Protein AF-0000000072589843 (afdb_homodimer)

Nearest PDB structures (foldseek):
  3zjy-assembly1_C  TM=5.948E-01  e=6.864E-02  Homo sapiens

InterPro domains:
  IPR021927 Protein of unknown function DUF3540 [PF12059] (23-219)

Structure (mmCIF, N/CA/C/O backbone):
data_AF-0000000072589843-model_v1
#
loop_
_entity.id
_entity.type
_entity.pdbx_description
1 polymer 'DUF3540 domain-containing protein'
#
loop_
_atom_site.group_PDB
_atom_site.id
_atom_site.type_symbol
_atom_site.label_atom_id
_atom_site.label_alt_id
_atom_site.label_comp_id
_atom_site.label_asym_id
_atom_site.label_entity_id
_atom_site.label_seq_id
_atom_site.pdbx_PDB_ins_code
_atom_site.Cartn_x
_atom_site.Cartn_y
_atom_site.Cartn_z
_atom_site.occupancy
_atom_site.B_iso_or_equiv
_atom_site.auth_seq_id
_atom_site.auth_comp_id
_atom_site.auth_asym_id
_atom_site.auth_atom_id
_atom_site.pdbx_PDB_model_num
ATOM 1 N N . MET A 1 1 ? -9.758 35.688 69.188 1 29.66 1 MET A N 1
ATOM 2 C CA . MET A 1 1 ? -8.57 35.688 68.312 1 29.66 1 MET A CA 1
ATOM 3 C C . MET A 1 1 ? -8.945 35.656 66.875 1 29.66 1 MET A C 1
ATOM 5 O O . MET A 1 1 ? -9.469 34.656 66.375 1 29.66 1 MET A O 1
ATOM 9 N N . SER A 1 2 ? -9.414 36.906 66.312 1 33.19 2 SER A N 1
ATOM 10 C CA . SER A 1 2 ? -10.062 37.281 65.062 1 33.19 2 SER A CA 1
ATOM 11 C C . SER A 1 2 ? -9.156 37.031 63.875 1 33.19 2 SER A C 1
ATOM 13 O O . SER A 1 2 ? -8.055 37.562 63.812 1 33.19 2 SER A O 1
ATOM 15 N N . GLU A 1 3 ? -9.086 35.781 63.406 1 35.03 3 GLU A N 1
ATOM 16 C CA . GLU A 1 3 ? -8.266 35.312 62.281 1 35.03 3 GLU A CA 1
ATOM 17 C C . GLU A 1 3 ? -8.5 36.156 61.031 1 35.03 3 GLU A C 1
ATOM 19 O O . GLU A 1 3 ? -9.617 36.219 60.531 1 35.03 3 GLU A O 1
ATOM 24 N N . ILE A 1 4 ? -7.902 37.406 60.969 1 34.59 4 ILE A N 1
ATOM 25 C CA . ILE A 1 4 ? -7.957 38.312 59.844 1 34.59 4 ILE A CA 1
ATOM 26 C C . ILE A 1 4 ? -7.512 37.562 58.562 1 34.59 4 ILE A C 1
ATOM 28 O O . ILE A 1 4 ? -6.379 37.094 58.5 1 34.59 4 ILE A O 1
ATOM 32 N N . GLU A 1 5 ? -8.43 36.812 57.938 1 37.19 5 GLU A N 1
ATOM 33 C CA . GLU A 1 5 ? -8.172 36.188 56.625 1 37.19 5 GLU A CA 1
ATOM 34 C C . GLU A 1 5 ? -7.613 37.219 55.656 1 37.19 5 GLU A C 1
ATOM 36 O O . GLU A 1 5 ? -8.273 38.219 55.344 1 37.19 5 GLU A O 1
ATOM 41 N N . ALA A 1 6 ? -6.301 37.531 55.812 1 38.47 6 ALA A N 1
ATOM 42 C CA . ALA A 1 6 ? -5.625 38.406 54.875 1 38.47 6 ALA A CA 1
ATOM 43 C C . ALA A 1 6 ? -5.949 38 53.438 1 38.47 6 ALA A C 1
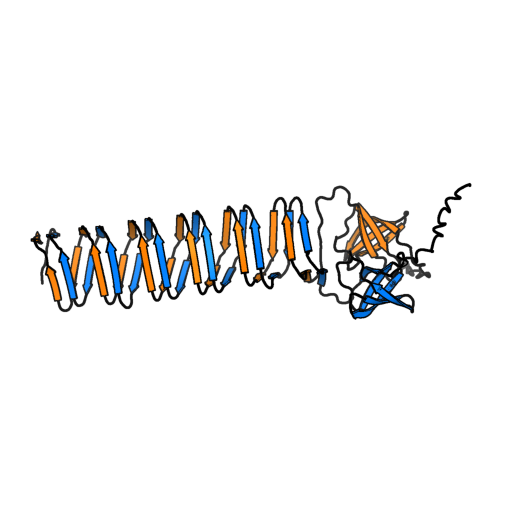ATOM 45 O O . ALA A 1 6 ? -5.738 36.844 53.031 1 38.47 6 ALA A O 1
ATOM 46 N N . LYS A 1 7 ? -7.035 38.594 52.938 1 40.81 7 LYS A N 1
ATOM 47 C CA . LYS A 1 7 ? -7.367 38.531 51.5 1 40.81 7 LYS A CA 1
ATOM 48 C C . LYS A 1 7 ? -6.16 38.875 50.656 1 40.81 7 LYS A C 1
ATOM 50 O O . LYS A 1 7 ? -5.605 39.969 50.75 1 40.81 7 LYS A O 1
ATOM 55 N N . PRO A 1 8 ? -5.301 37.906 50.406 1 32.41 8 PRO A N 1
ATOM 56 C CA . PRO A 1 8 ? -4.148 38.344 49.594 1 32.41 8 PRO A CA 1
ATOM 57 C C . PRO A 1 8 ? -4.527 39.344 48.5 1 32.41 8 PRO A C 1
ATOM 59 O O . PRO A 1 8 ? -5.582 39.219 47.875 1 32.41 8 PRO A O 1
ATOM 62 N N . ASP A 1 9 ? -4.348 40.656 48.719 1 29.98 9 ASP A N 1
ATOM 63 C CA . ASP A 1 9 ? -4.457 41.719 47.75 1 29.98 9 ASP A CA 1
ATOM 64 C C . ASP A 1 9 ? -3.746 41.344 46.438 1 29.98 9 ASP A C 1
ATOM 66 O O . ASP A 1 9 ? -2.516 41.25 46.406 1 29.98 9 ASP A O 1
ATOM 70 N N . ILE A 1 10 ? -4.141 40.281 45.812 1 35.84 10 ILE A N 1
ATOM 71 C CA . ILE A 1 10 ? -3.578 40.031 44.5 1 35.84 10 ILE A CA 1
ATOM 72 C C . ILE A 1 10 ? -3.566 41.344 43.688 1 35.84 10 ILE A C 1
ATOM 74 O O . ILE A 1 10 ? -4.613 41.781 43.219 1 35.84 10 ILE A O 1
ATOM 78 N N . ARG A 1 11 ? -2.986 42.469 44.156 1 36.31 11 ARG A N 1
ATOM 79 C CA . ARG A 1 11 ? -2.689 43.719 43.438 1 36.31 11 ARG A CA 1
ATOM 80 C C . ARG A 1 11 ? -2.365 43.406 41.969 1 36.31 11 ARG A C 1
ATOM 82 O O . ARG A 1 11 ? -1.781 42.375 41.656 1 36.31 11 ARG A O 1
ATOM 89 N N . GLY A 1 12 ? -3.154 44.062 41.094 1 34.62 12 GLY A N 1
ATOM 90 C CA . GLY A 1 12 ? -3.338 44.062 39.656 1 34.62 12 GLY A CA 1
ATOM 91 C C . GLY A 1 12 ? -2.033 44.156 38.875 1 34.62 12 GLY A C 1
ATOM 92 O O . GLY A 1 12 ? -1.434 45.219 38.812 1 34.62 12 GLY A O 1
ATOM 93 N N . ARG A 1 13 ? -1.022 43.438 39.156 1 39.94 13 ARG A N 1
ATOM 94 C CA . ARG A 1 13 ? 0.134 43.531 38.281 1 39.94 13 ARG A CA 1
ATOM 95 C C . ARG A 1 13 ? -0.294 43.844 36.844 1 39.94 13 ARG A C 1
ATOM 97 O O . ARG A 1 13 ? -1.241 43.25 36.344 1 39.94 13 ARG A O 1
ATOM 104 N N . SER A 1 14 ? -0.274 45.062 36.438 1 39.09 14 SER A N 1
ATOM 105 C CA . SER A 1 14 ? -0.539 45.562 35.094 1 39.09 14 SER A CA 1
ATOM 106 C C . SER A 1 14 ? -0.074 44.594 34.031 1 39.09 14 SER A C 1
ATOM 108 O O . SER A 1 14 ? 1.09 44.188 34.031 1 39.09 14 SER A O 1
ATOM 110 N N . SER A 1 15 ? -0.855 43.562 33.688 1 47.84 15 SER A N 1
ATOM 111 C CA . SER A 1 15 ? -0.68 42.594 32.625 1 47.84 15 SER A CA 1
ATOM 112 C C . SER A 1 15 ? -0.002 43.219 31.406 1 47.84 15 SER A C 1
ATOM 114 O O . SER A 1 15 ? -0.406 44.281 30.953 1 47.84 15 SER A O 1
ATOM 116 N N . VAL A 1 16 ? 1.312 43.281 31.438 1 51.72 16 VAL A N 1
ATOM 117 C CA . VAL A 1 16 ? 1.997 43.719 30.234 1 51.72 16 VAL A CA 1
ATOM 118 C C . VAL A 1 16 ? 1.194 43.312 29 1 51.72 16 VAL A C 1
ATOM 120 O O . VAL A 1 16 ? 0.829 42.125 28.859 1 51.72 16 VAL A O 1
ATOM 123 N N . PRO A 1 17 ? 0.581 44.344 28.406 1 61 17 PRO A N 1
ATOM 124 C CA . PRO A 1 17 ? -0.174 44.062 27.188 1 61 17 PRO A CA 1
ATOM 125 C C . PRO A 1 17 ? 0.631 43.25 26.172 1 61 17 PRO A C 1
ATOM 127 O O . PRO A 1 17 ? 1.864 43.25 26.219 1 61 17 PRO A O 1
ATOM 130 N N . ASP A 1 18 ? 0.03 42.438 25.484 1 72.06 18 ASP A N 1
ATOM 131 C CA . ASP A 1 18 ? 0.646 41.719 24.359 1 72.06 18 ASP A CA 1
ATOM 132 C C . ASP A 1 18 ? 1.41 42.688 23.453 1 72.06 18 ASP A C 1
ATOM 134 O O . ASP A 1 18 ? 0.956 43.812 23.203 1 72.06 18 ASP A O 1
ATOM 138 N N . LYS A 1 19 ? 2.66 42.438 23.281 1 82.94 19 LYS A N 1
ATOM 139 C CA . LYS A 1 19 ? 3.498 43.25 22.422 1 82.94 19 LYS A CA 1
ATOM 140 C C . LYS A 1 19 ? 3.971 42.469 21.203 1 82.94 19 LYS A C 1
ATOM 142 O O . LYS A 1 19 ? 4.145 41.25 21.281 1 82.94 19 LYS A O 1
ATOM 147 N N . ALA A 1 20 ? 4.043 43.219 20.141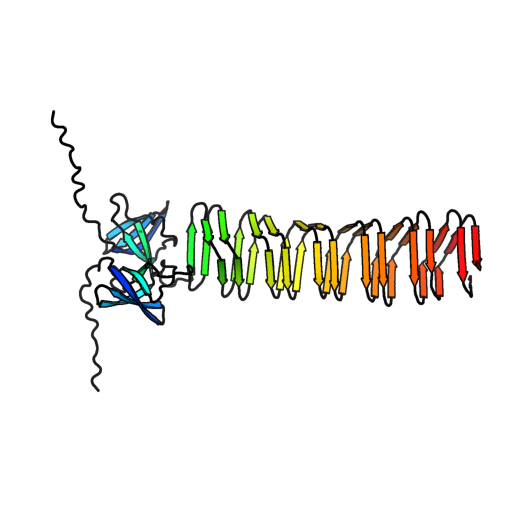 1 90.25 20 ALA A N 1
ATOM 148 C CA . ALA A 1 20 ? 4.625 42.625 18.953 1 90.25 20 ALA A CA 1
ATOM 149 C C . ALA A 1 20 ? 6.133 42.844 18.906 1 90.25 20 ALA A C 1
ATOM 151 O O . ALA A 1 20 ? 6.637 43.844 19.422 1 90.25 20 ALA A O 1
ATOM 152 N N . GLY A 1 21 ? 6.84 41.844 18.406 1 92.56 21 GLY A N 1
ATOM 153 C CA . GLY A 1 21 ? 8.281 41.938 18.266 1 92.56 21 GLY A CA 1
ATOM 154 C C . GLY A 1 21 ? 8.836 41 17.203 1 92.56 21 GLY A C 1
ATOM 155 O O . GLY A 1 21 ? 8.07 40.344 16.469 1 92.56 21 GLY A O 1
ATOM 156 N N . SER A 1 22 ? 10.148 41.125 17.094 1 95 22 SER A N 1
ATOM 157 C CA . SER A 1 22 ? 10.852 40.25 16.141 1 95 22 SER A CA 1
ATOM 158 C C . SER A 1 22 ? 11.773 39.281 16.859 1 95 22 SER A C 1
ATOM 160 O O . SER A 1 22 ? 12.484 39.656 17.781 1 95 22 SER A O 1
ATOM 162 N N . VAL A 1 23 ? 11.711 38.031 16.344 1 96.94 23 VAL A N 1
ATOM 163 C CA . VAL A 1 23 ? 12.625 37.031 16.922 1 96.94 23 VAL A CA 1
ATOM 164 C C . VAL A 1 23 ? 14.039 37.281 16.391 1 96.94 23 VAL A C 1
ATOM 166 O O . VAL A 1 23 ? 14.273 37.25 15.18 1 96.94 23 VAL A O 1
ATOM 169 N N . VAL A 1 24 ? 15 37.438 17.266 1 97.38 24 VAL A N 1
ATOM 170 C CA . VAL A 1 24 ? 16.344 37.781 16.844 1 97.38 24 VAL A CA 1
ATOM 171 C C . VAL A 1 24 ? 17.328 36.688 17.312 1 97.38 24 VAL A C 1
ATOM 173 O O . VAL A 1 24 ? 18.5 36.688 16.922 1 97.38 24 VAL A O 1
ATOM 176 N N . GLY A 1 25 ? 16.859 35.812 18.109 1 96.44 25 GLY A N 1
ATOM 177 C CA . GLY A 1 25 ? 17.734 34.719 18.578 1 96.44 25 GLY A CA 1
ATOM 178 C C . GLY A 1 25 ? 16.953 33.5 19.062 1 96.44 25 GLY A C 1
ATOM 179 O O . GLY A 1 25 ? 15.82 33.625 19.531 1 96.44 25 GLY A O 1
ATOM 180 N N . ALA A 1 26 ? 17.625 32.375 18.859 1 94.44 26 ALA A N 1
ATOM 181 C CA . ALA A 1 26 ? 17.109 31.125 19.375 1 94.44 26 ALA A CA 1
ATOM 182 C C . ALA A 1 26 ? 18.141 30.438 20.266 1 94.44 26 ALA A C 1
ATOM 184 O O . ALA A 1 26 ? 19.266 30.156 19.844 1 94.44 26 ALA A O 1
ATOM 185 N N . LEU A 1 27 ? 17.734 30.281 21.469 1 91.25 27 LEU A N 1
ATOM 186 C CA . LEU A 1 27 ? 18.609 29.656 22.453 1 91.25 27 LEU A CA 1
ATOM 187 C C . LEU A 1 27 ? 18.219 28.203 22.703 1 91.25 27 LEU A C 1
ATOM 189 O O . LEU A 1 27 ? 17.141 27.766 22.297 1 91.25 27 LEU A O 1
ATOM 193 N N . PRO A 1 28 ? 19.125 27.547 23.438 1 85.81 28 PRO A N 1
ATOM 194 C CA . PRO A 1 28 ? 18.766 26.172 23.766 1 85.81 28 PRO A CA 1
ATOM 195 C C . PRO A 1 28 ? 17.547 26.078 24.688 1 85.81 28 PRO A C 1
ATOM 197 O O . PRO A 1 28 ? 17.172 27.078 25.312 1 85.81 28 PRO A O 1
ATOM 200 N N . ASP A 1 29 ? 16.812 25.016 24.75 1 82.88 29 ASP A N 1
ATOM 201 C CA . ASP A 1 29 ? 15.75 24.672 25.688 1 82.88 29 ASP A CA 1
ATOM 202 C C . ASP A 1 29 ? 14.469 25.438 25.359 1 82.88 29 ASP A C 1
ATOM 204 O O . ASP A 1 29 ? 13.719 25.812 26.281 1 82.88 29 ASP A O 1
ATOM 208 N N . GLY A 1 30 ? 14.305 25.875 24.156 1 83.31 30 GLY A N 1
ATOM 209 C CA . GLY A 1 30 ? 13.039 26.453 23.719 1 83.31 30 GLY A CA 1
ATOM 210 C C . GLY A 1 30 ? 12.898 27.922 24.109 1 83.31 30 GLY A C 1
ATOM 211 O O . GLY A 1 30 ? 11.789 28.406 24.281 1 83.31 30 GLY A O 1
ATOM 212 N N . VAL A 1 31 ? 14.102 28.547 24.344 1 92.5 31 VAL A N 1
ATOM 213 C CA . VAL A 1 31 ? 14.086 29.969 24.688 1 92.5 31 VAL A CA 1
ATOM 214 C C . VAL A 1 31 ? 14.445 30.797 23.469 1 92.5 31 VAL A C 1
ATOM 216 O O . VAL A 1 31 ? 15.359 30.453 22.719 1 92.5 31 VAL A O 1
ATOM 219 N N . TYR A 1 32 ? 13.68 31.875 23.312 1 96.06 32 TYR A N 1
ATOM 220 C CA . TYR A 1 32 ? 13.891 32.781 22.188 1 96.06 32 TYR A CA 1
ATOM 221 C C . TYR A 1 32 ? 14.109 34.219 22.656 1 96.06 32 TYR A C 1
ATOM 223 O O . TYR A 1 32 ? 13.562 34.625 23.672 1 96.06 32 TYR A O 1
ATOM 231 N N . VAL A 1 33 ? 14.938 34.906 21.906 1 97 33 VAL A N 1
ATOM 232 C CA . VAL A 1 33 ? 15.141 36.312 22.172 1 97 33 VAL A CA 1
ATOM 233 C C . VAL A 1 33 ? 14.312 37.156 21.203 1 97 33 VAL A C 1
ATOM 235 O O . VAL A 1 33 ? 14.469 37.031 19.984 1 97 33 VAL A O 1
ATOM 238 N N . VAL A 1 34 ? 13.391 37.906 21.766 1 95.75 34 VAL A N 1
ATOM 239 C CA . VAL A 1 34 ? 12.492 38.719 20.953 1 95.75 34 VAL A CA 1
ATOM 240 C C . VAL A 1 34 ? 12.758 40.188 21.219 1 95.75 34 VAL A C 1
ATOM 242 O O . VAL A 1 34 ? 12.812 40.625 22.375 1 95.75 34 VAL A O 1
ATOM 245 N N . GLU A 1 35 ? 12.945 40.938 20.141 1 95.12 35 GLU A N 1
ATOM 246 C CA . GLU A 1 35 ? 13.102 42.375 20.25 1 95.12 35 GLU A CA 1
ATOM 247 C C . GLU A 1 35 ? 11.766 43.094 20.141 1 95.12 35 GLU A C 1
ATOM 249 O O . GLU A 1 35 ? 11.109 43.031 19.094 1 95.12 35 GLU A O 1
ATOM 254 N N . CYS A 1 36 ? 11.375 43.688 21.172 1 88.19 36 CYS A N 1
ATOM 255 C CA . CYS A 1 36 ? 10.125 44.438 21.234 1 88.19 36 CYS A CA 1
ATOM 256 C C . CYS A 1 36 ? 10.398 45.906 21.547 1 88.19 36 CYS A C 1
ATOM 258 O O . CYS A 1 36 ? 10.844 46.219 22.656 1 88.19 36 CYS A O 1
ATOM 260 N N . GLY A 1 37 ? 9.984 46.812 20.75 1 82.19 37 GLY A N 1
ATOM 261 C CA . GLY A 1 37 ? 10.195 48.25 21 1 82.19 37 GLY A CA 1
ATOM 262 C C . GLY A 1 37 ? 11.625 48.562 21.375 1 82.19 37 GLY A C 1
ATOM 263 O O . GLY A 1 37 ? 11.867 49.375 22.297 1 82.19 37 GLY A O 1
ATOM 264 N N . GLY A 1 38 ? 12.578 47.875 20.859 1 84.69 38 GLY A N 1
ATOM 265 C CA . GLY A 1 38 ? 13.984 48.125 21.109 1 84.69 38 GLY A CA 1
ATOM 266 C C . GLY A 1 38 ? 14.555 47.312 22.234 1 84.69 38 GLY A C 1
ATOM 267 O O . GLY A 1 38 ? 15.773 47.281 22.453 1 84.69 38 GLY A O 1
ATOM 268 N N . ALA A 1 39 ? 13.664 46.688 23.047 1 89.38 39 ALA A N 1
ATOM 269 C CA . ALA A 1 39 ? 14.125 45.875 24.156 1 89.38 39 ALA A CA 1
ATOM 270 C C . ALA A 1 39 ? 14.156 44.406 23.75 1 89.38 39 ALA A C 1
ATOM 272 O O . ALA A 1 39 ? 13.328 43.938 22.953 1 89.38 39 ALA A O 1
ATOM 273 N N . LYS A 1 40 ? 15.172 43.812 24.297 1 93.56 40 LYS A N 1
ATOM 274 C CA . LYS A 1 40 ? 15.273 42.375 24.047 1 93.56 40 LYS A CA 1
ATOM 275 C C . LYS A 1 40 ? 14.703 41.562 25.219 1 93.56 40 LYS A C 1
ATOM 277 O O . LYS A 1 40 ? 15.07 41.812 26.375 1 93.56 40 LYS A O 1
ATOM 282 N N . LEU A 1 41 ? 13.805 40.688 24.875 1 92.5 41 LEU A N 1
ATOM 283 C CA . LEU A 1 41 ? 13.148 39.875 25.891 1 92.5 41 LEU A CA 1
ATOM 284 C C . LEU A 1 41 ? 13.438 38.406 25.656 1 92.5 41 LEU A C 1
ATOM 286 O O . LEU A 1 41 ? 13.461 37.938 24.516 1 92.5 41 LEU A O 1
ATOM 290 N N . ARG A 1 42 ? 13.688 37.781 26.766 1 93.31 42 ARG A N 1
ATOM 291 C CA . ARG A 1 42 ? 13.75 36.312 26.703 1 93.31 42 ARG A CA 1
ATOM 292 C C . ARG A 1 42 ? 12.359 35.688 26.828 1 93.31 42 ARG A C 1
ATOM 294 O O . ARG A 1 42 ? 11.656 35.938 27.812 1 93.31 42 ARG A O 1
ATOM 301 N N . CYS A 1 43 ? 11.961 34.875 25.875 1 94.88 43 CYS A N 1
ATOM 302 C CA . CYS A 1 43 ? 10.609 34.344 25.812 1 94.88 43 CYS A CA 1
ATOM 303 C C . CYS A 1 43 ? 10.648 32.844 25.609 1 94.88 43 CYS A C 1
ATOM 305 O O . CYS A 1 43 ? 11.562 32.312 24.984 1 94.88 43 CYS A O 1
ATOM 307 N N . ARG A 1 44 ? 9.656 32.25 26.203 1 93.75 44 ARG A N 1
ATOM 308 C CA . ARG A 1 44 ? 9.43 30.844 25.906 1 93.75 44 ARG A CA 1
ATOM 309 C C . ARG A 1 44 ? 8.281 30.672 24.922 1 93.75 44 ARG A C 1
ATOM 311 O O . ARG A 1 44 ? 7.402 31.531 24.828 1 93.75 44 ARG A O 1
ATOM 318 N N . ARG A 1 45 ? 8.398 29.656 24.188 1 92.88 45 ARG A N 1
ATOM 319 C CA . ARG A 1 45 ? 7.293 29.328 23.297 1 92.88 45 ARG A CA 1
ATOM 320 C C . ARG A 1 45 ? 6.086 28.812 24.078 1 92.88 45 ARG A C 1
ATOM 322 O O . ARG A 1 45 ? 6.215 27.906 24.906 1 92.88 45 ARG A O 1
ATOM 329 N N . ALA A 1 46 ? 4.953 29.438 23.844 1 92.12 46 ALA A N 1
ATOM 330 C CA . ALA A 1 46 ? 3.734 28.938 24.469 1 92.12 46 ALA A CA 1
ATOM 331 C C . ALA A 1 46 ? 3.471 27.484 24.078 1 92.12 46 ALA A C 1
ATOM 333 O O . ALA A 1 46 ? 3.73 27.094 22.938 1 92.12 46 ALA A O 1
ATOM 334 N N . PHE A 1 47 ? 2.775 26.719 25 1 90.94 47 PHE A N 1
ATOM 335 C CA . PHE A 1 47 ? 2.529 25.297 24.766 1 90.94 47 PHE A CA 1
ATOM 336 C C . PHE A 1 47 ? 1.646 25.094 23.547 1 90.94 47 PHE A C 1
ATOM 338 O O . PHE A 1 47 ? 1.842 24.156 22.781 1 90.94 47 PHE A O 1
ATOM 345 N N . SER A 1 48 ? 0.722 25.922 23.312 1 92 48 SER A N 1
ATOM 346 C CA . SER A 1 48 ? -0.229 25.797 22.219 1 92 48 SER A CA 1
ATOM 347 C C . SER A 1 48 ? 0.317 26.422 20.938 1 92 48 SER A C 1
ATOM 349 O O . SER A 1 48 ? -0.303 26.328 19.875 1 92 48 SER A O 1
ATOM 351 N N . CYS A 1 49 ? 1.434 27.125 21.047 1 93.31 49 CYS A N 1
ATOM 352 C CA . CYS A 1 49 ? 2.072 27.625 19.828 1 93.31 49 CYS A CA 1
ATOM 353 C C . CYS A 1 49 ? 2.822 26.516 19.109 1 93.31 49 CYS A C 1
ATOM 355 O O . CYS A 1 49 ? 4.023 26.328 19.312 1 93.31 49 CYS A O 1
ATOM 357 N N . LEU A 1 50 ? 2.113 25.875 18.125 1 92.56 50 LEU A N 1
ATOM 358 C CA . LEU A 1 50 ? 2.637 24.656 17.531 1 92.56 50 LEU A CA 1
ATOM 359 C C . LEU A 1 50 ? 3.643 24.969 16.438 1 92.56 50 LEU A C 1
ATOM 361 O O . LEU A 1 50 ? 4.426 24.109 16.031 1 92.56 50 LEU A O 1
ATOM 365 N N . VAL A 1 51 ? 3.639 26.172 15.945 1 94.12 51 VAL A N 1
ATOM 366 C CA . VAL A 1 51 ? 4.633 26.594 14.961 1 94.12 51 VAL A CA 1
ATOM 367 C C . VAL A 1 51 ? 5.887 27.094 15.68 1 94.12 51 VAL A C 1
ATOM 369 O O . VAL A 1 51 ? 5.832 28.047 16.453 1 94.12 51 VAL A O 1
ATOM 372 N N . GLU A 1 52 ? 6.918 26.438 15.391 1 90.81 52 GLU A N 1
ATOM 373 C CA . GLU A 1 52 ? 8.164 26.812 16.047 1 90.81 52 GLU A CA 1
ATOM 374 C C . GLU A 1 52 ? 8.656 28.172 15.555 1 90.81 52 GLU A C 1
ATOM 376 O O . GLU A 1 52 ? 8.82 28.391 14.352 1 90.81 52 GLU A O 1
ATOM 381 N N . PRO A 1 53 ? 8.953 29.078 16.531 1 94.62 53 PRO A N 1
ATOM 382 C CA . PRO A 1 53 ? 9.477 30.375 16.125 1 94.62 53 PRO A CA 1
ATOM 383 C C . PRO A 1 53 ? 10.867 30.281 15.492 1 94.62 53 PRO A C 1
ATOM 385 O O . PRO A 1 53 ? 11.656 29.406 15.859 1 94.62 53 PRO A O 1
ATOM 388 N N . ARG A 1 54 ? 11.141 31.172 14.516 1 94.25 54 ARG A N 1
ATOM 389 C CA . ARG A 1 54 ? 12.43 31.266 13.852 1 94.25 54 ARG A CA 1
ATOM 390 C C . ARG A 1 54 ? 12.945 32.688 13.852 1 94.25 54 ARG A C 1
ATOM 392 O O . ARG A 1 54 ? 12.156 33.656 13.938 1 94.25 54 ARG A O 1
ATOM 399 N N . ILE A 1 55 ? 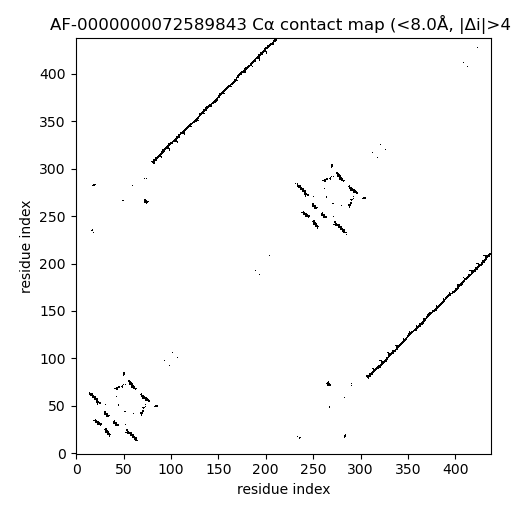14.211 32.688 13.727 1 95.75 55 ILE A N 1
ATOM 400 C CA . ILE A 1 55 ? 14.797 34.031 13.609 1 95.75 55 ILE A CA 1
ATOM 401 C C . ILE A 1 55 ? 14.219 34.719 12.383 1 95.75 55 ILE A C 1
ATOM 403 O O . ILE A 1 55 ? 14.117 34.156 11.305 1 95.75 55 ILE A O 1
ATOM 407 N N . GLY A 1 56 ? 13.766 35.938 12.602 1 95 56 GLY A N 1
ATOM 408 C CA . GLY A 1 56 ? 13.156 36.719 11.523 1 95 56 GLY A CA 1
ATOM 409 C C . GLY A 1 56 ? 11.648 36.812 11.625 1 95 56 GLY A C 1
ATOM 410 O O . GLY A 1 56 ? 11.023 37.656 11 1 95 56 GLY A O 1
ATOM 411 N N . ASP A 1 57 ? 11.086 35.969 12.383 1 95.62 57 ASP A N 1
ATOM 412 C CA . ASP A 1 57 ? 9.641 35.969 12.562 1 95.62 57 ASP A CA 1
ATOM 413 C C . ASP A 1 57 ? 9.18 37.25 13.289 1 95.62 57 ASP A C 1
ATOM 415 O O . ASP A 1 57 ? 9.859 37.719 14.195 1 95.62 57 ASP A O 1
ATOM 419 N N . ARG A 1 58 ? 7.996 37.781 12.867 1 94.69 58 ARG A N 1
ATOM 420 C CA . ARG A 1 58 ? 7.246 38.719 13.688 1 94.69 58 ARG A CA 1
ATOM 421 C C . ARG A 1 58 ? 6.289 37.969 14.625 1 94.69 58 ARG A C 1
ATOM 423 O O . ARG A 1 58 ? 5.516 37.125 14.188 1 94.69 58 ARG A O 1
ATOM 430 N N . VAL A 1 59 ? 6.438 38.312 15.93 1 94.88 59 VAL A N 1
ATOM 431 C CA . VAL A 1 59 ? 5.68 37.531 16.891 1 94.88 59 VAL A CA 1
ATOM 432 C C . VAL A 1 59 ? 4.949 38.438 17.859 1 94.88 59 VAL A C 1
ATOM 434 O O . VAL A 1 59 ? 5.262 39.656 17.953 1 94.88 59 VAL A O 1
ATOM 437 N N . VAL A 1 60 ? 3.883 37.875 18.516 1 91.81 60 VAL A N 1
ATOM 438 C CA . VAL A 1 60 ? 3.252 38.5 19.656 1 91.81 60 VAL A CA 1
ATOM 439 C C . VAL A 1 60 ? 3.639 37.781 20.938 1 91.81 60 VAL A C 1
ATOM 441 O O . VAL A 1 60 ? 3.619 36.531 20.984 1 91.81 60 VAL A O 1
ATOM 444 N N . VAL A 1 61 ? 4.086 38.625 21.844 1 91.19 61 VAL A N 1
ATOM 445 C CA . VAL A 1 61 ? 4.477 38.031 23.125 1 91.19 61 VAL A CA 1
ATOM 446 C C . VAL A 1 61 ? 3.486 38.438 24.203 1 91.19 61 VAL A C 1
ATOM 448 O O . VAL A 1 61 ? 2.896 39.531 24.141 1 91.19 61 VAL A O 1
ATOM 451 N N . CYS A 1 62 ? 3.266 37.469 25.062 1 86.38 62 CYS A N 1
ATOM 452 C CA . CYS A 1 62 ? 2.383 37.719 26.188 1 86.38 62 CYS A CA 1
ATOM 453 C C . CYS A 1 62 ? 3.168 37.75 27.5 1 86.38 62 CYS A C 1
ATOM 455 O O . CYS A 1 62 ? 3.867 36.781 27.828 1 86.38 62 CYS A O 1
ATOM 457 N N . GLY A 1 63 ? 3.098 38.844 28.172 1 79.12 63 GLY A N 1
ATOM 458 C CA . GLY A 1 63 ? 3.758 39 29.453 1 79.12 63 GLY A CA 1
ATOM 459 C C . GLY A 1 63 ? 2.805 38.875 30.625 1 79.12 63 GLY A C 1
ATOM 460 O O . GLY A 1 63 ? 3.043 39.469 31.688 1 79.12 63 GLY A O 1
ATOM 461 N N . ALA A 1 64 ? 1.688 38.219 30.391 1 68.69 64 ALA A N 1
ATOM 462 C CA . ALA A 1 64 ? 0.683 38.156 31.453 1 68.69 64 ALA A CA 1
ATOM 463 C C . ALA A 1 64 ? 1.165 37.25 32.594 1 68.69 64 ALA A C 1
ATOM 465 O O . ALA A 1 64 ? 0.728 37.406 33.75 1 68.69 64 ALA A O 1
ATOM 466 N N . ASP A 1 65 ? 2.076 36.312 32.25 1 70.38 65 ASP A N 1
ATOM 467 C CA . ASP A 1 65 ? 2.67 35.438 33.25 1 70.38 65 ASP A CA 1
ATOM 468 C C . ASP A 1 65 ? 3.885 36.094 33.906 1 70.38 65 ASP A C 1
ATOM 470 O O . ASP A 1 65 ? 4.785 36.562 33.219 1 70.38 65 ASP A O 1
ATOM 474 N N . SER A 1 66 ? 3.766 36.281 35.188 1 73.5 66 SER A N 1
ATOM 475 C CA . SER A 1 66 ? 4.844 36.969 35.906 1 73.5 66 SER A CA 1
ATOM 476 C C . SER A 1 66 ? 6.145 36.156 35.812 1 73.5 66 SER A C 1
ATOM 478 O O . SER A 1 66 ? 7.227 36.719 36.031 1 73.5 66 SER A O 1
ATOM 480 N N . ARG A 1 67 ? 6.082 34.938 35.562 1 78.44 67 ARG A N 1
ATOM 481 C CA . ARG A 1 67 ? 7.246 34.062 35.594 1 78.44 67 ARG A CA 1
ATOM 482 C C . ARG A 1 67 ? 8.016 34.156 34.25 1 78.44 67 ARG A C 1
ATOM 484 O O . ARG A 1 67 ? 9.242 34.125 34.25 1 78.44 67 ARG A O 1
ATOM 491 N N . CYS A 1 68 ? 7.273 34.219 33.219 1 84.44 68 CYS A N 1
ATOM 492 C CA . CYS A 1 68 ? 7.918 34.094 31.906 1 84.44 68 CYS A CA 1
ATOM 493 C C . CYS A 1 68 ? 7.09 34.781 30.828 1 84.44 68 CYS A C 1
ATOM 495 O O . CYS A 1 68 ? 5.875 34.938 30.984 1 84.44 68 CYS A O 1
ATOM 497 N N . VAL A 1 69 ? 7.855 35.344 29.906 1 90.81 69 VAL A N 1
ATOM 498 C CA . VAL A 1 69 ? 7.191 35.875 28.719 1 90.81 69 VAL A CA 1
ATOM 499 C C . VAL A 1 69 ? 7.094 34.781 27.656 1 90.81 69 VAL A C 1
ATOM 501 O O . VAL A 1 69 ? 8.047 34.031 27.453 1 90.81 69 VAL A O 1
ATOM 504 N N . TYR A 1 70 ? 5.898 34.656 27.078 1 93.38 70 TYR A N 1
ATOM 505 C CA . TYR A 1 70 ? 5.68 33.594 26.125 1 93.38 70 TYR A CA 1
ATOM 506 C C . TYR A 1 70 ? 5.418 34.156 24.719 1 93.38 70 TYR A C 1
ATOM 508 O O . TYR A 1 70 ? 4.715 35.156 24.578 1 93.38 70 TYR A O 1
ATOM 516 N N . VAL A 1 71 ? 6.035 33.531 23.75 1 94.12 71 VAL A N 1
ATOM 517 C CA . VAL A 1 71 ? 5.582 33.75 22.391 1 94.12 71 VAL A CA 1
ATOM 518 C C . VAL A 1 71 ? 4.266 33 22.156 1 94.12 71 VAL A C 1
ATOM 520 O O . VAL A 1 71 ? 4.223 31.766 22.188 1 94.12 71 VAL A O 1
ATOM 523 N N . ILE A 1 72 ? 3.236 33.719 21.812 1 91.81 72 ILE A N 1
ATOM 524 C CA . ILE A 1 72 ? 1.93 33.062 21.766 1 91.81 72 ILE A CA 1
ATOM 525 C C . ILE A 1 72 ? 1.546 32.812 20.312 1 91.81 72 ILE A C 1
ATOM 527 O O . ILE A 1 72 ? 0.794 31.859 20.031 1 91.81 72 ILE A O 1
ATOM 531 N N . ALA A 1 73 ? 2.031 33.688 19.406 1 93.81 73 ALA A N 1
ATOM 532 C CA . ALA A 1 73 ? 1.699 33.5 18 1 93.81 73 ALA A CA 1
ATOM 533 C C . ALA A 1 73 ? 2.762 34.125 17.094 1 93.81 73 ALA A C 1
ATOM 535 O O . ALA A 1 73 ? 3.389 35.125 17.453 1 93.81 73 ALA A O 1
ATOM 536 N N . ILE A 1 74 ? 2.924 33.438 15.977 1 95.56 74 ILE A N 1
ATOM 537 C CA . ILE A 1 74 ? 3.707 34.062 14.898 1 95.56 74 ILE A CA 1
ATOM 538 C C . ILE A 1 74 ? 2.795 34.875 13.984 1 95.56 74 ILE A C 1
ATOM 540 O O . ILE A 1 74 ? 1.858 34.312 13.391 1 95.56 74 ILE A O 1
ATOM 544 N N . LEU A 1 75 ? 3.094 36.094 13.883 1 93.75 75 LEU A N 1
ATOM 545 C CA . LEU A 1 75 ? 2.25 37 13.094 1 93.75 75 LEU A CA 1
ATOM 546 C C . LEU A 1 75 ? 2.617 36.906 11.617 1 93.75 75 LEU A C 1
ATOM 548 O O . LEU A 1 75 ? 1.738 36.781 10.758 1 93.75 75 LEU A O 1
ATOM 552 N N . ALA A 1 76 ? 3.846 37 11.383 1 93.56 76 ALA A N 1
ATOM 553 C CA . ALA A 1 76 ? 4.336 37 10.008 1 93.56 76 ALA A CA 1
ATOM 554 C C . ALA A 1 76 ? 5.707 36.312 9.922 1 93.56 76 ALA A C 1
ATOM 556 O O . ALA A 1 76 ? 6.535 36.469 10.828 1 93.56 76 ALA A O 1
ATOM 557 N N . ARG A 1 77 ? 5.969 35.562 8.891 1 94.5 77 ARG A N 1
ATOM 558 C CA . ARG A 1 77 ? 7.258 35 8.523 1 94.5 77 ARG A CA 1
ATOM 559 C C . ARG A 1 77 ? 7.617 35.344 7.078 1 94.5 77 ARG A C 1
ATOM 561 O O . ARG A 1 77 ? 7.141 34.688 6.145 1 94.5 77 ARG A O 1
ATOM 568 N N . PRO A 1 78 ? 8.414 36.281 7.016 1 89.88 78 PRO A N 1
ATOM 569 C CA . PRO A 1 78 ? 8.789 36.656 5.648 1 89.88 78 PRO A CA 1
ATOM 570 C C . PRO A 1 78 ? 9.398 35.5 4.863 1 89.88 78 PRO A C 1
ATOM 572 O O . PRO A 1 78 ? 10.148 34.719 5.422 1 89.88 78 PRO A O 1
ATOM 575 N N . ASN A 1 79 ? 9.055 35.281 3.607 1 88.81 79 ASN A N 1
ATOM 576 C CA . ASN A 1 79 ? 9.586 34.312 2.668 1 88.81 79 ASN A CA 1
ATOM 577 C C . ASN A 1 79 ? 9.328 32.875 3.148 1 88.81 79 ASN A C 1
ATOM 579 O O . ASN A 1 79 ? 10.172 32 2.982 1 88.81 79 ASN A O 1
ATOM 583 N N . ALA A 1 80 ? 8.289 32.75 3.826 1 89 80 ALA A N 1
ATOM 584 C CA . ALA A 1 80 ? 7.945 31.422 4.32 1 89 80 ALA A CA 1
ATOM 585 C C . ALA A 1 80 ? 7.66 30.469 3.164 1 89 80 ALA A C 1
ATOM 587 O O . ALA A 1 80 ? 7.027 30.844 2.176 1 89 80 ALA A O 1
ATOM 588 N N . ASP A 1 81 ? 8.188 29.25 3.25 1 89.81 81 ASP A N 1
ATOM 589 C CA . ASP A 1 81 ? 7.926 28.234 2.238 1 89.81 81 ASP A CA 1
ATOM 590 C C . ASP A 1 81 ? 6.965 27.172 2.768 1 89.81 81 ASP A C 1
ATOM 592 O O . ASP A 1 81 ? 6.699 26.172 2.092 1 89.81 81 ASP A O 1
ATOM 596 N N . GLY A 1 82 ? 6.492 27.406 3.873 1 93.25 82 GLY A N 1
ATOM 597 C CA . GLY A 1 82 ? 5.562 26.469 4.473 1 93.25 82 GLY A CA 1
ATOM 598 C C . GLY A 1 82 ? 5.488 26.594 5.984 1 93.25 82 GLY A C 1
ATOM 599 O O . GLY A 1 82 ? 5.949 27.578 6.559 1 93.25 82 GLY A O 1
ATOM 600 N N . VAL A 1 83 ? 4.754 25.656 6.594 1 94.69 83 VAL A N 1
ATOM 601 C CA . VAL A 1 83 ? 4.555 25.625 8.039 1 94.69 83 VAL A CA 1
ATOM 602 C C . VAL A 1 83 ? 5.09 24.312 8.602 1 94.69 83 VAL A C 1
ATOM 604 O O . VAL A 1 83 ? 4.887 23.25 8.008 1 94.69 83 VAL A O 1
ATOM 607 N N . GLN A 1 84 ? 5.828 24.438 9.68 1 94.31 84 GLN A N 1
ATOM 608 C CA . GLN A 1 84 ? 6.324 23.281 10.398 1 94.31 84 GLN A CA 1
ATOM 609 C C . GLN A 1 84 ? 5.773 23.234 11.82 1 94.31 84 GLN A C 1
ATOM 611 O O . GLN A 1 84 ? 5.984 24.172 12.602 1 94.31 84 GLN A O 1
ATOM 616 N N . LEU A 1 85 ? 4.98 22.188 12.055 1 94.62 85 LEU A N 1
ATOM 617 C CA . LEU A 1 85 ? 4.52 21.922 13.414 1 94.62 85 LEU A CA 1
ATOM 618 C C . LEU A 1 85 ? 5.426 20.906 14.102 1 94.62 85 LEU A C 1
ATOM 620 O O . LEU A 1 85 ? 5.625 19.797 13.594 1 94.62 85 LEU A O 1
ATOM 624 N N . ARG A 1 86 ? 5.945 21.281 15.25 1 91 86 ARG A N 1
ATOM 625 C CA . ARG A 1 86 ? 6.848 20.406 15.984 1 91 86 ARG A CA 1
ATOM 626 C C . ARG A 1 86 ? 6.352 20.172 17.406 1 91 86 ARG A C 1
ATOM 628 O O . ARG A 1 86 ? 6.027 21.125 18.125 1 91 86 ARG A O 1
ATOM 635 N N . VAL A 1 87 ? 6.312 18.906 17.75 1 92.56 87 VAL A N 1
ATOM 636 C CA . VAL A 1 87 ? 5.824 18.516 19.078 1 92.56 87 VAL A CA 1
ATOM 637 C C . VAL A 1 87 ? 6.848 17.625 19.766 1 92.56 87 VAL A C 1
ATOM 639 O O . VAL A 1 87 ? 7.336 16.656 19.188 1 92.56 87 VAL A O 1
ATOM 642 N N . GLU A 1 88 ? 7.223 18.062 20.969 1 90.69 88 GLU A N 1
ATOM 643 C CA . GLU A 1 88 ? 7.984 17.156 21.812 1 90.69 88 GLU A CA 1
ATOM 644 C C . GLU A 1 88 ? 7.074 16.125 22.484 1 90.69 88 GLU A C 1
ATOM 646 O O . GLU A 1 88 ? 6.121 16.484 23.172 1 90.69 88 GLU A O 1
ATOM 651 N N . GLY A 1 89 ? 7.293 14.828 22.234 1 95.5 89 GLY A N 1
ATOM 652 C CA . GLY A 1 89 ? 6.406 13.781 22.703 1 95.5 89 GLY A CA 1
ATOM 653 C C . GLY A 1 89 ? 5.477 13.25 21.625 1 95.5 89 GLY A C 1
ATOM 654 O O . GLY A 1 89 ? 5.887 13.078 20.484 1 95.5 89 GLY A O 1
ATOM 655 N N . ASP A 1 90 ? 4.219 12.922 22.062 1 96.5 90 ASP A N 1
ATOM 656 C CA . ASP A 1 90 ? 3.248 12.336 21.141 1 96.5 90 ASP A CA 1
ATOM 657 C C . ASP A 1 90 ? 2.354 13.414 20.531 1 96.5 90 ASP A C 1
ATOM 659 O O . ASP A 1 90 ? 1.979 14.375 21.203 1 96.5 90 ASP A O 1
ATOM 663 N N . LEU A 1 91 ? 2.062 13.289 19.266 1 96.88 91 LEU A N 1
ATOM 664 C CA . LEU A 1 91 ? 1.074 14.109 18.562 1 96.88 91 LEU A CA 1
ATOM 665 C C . LEU A 1 91 ? -0.134 13.273 18.156 1 96.88 91 LEU A C 1
ATOM 667 O O . LEU A 1 91 ? -0.003 12.32 17.391 1 96.88 91 LEU A O 1
ATOM 671 N N . VAL A 1 92 ? -1.275 13.594 18.766 1 97.19 92 VAL A N 1
ATOM 672 C CA . VAL A 1 92 ? -2.506 12.883 18.422 1 97.19 92 VAL A CA 1
ATOM 673 C C . VAL A 1 92 ? -3.477 13.828 17.719 1 97.19 92 VAL A C 1
ATOM 675 O O . VAL A 1 92 ? -3.824 14.883 18.266 1 97.19 92 VAL A O 1
ATOM 678 N N . LEU A 1 93 ? -3.812 13.531 16.484 1 96.62 93 LEU A N 1
ATOM 679 C CA . LEU A 1 93 ? -4.887 14.18 15.742 1 96.62 93 LEU A CA 1
ATOM 680 C C . LEU A 1 93 ? -6.117 13.289 15.664 1 96.62 93 LEU A C 1
ATOM 682 O O . LEU A 1 93 ? -6.082 12.227 15.023 1 96.62 93 LEU A O 1
ATOM 686 N N . GLU A 1 94 ? -7.238 13.703 16.266 1 96 94 GLU A N 1
ATOM 687 C CA . GLU A 1 94 ? -8.43 12.867 16.344 1 96 94 GLU A CA 1
ATOM 688 C C . GLU A 1 94 ? -9.672 13.641 15.898 1 96 94 GLU A C 1
ATOM 690 O O . GLU A 1 94 ? -9.828 14.82 16.234 1 96 94 GLU A O 1
ATOM 695 N N . ALA A 1 95 ? -10.484 13.023 15.055 1 96.38 95 ALA A N 1
ATOM 696 C CA . ALA A 1 95 ? -11.781 13.57 14.664 1 96.38 95 ALA A CA 1
ATOM 697 C C . ALA A 1 95 ? -12.891 12.547 14.867 1 96.38 95 ALA A C 1
ATOM 699 O O . ALA A 1 95 ? -12.688 11.344 14.656 1 96.38 95 ALA A O 1
ATOM 700 N N . THR A 1 96 ? -14.039 13.023 15.25 1 94.38 96 THR A N 1
ATOM 701 C CA . THR A 1 96 ? -15.172 12.141 15.508 1 94.38 96 THR A CA 1
ATOM 702 C C . THR A 1 96 ? -15.75 11.609 14.195 1 94.38 96 THR A C 1
ATOM 704 O O . THR A 1 96 ? -16.422 10.578 14.18 1 94.38 96 THR A O 1
ATOM 707 N N . ARG A 1 97 ? -15.508 12.352 13.133 1 95.56 97 ARG A N 1
ATOM 708 C CA . ARG A 1 97 ? -16.094 11.914 11.867 1 95.56 97 ARG A CA 1
ATOM 709 C C . ARG A 1 97 ? -15.008 11.617 10.836 1 95.56 97 ARG A C 1
ATOM 711 O O . ARG A 1 97 ? -14.562 10.477 10.711 1 95.56 97 ARG A O 1
ATOM 718 N N . ARG A 1 98 ? -14.578 12.672 10.133 1 96.5 98 ARG A N 1
ATOM 719 C CA . ARG A 1 98 ? -13.641 12.406 9.047 1 96.5 98 ARG A CA 1
ATOM 720 C C . ARG A 1 98 ? -12.344 13.188 9.234 1 96.5 98 ARG A C 1
ATOM 722 O O . ARG A 1 98 ? -12.367 14.336 9.703 1 96.5 98 ARG A O 1
ATOM 729 N N . VAL A 1 99 ? -11.18 12.609 8.922 1 97.69 99 VAL A N 1
ATOM 730 C CA . VAL A 1 99 ? -9.906 13.297 8.742 1 97.69 99 VAL A CA 1
ATOM 731 C C . VAL A 1 99 ? -9.477 13.203 7.277 1 97.69 99 VAL A C 1
ATOM 733 O O . VAL A 1 99 ? -9.461 12.117 6.699 1 97.69 99 VAL A O 1
ATOM 736 N N . CYS A 1 100 ? -9.219 14.312 6.688 1 97.62 100 CYS A N 1
ATOM 737 C CA . CYS A 1 100 ? -8.734 14.344 5.312 1 97.62 100 CYS A CA 1
ATOM 738 C C . CYS A 1 100 ? -7.414 15.094 5.215 1 97.62 100 CYS A C 1
ATOM 740 O O . CYS A 1 100 ? -7.312 16.234 5.664 1 97.62 100 CYS A O 1
ATOM 742 N N . VAL A 1 101 ? -6.395 14.484 4.73 1 97.5 101 VAL A N 1
ATOM 743 C CA . VAL A 1 101 ? -5.113 15.117 4.434 1 97.5 101 VAL A CA 1
ATOM 744 C C . VAL A 1 101 ? -4.891 15.148 2.924 1 97.5 101 VAL A C 1
ATOM 746 O O . VAL A 1 101 ? -4.801 14.102 2.283 1 97.5 101 VAL A O 1
ATOM 749 N N . THR A 1 102 ? -4.855 16.297 2.357 1 96.56 102 THR A N 1
ATOM 750 C CA . THR A 1 102 ? -4.703 16.453 0.914 1 96.56 102 THR A CA 1
ATOM 751 C C . THR A 1 102 ? -3.541 17.375 0.586 1 96.56 102 THR A C 1
ATOM 753 O O . THR A 1 102 ? -3.295 18.344 1.307 1 96.56 102 THR A O 1
ATOM 756 N N . SER A 1 103 ? -2.803 17.078 -0.41 1 96.25 103 SER A N 1
ATOM 757 C CA . SER A 1 103 ? -1.686 17.906 -0.85 1 96.25 103 SER A CA 1
ATOM 758 C C . SER A 1 103 ? -1.716 18.125 -2.359 1 96.25 103 SER A C 1
ATOM 760 O O . SER A 1 103 ? -2.27 17.297 -3.096 1 96.25 103 SER A O 1
ATOM 762 N N . GLY A 1 104 ? -1.136 19.219 -2.727 1 92.25 104 GLY A N 1
ATOM 763 C CA . GLY A 1 104 ? -1.081 19.516 -4.148 1 92.25 104 GLY A CA 1
ATOM 764 C C . GLY A 1 104 ? -0.027 18.719 -4.887 1 92.25 104 GLY A C 1
ATOM 765 O O . GLY A 1 104 ? -0.259 18.25 -6.008 1 92.25 104 GLY A O 1
ATOM 766 N N . ASP A 1 105 ? 1.09 18.5 -4.258 1 91.81 105 ASP A N 1
ATOM 767 C CA . ASP A 1 105 ? 2.219 17.875 -4.949 1 91.81 105 ASP A CA 1
ATOM 768 C C . ASP A 1 105 ? 2.541 16.5 -4.363 1 91.81 105 ASP A C 1
ATOM 770 O O . ASP A 1 105 ? 2.465 15.492 -5.062 1 91.81 105 ASP A O 1
ATOM 774 N N . ALA A 1 106 ? 2.891 16.578 -3.148 1 96 106 ALA A N 1
ATOM 775 C CA . ALA A 1 106 ? 3.344 15.312 -2.574 1 96 106 ALA A CA 1
ATOM 776 C C . ALA A 1 106 ? 2.881 15.172 -1.128 1 96 106 ALA A C 1
ATOM 778 O O . ALA A 1 106 ? 2.84 16.156 -0.383 1 96 106 ALA A O 1
ATOM 779 N N . LEU A 1 107 ? 2.477 13.992 -0.708 1 98.12 107 LEU A N 1
ATOM 780 C CA . LEU A 1 107 ? 2.213 13.586 0.67 1 98.12 107 LEU A CA 1
ATOM 781 C C . LEU A 1 107 ? 3.168 12.484 1.108 1 98.12 107 LEU A C 1
ATOM 783 O O . LEU A 1 107 ? 3.23 11.43 0.479 1 98.12 107 LEU A O 1
ATOM 787 N N . ARG A 1 108 ? 3.943 12.758 2.143 1 98.12 108 ARG A N 1
ATOM 788 C CA . ARG A 1 108 ? 4.918 11.797 2.646 1 98.12 108 ARG A CA 1
ATOM 789 C C . ARG A 1 108 ? 4.602 11.391 4.086 1 98.12 108 ARG A C 1
ATOM 791 O O . ARG A 1 108 ? 4.457 12.258 4.957 1 98.12 108 ARG A O 1
ATOM 798 N N . LEU A 1 109 ? 4.375 10.141 4.359 1 98.25 109 LEU A N 1
ATOM 799 C CA . LEU A 1 109 ? 4.297 9.562 5.699 1 98.25 109 LEU A CA 1
ATOM 800 C C . LEU A 1 109 ? 5.566 8.781 6.027 1 98.25 109 LEU A C 1
ATOM 802 O O . LEU A 1 109 ? 5.883 7.793 5.355 1 98.25 109 LEU A O 1
ATOM 806 N N . ALA A 1 110 ? 6.301 9.242 7.035 1 97.56 110 ALA A N 1
ATOM 807 C CA . ALA A 1 110 ? 7.578 8.602 7.344 1 97.56 110 ALA A CA 1
ATOM 808 C C . ALA A 1 110 ? 7.75 8.422 8.852 1 97.56 110 ALA A C 1
ATOM 810 O O . ALA A 1 110 ? 7.395 9.305 9.633 1 97.56 110 ALA A O 1
ATOM 811 N N . SER A 1 111 ? 8.18 7.27 9.211 1 97.31 111 SER A N 1
ATOM 812 C CA . SER A 1 111 ? 8.547 6.941 10.586 1 97.31 111 SER A CA 1
ATOM 813 C C . SER A 1 111 ? 9.883 6.203 10.641 1 97.31 111 SER A C 1
ATOM 815 O O . SER A 1 111 ? 10.164 5.359 9.781 1 97.31 111 SER A O 1
ATOM 817 N N . ARG A 1 112 ? 10.633 6.547 11.617 1 94.81 112 ARG A N 1
ATOM 818 C CA . ARG A 1 112 ? 11.93 5.898 11.727 1 94.81 112 ARG A CA 1
ATOM 819 C C . ARG A 1 112 ? 11.781 4.414 12.031 1 94.81 112 ARG A C 1
ATOM 821 O O . ARG A 1 112 ? 12.531 3.586 11.5 1 94.81 112 ARG A O 1
ATOM 828 N N . GLU A 1 113 ? 10.797 4.07 12.797 1 95.44 113 GLU A N 1
ATOM 829 C CA . GLU A 1 113 ? 10.695 2.682 13.227 1 95.44 113 GLU A CA 1
ATOM 830 C C . GLU A 1 113 ? 9.445 2.012 12.656 1 95.44 113 GLU A C 1
ATOM 832 O O . GLU A 1 113 ? 9.539 1.246 11.688 1 95.44 113 GLU A O 1
ATOM 837 N N . GLN A 1 114 ? 8.289 2.492 13.219 1 97.5 114 GLN A N 1
ATOM 838 C CA . GLN A 1 114 ? 7.09 1.74 12.867 1 97.5 114 GLN A CA 1
ATOM 839 C C . GLN A 1 114 ? 5.996 2.664 12.344 1 97.5 114 GLN A C 1
ATOM 841 O O . GLN A 1 114 ? 5.797 3.76 12.867 1 97.5 114 GLN A O 1
ATOM 846 N N . LEU A 1 115 ? 5.273 2.311 11.289 1 98.31 115 LEU A N 1
ATOM 847 C CA . LEU A 1 115 ? 4.047 2.904 10.773 1 98.31 115 LEU A CA 1
ATOM 848 C C . LEU A 1 115 ? 2.941 1.859 10.656 1 98.31 115 LEU A C 1
ATOM 850 O O . LEU A 1 115 ? 3.16 0.776 10.109 1 98.31 115 LEU A O 1
ATOM 854 N N . SER A 1 116 ? 1.797 2.119 11.266 1 98.5 116 SER A N 1
ATOM 855 C CA . SER A 1 116 ? 0.679 1.182 11.227 1 98.5 116 SER A CA 1
ATOM 856 C C . SER A 1 116 ? -0.583 1.849 10.688 1 98.5 116 SER A C 1
ATOM 858 O O . SER A 1 116 ? -0.864 3.006 11.008 1 98.5 116 SER A O 1
ATOM 860 N N . ILE A 1 117 ? -1.299 1.189 9.82 1 98.5 117 ILE A N 1
ATOM 861 C CA . ILE A 1 117 ? -2.596 1.598 9.297 1 98.5 117 ILE A CA 1
ATOM 862 C C . ILE A 1 117 ? -3.658 0.572 9.688 1 98.5 117 ILE A C 1
ATOM 864 O O . ILE A 1 117 ? -3.533 -0.613 9.367 1 98.5 117 ILE A O 1
ATOM 868 N N . GLU A 1 118 ? -4.648 1.016 10.391 1 98.25 118 GLU A N 1
ATOM 869 C CA . GLU A 1 118 ? -5.719 0.136 10.844 1 98.25 118 GLU A CA 1
ATOM 870 C C . GLU A 1 118 ? -7.09 0.716 10.5 1 98.25 118 GLU A C 1
ATOM 872 O O . GLU A 1 118 ? -7.379 1.869 10.828 1 98.25 118 GLU A O 1
ATOM 877 N N . ALA A 1 119 ? -7.879 -0.12 9.797 1 98.25 119 ALA A N 1
ATOM 878 C CA . ALA A 1 119 ? -9.242 0.279 9.445 1 98.25 119 ALA A CA 1
ATOM 879 C C . ALA A 1 119 ? -10.125 -0.94 9.211 1 98.25 119 ALA A C 1
ATOM 881 O O . ALA A 1 119 ? -9.633 -2.062 9.094 1 98.25 119 ALA A O 1
ATOM 882 N N . GLN A 1 120 ? -11.438 -0.74 9.289 1 98 120 GLN A N 1
ATOM 883 C CA . GLN A 1 120 ? -12.328 -1.81 8.852 1 98 120 GLN A CA 1
ATOM 884 C C . GLN A 1 120 ? -12.227 -2.018 7.34 1 98 120 GLN A C 1
ATOM 886 O O . GLN A 1 120 ? -12.148 -3.154 6.867 1 98 120 GLN A O 1
ATOM 891 N N . ARG A 1 121 ? -12.266 -0.907 6.664 1 98.56 121 ARG A N 1
ATOM 892 C CA . ARG A 1 121 ? -12.125 -0.924 5.211 1 98.56 121 ARG A CA 1
ATOM 893 C C . ARG A 1 121 ? -10.961 -0.043 4.766 1 98.56 121 ARG A C 1
ATOM 895 O O . ARG A 1 121 ? -10.891 1.133 5.129 1 98.56 121 ARG A O 1
ATOM 902 N N . LEU A 1 122 ? -10 -0.578 4.035 1 98.56 122 LEU A N 1
ATOM 903 C CA . LEU A 1 122 ? -8.859 0.129 3.479 1 98.56 122 LEU A CA 1
ATOM 904 C C . LEU A 1 122 ? -8.883 0.086 1.953 1 98.56 122 LEU A C 1
ATOM 906 O O . LEU A 1 122 ? -8.836 -0.993 1.357 1 98.56 122 LEU A O 1
ATOM 910 N N . THR A 1 123 ? -9.039 1.233 1.321 1 98.56 123 THR A N 1
ATOM 911 C CA . THR A 1 123 ? -8.992 1.312 -0.135 1 98.56 123 THR A CA 1
ATOM 912 C C . THR A 1 123 ? -7.844 2.201 -0.595 1 98.56 123 THR A C 1
ATOM 914 O O . THR A 1 123 ? -7.664 3.307 -0.08 1 98.56 123 THR A O 1
ATOM 917 N N . MET A 1 124 ? -7.047 1.694 -1.504 1 98.44 124 MET A N 1
ATOM 918 C CA . MET A 1 124 ? -5.957 2.441 -2.125 1 98.44 124 MET A CA 1
ATOM 919 C C . MET A 1 124 ? -6.141 2.516 -3.637 1 98.44 124 MET A C 1
ATOM 921 O O . MET A 1 124 ? -6.406 1.501 -4.285 1 98.44 124 MET A O 1
ATOM 925 N N . SER A 1 125 ? -6.078 3.709 -4.207 1 98.38 125 SER A N 1
ATOM 926 C CA . SER A 1 125 ? -6.18 3.908 -5.648 1 98.38 125 SER A CA 1
ATOM 927 C C . SER A 1 125 ? -5.062 4.812 -6.16 1 98.38 125 SER A C 1
ATOM 929 O O . SER A 1 125 ? -4.828 5.891 -5.609 1 98.38 125 SER A O 1
ATOM 931 N N . ALA A 1 126 ? -4.391 4.383 -7.121 1 98.38 126 ALA A N 1
ATOM 932 C CA . ALA A 1 126 ? -3.312 5.129 -7.758 1 98.38 126 ALA A CA 1
ATOM 933 C C . ALA A 1 126 ? -3.127 4.699 -9.211 1 98.38 126 ALA A C 1
ATOM 935 O O . ALA A 1 126 ? -3.457 3.566 -9.578 1 98.38 126 ALA A O 1
ATOM 936 N N . ARG A 1 127 ? -2.689 5.625 -10.023 1 98 127 ARG A N 1
ATOM 937 C CA . ARG A 1 127 ? -2.324 5.188 -11.367 1 98 127 ARG A CA 1
ATOM 938 C C . ARG A 1 127 ? -1.146 4.219 -11.328 1 98 127 ARG A C 1
ATOM 940 O O . ARG A 1 127 ? -1.195 3.148 -11.938 1 98 127 ARG A O 1
ATOM 947 N N . GLN A 1 128 ? -0.171 4.629 -10.617 1 98.38 128 GLN A N 1
ATOM 948 C CA . GLN A 1 128 ? 0.997 3.781 -10.398 1 98.38 128 GLN A CA 1
ATOM 949 C C . GLN A 1 128 ? 1.222 3.521 -8.914 1 98.38 128 GLN A C 1
ATOM 951 O O . GLN A 1 128 ? 1.232 4.457 -8.109 1 98.38 128 GLN A O 1
ATOM 956 N N . ALA A 1 129 ? 1.383 2.256 -8.5 1 98.31 129 ALA A N 1
ATOM 957 C CA . ALA A 1 129 ? 1.676 1.863 -7.125 1 98.31 129 ALA A CA 1
ATOM 958 C C . ALA A 1 129 ? 2.941 1.014 -7.055 1 98.31 129 ALA A C 1
ATOM 960 O O . ALA A 1 129 ? 3.168 0.155 -7.91 1 98.31 129 ALA A O 1
ATOM 961 N N . ALA A 1 130 ? 3.801 1.361 -6.07 1 98.56 130 ALA A N 1
ATOM 962 C CA . ALA A 1 130 ? 5.016 0.573 -5.875 1 98.56 130 ALA A CA 1
ATOM 963 C C . ALA A 1 130 ? 5.242 0.269 -4.398 1 98.56 130 ALA A C 1
ATOM 965 O O . ALA A 1 130 ? 5.066 1.142 -3.545 1 98.56 130 ALA A O 1
ATOM 966 N N . LEU A 1 131 ? 5.559 -0.974 -4.113 1 98.38 131 LEU A N 1
ATOM 967 C CA . LEU A 1 131 ? 5.961 -1.4 -2.775 1 98.38 131 LEU A CA 1
ATOM 968 C C . LEU A 1 131 ? 7.336 -2.057 -2.807 1 98.38 131 LEU A C 1
ATOM 970 O O . LEU A 1 131 ? 7.555 -3.02 -3.547 1 98.38 131 LEU A O 1
ATOM 974 N N . THR A 1 132 ? 8.328 -1.519 -2.051 1 98.62 132 THR A N 1
ATOM 975 C CA . THR A 1 132 ? 9.664 -2.084 -1.896 1 98.62 132 THR A CA 1
ATOM 976 C C . THR A 1 132 ? 9.93 -2.445 -0.437 1 98.62 132 THR A C 1
ATOM 978 O O . THR A 1 132 ? 9.766 -1.609 0.455 1 98.62 132 THR A O 1
ATOM 981 N N . SER A 1 133 ? 10.312 -3.678 -0.219 1 98.62 133 SER A N 1
ATOM 982 C CA . SER A 1 133 ? 10.57 -4.148 1.138 1 98.62 133 SER A CA 1
ATOM 983 C C . SER A 1 133 ? 11.594 -5.277 1.146 1 98.62 133 SER A C 1
ATOM 985 O O . SER A 1 133 ? 11.883 -5.867 0.101 1 98.62 133 SER A O 1
ATOM 987 N N . GLU A 1 134 ? 12.195 -5.465 2.326 1 98.5 134 GLU A N 1
ATOM 988 C CA . GLU A 1 134 ? 13.031 -6.652 2.488 1 98.5 134 GLU A CA 1
ATOM 989 C C . GLU A 1 134 ? 12.172 -7.902 2.678 1 98.5 134 GLU A C 1
ATOM 991 O O . GLU A 1 134 ? 12.422 -8.93 2.049 1 98.5 134 GLU A O 1
ATOM 996 N N . LYS A 1 135 ? 11.266 -7.797 3.576 1 98.62 135 LYS A N 1
ATOM 997 C CA . LYS A 1 135 ? 10.336 -8.891 3.834 1 98.62 135 LYS A CA 1
ATOM 998 C C . LYS A 1 135 ? 8.891 -8.398 3.797 1 98.62 135 LYS A C 1
ATOM 1000 O O . LYS A 1 135 ? 8.562 -7.375 4.398 1 98.62 135 LYS A O 1
ATOM 1005 N N . THR A 1 136 ? 8.047 -9.078 3.039 1 98.31 136 THR A N 1
ATOM 1006 C CA . THR A 1 136 ? 6.617 -8.805 2.979 1 98.31 136 THR A CA 1
ATOM 1007 C C . THR A 1 136 ? 5.812 -10.016 3.428 1 98.31 136 THR A C 1
ATOM 1009 O O . THR A 1 136 ? 6.07 -11.141 2.979 1 98.31 136 THR A O 1
ATOM 1012 N N . THR A 1 137 ? 4.949 -9.773 4.371 1 98.56 137 THR A N 1
ATOM 1013 C CA . THR A 1 137 ? 4.004 -10.805 4.789 1 98.56 137 THR A CA 1
ATOM 1014 C C . THR A 1 137 ? 2.57 -10.375 4.492 1 98.56 137 THR A C 1
ATOM 1016 O O . THR A 1 137 ? 2.174 -9.25 4.809 1 98.56 137 THR A O 1
ATOM 1019 N N . LEU A 1 138 ? 1.792 -11.234 3.818 1 98.38 138 LEU A N 1
ATOM 1020 C CA . LEU A 1 138 ? 0.385 -10.992 3.527 1 98.38 138 LEU A CA 1
ATOM 1021 C C . LEU A 1 138 ? -0.49 -12.109 4.078 1 98.38 138 LEU A C 1
ATOM 1023 O O . LEU A 1 138 ? -0.318 -13.273 3.709 1 98.38 138 LEU A O 1
ATOM 1027 N N . THR A 1 139 ? -1.406 -11.773 5.004 1 98.62 139 THR A N 1
ATOM 1028 C CA . THR A 1 139 ? -2.395 -12.711 5.531 1 98.62 139 THR A CA 1
ATOM 1029 C C . THR A 1 139 ? -3.809 -12.258 5.172 1 98.62 139 THR A C 1
ATOM 1031 O O . THR A 1 139 ? -4.203 -11.133 5.473 1 98.62 139 THR A O 1
ATOM 1034 N N . SER A 1 140 ? -4.535 -13.156 4.531 1 98.56 140 SER A N 1
ATOM 1035 C CA . SER A 1 140 ? -5.898 -12.828 4.117 1 98.56 140 SER A CA 1
ATOM 1036 C C . SER A 1 140 ? -6.746 -14.086 3.975 1 98.56 140 SER A C 1
ATOM 1038 O O . SER A 1 140 ? -6.289 -15.102 3.438 1 98.56 140 SER A O 1
ATOM 1040 N N . ALA A 1 141 ? -7.98 -13.953 4.473 1 98.31 141 ALA A N 1
ATOM 1041 C CA . ALA A 1 141 ? -8.891 -15.086 4.312 1 98.31 141 ALA A CA 1
ATOM 1042 C C . ALA A 1 141 ? -9.258 -15.289 2.844 1 98.31 141 ALA A C 1
ATOM 1044 O O . ALA A 1 141 ? -9.43 -16.422 2.393 1 98.31 141 ALA A O 1
ATOM 1045 N N . ALA A 1 142 ? -9.461 -14.219 2.191 1 98.44 142 ALA A N 1
ATOM 1046 C CA . ALA A 1 142 ? -9.781 -14.258 0.766 1 98.44 142 ALA A CA 1
ATOM 1047 C C . ALA A 1 142 ? -9 -13.188 0.001 1 98.44 142 ALA A C 1
ATOM 1049 O O . ALA A 1 142 ? -8.844 -12.062 0.478 1 98.44 142 ALA A O 1
ATOM 1050 N N . PHE A 1 143 ? -8.438 -13.547 -1.155 1 98 143 PHE A N 1
ATOM 1051 C CA . PHE A 1 143 ? -7.715 -12.656 -2.055 1 98 143 PHE A CA 1
ATOM 1052 C C . PHE A 1 143 ? -8.258 -12.758 -3.473 1 98 143 PHE A C 1
ATOM 1054 O O . PHE A 1 143 ? -8.102 -13.789 -4.133 1 98 143 PHE A O 1
ATOM 1061 N N . ASP A 1 144 ? -8.898 -11.68 -3.939 1 98.38 144 ASP A N 1
ATOM 1062 C CA . ASP A 1 144 ? -9.438 -11.586 -5.293 1 98.38 144 ASP A CA 1
ATOM 1063 C C . ASP A 1 144 ? -8.633 -10.602 -6.133 1 98.38 144 ASP A C 1
ATOM 1065 O O . ASP A 1 144 ? -8.648 -9.398 -5.871 1 98.38 144 ASP A O 1
ATOM 1069 N N . GLY A 1 145 ? -8.062 -11.109 -7.188 1 98.12 145 GLY A N 1
ATOM 1070 C CA . GLY A 1 145 ? -7.266 -10.273 -8.07 1 98.12 145 GLY A CA 1
ATOM 1071 C C . GLY A 1 145 ? -7.789 -10.242 -9.492 1 98.12 145 GLY A C 1
ATOM 1072 O O . GLY A 1 145 ? -7.973 -11.289 -10.117 1 98.12 145 GLY A O 1
ATOM 1073 N N . ARG A 1 146 ? -8.102 -9.055 -10.016 1 98.19 146 ARG A N 1
ATOM 1074 C CA . ARG A 1 146 ? -8.305 -8.789 -11.438 1 98.19 146 ARG A CA 1
ATOM 1075 C C . ARG A 1 146 ? -7.129 -8.023 -12.023 1 98.19 146 ARG A C 1
ATOM 1077 O O . ARG A 1 146 ? -7.098 -6.793 -11.977 1 98.19 146 ARG A O 1
ATOM 1084 N N . LEU A 1 147 ? -6.223 -8.789 -12.555 1 97.88 147 LEU A N 1
ATOM 1085 C CA . LEU A 1 147 ? -4.93 -8.266 -12.977 1 97.88 147 LEU A CA 1
ATOM 1086 C C . LEU A 1 147 ? -4.711 -8.484 -14.469 1 97.88 147 LEU A C 1
ATOM 1088 O O . LEU A 1 147 ? -4.699 -9.625 -14.938 1 97.88 147 LEU A O 1
ATOM 1092 N N . GLY A 1 148 ? -4.586 -7.395 -15.203 1 97.44 148 GLY A N 1
ATOM 1093 C CA . GLY A 1 148 ? -4.395 -7.504 -16.641 1 97.44 148 GLY A CA 1
ATOM 1094 C C . GLY A 1 148 ? -3.172 -8.32 -17.016 1 97.44 148 GLY A C 1
ATOM 1095 O O . GLY A 1 148 ? -3.291 -9.344 -17.688 1 97.44 148 GLY A O 1
ATOM 1096 N N . LYS A 1 149 ? -2.002 -7.816 -16.656 1 98.38 149 LYS A N 1
ATOM 1097 C CA . LYS A 1 149 ? -0.719 -8.469 -16.891 1 98.38 149 LYS A CA 1
ATOM 1098 C C . LYS A 1 149 ? 0.052 -8.656 -15.578 1 98.38 149 LYS A C 1
ATOM 1100 O O . LYS A 1 149 ? 0.257 -7.695 -14.836 1 98.38 149 LYS A O 1
ATOM 1105 N N . ILE A 1 150 ? 0.427 -9.938 -15.312 1 98.12 150 ILE A N 1
ATOM 1106 C CA . ILE A 1 150 ? 1.23 -10.25 -14.133 1 98.12 150 ILE A CA 1
ATOM 1107 C C . ILE A 1 150 ? 2.584 -10.805 -14.57 1 98.12 150 ILE A C 1
ATOM 1109 O O . ILE A 1 150 ? 2.648 -11.789 -15.32 1 98.12 150 ILE A O 1
ATOM 1113 N N . ARG A 1 151 ? 3.629 -10.148 -14.125 1 98.31 151 ARG A N 1
ATOM 1114 C CA . ARG A 1 151 ? 4.988 -10.641 -14.32 1 98.31 151 ARG A CA 1
ATOM 1115 C C . ARG A 1 151 ? 5.703 -10.82 -12.984 1 98.31 151 ARG A C 1
ATOM 1117 O O . ARG A 1 151 ? 5.953 -9.844 -12.273 1 98.31 151 ARG A O 1
ATOM 1124 N N . LEU A 1 152 ? 5.988 -12.109 -12.703 1 98.12 152 LEU A N 1
ATOM 1125 C CA . LEU A 1 152 ? 6.699 -12.445 -11.477 1 98.12 152 LEU A CA 1
ATOM 1126 C C . LEU A 1 152 ? 8.102 -12.961 -11.789 1 98.12 152 LEU A C 1
ATOM 1128 O O . LEU A 1 152 ? 8.258 -13.977 -12.469 1 98.12 152 LEU A O 1
ATOM 1132 N N . ILE A 1 153 ? 9.148 -12.195 -11.289 1 98.62 153 ILE A N 1
ATOM 1133 C CA . ILE A 1 153 ? 10.555 -12.562 -11.461 1 98.62 153 ILE A CA 1
ATOM 1134 C C . ILE A 1 153 ? 11.195 -12.789 -10.094 1 98.62 153 ILE A C 1
ATOM 1136 O O . ILE A 1 153 ? 11.078 -11.945 -9.203 1 98.62 153 ILE A O 1
ATOM 1140 N N . GLY A 1 154 ? 11.812 -13.961 -9.938 1 98.12 154 GLY A N 1
ATOM 1141 C CA . GLY A 1 154 ? 12.414 -14.211 -8.641 1 98.12 154 GLY A CA 1
ATOM 1142 C C . GLY A 1 154 ? 13.258 -15.477 -8.602 1 98.12 154 GLY A C 1
ATOM 1143 O O . GLY A 1 154 ? 13.648 -15.992 -9.648 1 98.12 154 GLY A O 1
ATOM 1144 N N . ARG A 1 155 ? 13.562 -15.828 -7.328 1 98.06 155 ARG A N 1
ATOM 1145 C CA . ARG A 1 155 ? 14.461 -16.969 -7.148 1 98.06 155 ARG A CA 1
ATOM 1146 C C . ARG A 1 155 ? 13.68 -18.234 -6.781 1 98.06 155 ARG A C 1
ATOM 1148 O O . ARG A 1 155 ? 13.859 -19.281 -7.402 1 98.06 155 ARG A O 1
ATOM 1155 N N . LEU A 1 156 ? 12.805 -18.141 -5.848 1 98.44 156 LEU A N 1
ATOM 1156 C CA . LEU A 1 156 ? 12.078 -19.281 -5.312 1 98.44 156 LEU A CA 1
ATOM 1157 C C . LEU A 1 156 ? 10.586 -18.984 -5.227 1 98.44 156 LEU A C 1
ATOM 1159 O O . LEU A 1 156 ? 10.18 -17.938 -4.711 1 98.44 156 LEU A O 1
ATOM 1163 N N . LEU A 1 157 ? 9.734 -19.859 -5.809 1 98.06 157 LEU A N 1
ATOM 1164 C CA . LEU A 1 157 ? 8.281 -19.844 -5.637 1 98.06 157 LEU A CA 1
ATOM 1165 C C . LEU A 1 157 ? 7.797 -21.156 -5.039 1 98.06 157 LEU A C 1
ATOM 1167 O O . LEU A 1 157 ? 7.781 -22.188 -5.719 1 98.06 157 LEU A O 1
ATOM 1171 N N . GLU A 1 158 ? 7.418 -21.078 -3.75 1 98.25 158 GLU A N 1
ATOM 1172 C CA . GLU A 1 158 ? 6.828 -22.219 -3.061 1 98.25 158 GLU A CA 1
ATOM 1173 C C . GLU A 1 158 ? 5.344 -21.984 -2.785 1 98.25 158 GLU A C 1
ATOM 1175 O O . GLU A 1 158 ? 4.965 -20.984 -2.186 1 98.25 158 GLU A O 1
ATOM 1180 N N . THR A 1 159 ? 4.492 -22.938 -3.223 1 97.94 159 THR A N 1
ATOM 1181 C CA . THR A 1 159 ? 3.064 -22.859 -2.932 1 97.94 159 THR A CA 1
ATOM 1182 C C . THR A 1 159 ? 2.572 -24.156 -2.287 1 97.94 159 THR A C 1
ATOM 1184 O O . THR A 1 159 ? 2.895 -25.25 -2.754 1 97.94 159 THR A O 1
ATOM 1187 N N . VAL A 1 160 ? 1.845 -24.062 -1.168 1 98.56 160 VAL A N 1
ATOM 1188 C CA . VAL A 1 160 ? 1.172 -25.156 -0.483 1 98.56 160 VAL A CA 1
ATOM 1189 C C . VAL A 1 160 ? -0.321 -24.859 -0.367 1 98.56 160 VAL A C 1
ATOM 1191 O O . VAL A 1 160 ? -0.721 -23.922 0.341 1 98.56 160 VAL A O 1
ATOM 1194 N N . MET A 1 161 ? -1.111 -25.688 -1.122 1 98.06 161 MET A N 1
ATOM 1195 C CA . MET A 1 161 ? -2.547 -25.453 -1.233 1 98.06 161 MET A CA 1
ATOM 1196 C C . MET A 1 161 ? -3.328 -26.75 -1.123 1 98.06 161 MET A C 1
ATOM 1198 O O . MET A 1 161 ? -2.797 -27.828 -1.414 1 98.06 161 MET A O 1
ATOM 1202 N N . GLU A 1 162 ? -4.523 -26.609 -0.656 1 98.38 162 GLU A N 1
ATOM 1203 C CA . GLU A 1 162 ? -5.395 -27.781 -0.724 1 98.38 162 GLU A CA 1
ATOM 1204 C C . GLU A 1 162 ? -5.832 -28.062 -2.158 1 98.38 162 GLU A C 1
ATOM 1206 O O . GLU A 1 162 ? -5.656 -29.172 -2.664 1 98.38 162 GLU A O 1
ATOM 1211 N N . HIS A 1 163 ? -6.344 -27.016 -2.809 1 98.56 163 HIS A N 1
ATOM 1212 C CA . HIS A 1 163 ? -6.848 -27.156 -4.168 1 98.56 163 HIS A CA 1
ATOM 1213 C C . HIS A 1 163 ? -6.254 -26.078 -5.086 1 98.56 163 HIS A C 1
ATOM 1215 O O . HIS A 1 163 ? -6.184 -24.906 -4.711 1 98.56 163 HIS A O 1
ATOM 1221 N N . VAL A 1 164 ? -5.816 -26.531 -6.242 1 98.25 164 VAL A N 1
ATOM 1222 C CA . VAL A 1 164 ? -5.348 -25.609 -7.273 1 98.25 164 VAL A CA 1
ATOM 1223 C C . VAL A 1 164 ? -6.145 -25.828 -8.555 1 98.25 164 VAL A C 1
ATOM 1225 O O . VAL A 1 164 ? -6.293 -26.953 -9.023 1 98.25 164 VAL A O 1
ATOM 1228 N N . ALA A 1 165 ? -6.684 -24.734 -9.055 1 98.56 165 ALA A N 1
ATOM 1229 C CA . ALA A 1 165 ? -7.363 -24.75 -10.344 1 98.56 165 ALA A CA 1
ATOM 1230 C C . ALA A 1 165 ? -6.863 -23.625 -11.242 1 98.56 165 ALA A C 1
ATOM 1232 O O . ALA A 1 165 ? -6.727 -22.484 -10.797 1 98.56 165 ALA A O 1
ATOM 1233 N N . GLN A 1 166 ? -6.52 -24.016 -12.484 1 97.81 166 GLN A N 1
ATOM 1234 C CA . GLN A 1 166 ? -6.059 -23.016 -13.445 1 97.81 166 GLN A CA 1
ATOM 1235 C C . GLN A 1 166 ? -6.742 -23.188 -14.797 1 97.81 166 GLN A C 1
ATOM 1237 O O . GLN A 1 166 ? -6.82 -24.312 -15.32 1 97.81 166 GLN A O 1
ATOM 1242 N N . SER A 1 167 ? -7.316 -22.125 -15.32 1 98.56 167 SER A N 1
ATOM 1243 C CA . SER A 1 167 ? -7.859 -22.078 -16.672 1 98.56 167 SER A CA 1
ATOM 1244 C C . SER A 1 167 ? -7.172 -21 -17.516 1 98.56 167 SER A C 1
ATOM 1246 O O . SER A 1 167 ? -7.047 -19.859 -17.078 1 98.56 167 SER A O 1
ATOM 1248 N N . CYS A 1 168 ? -6.762 -21.359 -18.672 1 98.06 168 CYS A N 1
ATOM 1249 C CA . CYS A 1 168 ? -6.098 -20.391 -19.531 1 98.06 168 CYS A CA 1
ATOM 1250 C C . CYS A 1 168 ? -6.266 -20.766 -21 1 98.06 168 CYS A C 1
ATOM 1252 O O . CYS A 1 168 ? -6.762 -21.844 -21.312 1 98.06 168 CYS A O 1
ATOM 1254 N N . ARG A 1 169 ? -5.988 -19.812 -21.844 1 98.12 169 ARG A N 1
ATOM 1255 C CA . ARG A 1 169 ? -6.07 -20.078 -23.281 1 98.12 169 ARG A CA 1
ATOM 1256 C C . ARG A 1 169 ? -4.852 -20.844 -23.766 1 98.12 169 ARG A C 1
ATOM 1258 O O . ARG A 1 169 ? -4.984 -21.828 -24.516 1 98.12 169 ARG A O 1
ATOM 1265 N N . SER A 1 170 ? -3.691 -20.438 -23.422 1 98.44 170 SER A N 1
ATOM 1266 C CA . SER A 1 170 ? -2.438 -21.125 -23.75 1 98.44 170 SER A CA 1
ATOM 1267 C C . SER A 1 170 ? -1.493 -21.125 -22.547 1 98.44 170 SER A C 1
ATOM 1269 O O . SER A 1 170 ? -1.549 -20.234 -21.703 1 98.44 170 SER A O 1
ATOM 1271 N N . SER A 1 171 ? -0.639 -22.141 -22.453 1 98.06 171 SER A N 1
ATOM 1272 C CA . SER A 1 171 ? 0.343 -22.281 -21.391 1 98.06 171 SER A CA 1
ATOM 1273 C C . SER A 1 171 ? 1.684 -22.766 -21.922 1 98.06 171 SER A C 1
ATOM 1275 O O . SER A 1 171 ? 1.749 -23.797 -22.594 1 98.06 171 SER A O 1
ATOM 1277 N N . PHE A 1 172 ? 2.707 -21.953 -21.656 1 98.12 172 PHE A N 1
ATOM 1278 C CA . PHE A 1 172 ? 4.074 -22.297 -22.031 1 98.12 172 PHE A CA 1
ATOM 1279 C C . PHE A 1 172 ? 4.973 -22.344 -20.797 1 98.12 172 PHE A C 1
ATOM 1281 O O . PHE A 1 172 ? 5.078 -21.359 -20.062 1 98.12 172 PHE A O 1
ATOM 1288 N N . ARG A 1 173 ? 5.602 -23.547 -20.641 1 97.88 173 ARG A N 1
ATOM 1289 C CA . ARG A 1 173 ? 6.535 -23.703 -19.531 1 97.88 173 ARG A CA 1
ATOM 1290 C C . ARG A 1 173 ? 7.883 -24.219 -20.016 1 97.88 173 ARG A C 1
ATOM 1292 O O . ARG A 1 173 ? 7.949 -25.203 -20.75 1 97.88 173 ARG A O 1
ATOM 1299 N N . THR A 1 174 ? 8.891 -23.453 -19.656 1 98.25 174 THR A N 1
ATOM 1300 C CA . THR A 1 174 ? 10.266 -23.891 -19.922 1 98.25 174 THR A CA 1
ATOM 1301 C C . THR A 1 174 ? 11.023 -24.094 -18.609 1 98.25 174 THR A C 1
ATOM 1303 O O . THR A 1 174 ? 11.117 -23.188 -17.797 1 98.25 174 THR A O 1
ATOM 1306 N N . VAL A 1 175 ? 11.602 -25.297 -18.438 1 98.31 175 VAL A N 1
ATOM 1307 C CA . VAL A 1 175 ? 12.336 -25.656 -17.234 1 98.31 175 VAL A CA 1
ATOM 1308 C C . VAL A 1 175 ? 13.758 -26.078 -17.594 1 98.31 175 VAL A C 1
ATOM 1310 O O . VAL A 1 175 ? 13.945 -27.016 -18.391 1 98.31 175 VAL A O 1
ATOM 1313 N N . GLU A 1 176 ? 14.641 -25.406 -17 1 97.88 176 GLU A N 1
ATOM 1314 C CA . GLU A 1 176 ? 16.031 -25.609 -17.422 1 97.88 176 GLU A CA 1
ATOM 1315 C C . GLU A 1 176 ? 16.516 -27 -17.047 1 97.88 176 GLU A C 1
ATOM 1317 O O . GLU A 1 176 ? 17.234 -27.641 -17.828 1 97.88 176 GLU A O 1
ATOM 1322 N N . THR A 1 177 ? 16.109 -27.5 -15.922 1 97.12 177 THR A N 1
ATOM 1323 C CA . THR A 1 177 ? 16.703 -28.75 -15.453 1 97.12 177 THR A CA 1
ATOM 1324 C C . THR A 1 177 ? 15.648 -29.859 -15.367 1 97.12 177 THR A C 1
ATOM 1326 O O . THR A 1 177 ? 15.414 -30.578 -16.344 1 97.12 177 THR A O 1
ATOM 1329 N N . VAL A 1 178 ? 14.781 -29.812 -14.203 1 98.06 178 VAL A N 1
ATOM 1330 C CA . VAL A 1 178 ? 13.898 -30.969 -14.016 1 98.06 178 VAL A CA 1
ATOM 1331 C C . VAL A 1 178 ? 12.477 -30.484 -13.742 1 98.06 178 VAL A C 1
ATOM 1333 O O . VAL A 1 178 ? 12.273 -29.547 -12.969 1 98.06 178 VAL A O 1
ATOM 1336 N N . GLU A 1 179 ? 11.531 -31.109 -14.469 1 96.94 179 GLU A N 1
ATOM 1337 C CA . GLU A 1 179 ? 10.109 -31.047 -14.148 1 96.94 179 GLU A CA 1
ATOM 1338 C C . GLU A 1 179 ? 9.641 -32.344 -13.484 1 96.94 179 GLU A C 1
ATOM 1340 O O . GLU A 1 179 ? 9.672 -33.406 -14.109 1 96.94 179 GLU A O 1
ATOM 1345 N N . HIS A 1 180 ? 9.211 -32.188 -12.203 1 97.44 180 HIS A N 1
ATOM 1346 C CA . HIS A 1 180 ? 8.852 -33.344 -11.375 1 97.44 180 HIS A CA 1
ATOM 1347 C C . HIS A 1 180 ? 7.398 -33.25 -10.93 1 97.44 180 HIS A C 1
ATOM 1349 O O . HIS A 1 180 ? 6.961 -32.25 -10.398 1 97.44 180 HIS A O 1
ATOM 1355 N N . LEU A 1 181 ? 6.621 -34.344 -11.234 1 98.06 181 LEU A N 1
ATOM 1356 C CA . LEU A 1 181 ? 5.246 -34.438 -10.758 1 98.06 181 LEU A CA 1
ATOM 1357 C C . LEU A 1 181 ? 5.004 -35.75 -10.047 1 98.06 181 LEU A C 1
ATOM 1359 O O . LEU A 1 181 ? 5.301 -36.812 -10.594 1 98.06 181 LEU A O 1
ATOM 1363 N N . ARG A 1 182 ? 4.602 -35.688 -8.742 1 98.44 182 ARG A N 1
ATOM 1364 C CA . ARG A 1 182 ? 4.16 -36.844 -7.965 1 98.44 182 ARG A CA 1
ATOM 1365 C C . ARG A 1 182 ? 2.709 -36.656 -7.527 1 98.44 182 ARG A C 1
ATOM 1367 O O . ARG A 1 182 ? 2.355 -35.688 -6.875 1 98.44 182 ARG A O 1
ATOM 1374 N N . ALA A 1 183 ? 1.906 -37.688 -7.934 1 98.5 183 ALA A N 1
ATOM 1375 C CA . ALA A 1 183 ? 0.492 -37.656 -7.57 1 98.5 183 ALA A CA 1
ATOM 1376 C C . ALA A 1 183 ? -0.057 -39.062 -7.379 1 98.5 183 ALA A C 1
ATOM 1378 O O . ALA A 1 183 ? 0.616 -40.031 -7.699 1 98.5 183 ALA A O 1
ATOM 1379 N N . SER A 1 184 ? -1.194 -39.094 -6.723 1 98.31 184 SER A N 1
ATOM 1380 C CA . SER A 1 184 ? -1.869 -40.375 -6.668 1 98.31 184 SER A CA 1
ATOM 1381 C C . SER A 1 184 ? -2.396 -40.781 -8.039 1 98.31 184 SER A C 1
ATOM 1383 O O . SER A 1 184 ? -2.227 -41.906 -8.461 1 98.31 184 SER A O 1
ATOM 1385 N N . HIS A 1 185 ? -3.068 -39.812 -8.719 1 98.38 185 HIS A N 1
ATOM 1386 C CA . HIS A 1 185 ? -3.609 -40 -10.062 1 98.38 185 HIS A CA 1
ATOM 1387 C C . HIS A 1 185 ? -3.223 -38.844 -10.984 1 98.38 185 HIS A C 1
ATOM 1389 O O . HIS A 1 185 ? -3.256 -37.688 -10.578 1 98.38 185 HIS A O 1
ATOM 1395 N N . ILE A 1 186 ? -2.736 -39.188 -12.164 1 98.25 186 ILE A N 1
ATOM 1396 C CA . ILE A 1 186 ? -2.469 -38.219 -13.203 1 98.25 186 ILE A CA 1
ATOM 1397 C C . ILE A 1 186 ? -3.373 -38.469 -14.406 1 98.25 186 ILE A C 1
ATOM 1399 O O . ILE A 1 186 ? -3.373 -39.562 -14.969 1 98.25 186 ILE A O 1
ATOM 1403 N N . ASP A 1 187 ? -4.188 -37.531 -14.734 1 98.25 187 ASP A N 1
ATOM 1404 C CA . ASP A 1 187 ? -5.078 -37.625 -15.891 1 98.25 187 ASP A CA 1
ATOM 1405 C C . ASP A 1 187 ? -4.836 -36.469 -16.859 1 98.25 187 ASP A C 1
ATOM 1407 O O . ASP A 1 187 ? -5.273 -35.344 -16.609 1 98.25 187 ASP A O 1
ATOM 1411 N N . HIS A 1 188 ? -4.125 -36.781 -18 1 98 188 HIS A N 1
ATOM 1412 C CA . HIS A 1 188 ? -3.887 -35.781 -19.062 1 98 188 HIS A CA 1
ATOM 1413 C C . HIS A 1 188 ? -4.695 -36.125 -20.312 1 98 188 HIS A C 1
ATOM 1415 O O . HIS A 1 188 ? -4.555 -37.219 -20.875 1 98 188 HIS A O 1
ATOM 1421 N N . ALA A 1 189 ? -5.555 -35.125 -20.703 1 97.88 189 ALA A N 1
ATOM 1422 C CA . ALA A 1 189 ? -6.367 -35.312 -21.891 1 97.88 189 ALA A CA 1
ATOM 1423 C C . ALA A 1 189 ? -6.285 -34.125 -22.828 1 97.88 189 ALA A C 1
ATOM 1425 O O . ALA A 1 189 ? -6.301 -32.969 -22.375 1 97.88 189 ALA A O 1
ATOM 1426 N N . ALA A 1 190 ? -6.098 -34.375 -24.125 1 97.94 190 ALA A N 1
ATOM 1427 C CA . ALA A 1 190 ? -6.098 -33.344 -25.156 1 97.94 190 ALA A CA 1
ATOM 1428 C C . ALA A 1 190 ? -7.184 -33.625 -26.203 1 97.94 190 ALA A C 1
ATOM 1430 O O . ALA A 1 190 ? -7.395 -34.781 -26.594 1 97.94 190 ALA A O 1
ATOM 1431 N N . ALA A 1 191 ? -7.836 -32.594 -26.562 1 97.81 191 ALA A N 1
ATOM 1432 C CA . ALA A 1 191 ? -8.914 -32.719 -27.531 1 97.81 191 ALA A CA 1
ATOM 1433 C C . ALA A 1 191 ? -8.375 -33.188 -28.891 1 97.81 191 ALA A C 1
ATOM 1435 O O . ALA A 1 191 ? -9.055 -33.875 -29.641 1 97.81 191 ALA A O 1
ATOM 1436 N N . GLU A 1 192 ? -7.164 -32.75 -29.172 1 97.5 192 GLU A N 1
ATOM 1437 C CA . GLU A 1 192 ? -6.637 -33.031 -30.5 1 97.5 192 GLU A CA 1
ATOM 1438 C C . GLU A 1 192 ? -5.387 -33.906 -30.422 1 97.5 192 GLU A C 1
ATOM 1440 O O . GLU A 1 192 ? -5.449 -35.125 -30.672 1 97.5 192 GLU A O 1
ATOM 1445 N N . SER A 1 193 ? -4.238 -33.312 -30.016 1 97.62 193 SER A N 1
ATOM 1446 C CA . SER A 1 193 ? -3.002 -34.094 -30.047 1 97.62 193 SER A CA 1
ATOM 1447 C C . SER A 1 193 ? -2.23 -33.969 -28.734 1 97.62 193 SER A C 1
ATOM 1449 O O . SER A 1 193 ? -2.271 -32.906 -28.094 1 97.62 193 SER A O 1
ATOM 1451 N N . MET A 1 194 ? -1.642 -35.094 -28.344 1 97.38 194 MET A N 1
ATOM 1452 C CA . MET A 1 194 ? -0.674 -35.156 -27.25 1 97.38 194 MET A CA 1
ATOM 1453 C C . MET A 1 194 ? 0.652 -35.719 -27.719 1 97.38 194 MET A C 1
ATOM 1455 O O . MET A 1 194 ? 0.691 -36.844 -28.266 1 97.38 194 MET A O 1
ATOM 1459 N N . ARG A 1 195 ? 1.71 -34.906 -27.562 1 96.88 195 ARG A N 1
ATOM 1460 C CA . ARG A 1 195 ? 3.027 -35.344 -28.016 1 96.88 195 ARG A CA 1
ATOM 1461 C C . ARG A 1 195 ? 4.027 -35.344 -26.859 1 96.88 195 ARG A C 1
ATOM 1463 O O . ARG A 1 195 ? 4.129 -34.375 -26.109 1 96.88 195 ARG A O 1
ATOM 1470 N N . MET A 1 196 ? 4.703 -36.5 -26.641 1 96.5 196 MET A N 1
ATOM 1471 C CA . MET A 1 196 ? 5.812 -36.625 -25.703 1 96.5 196 MET A CA 1
ATOM 1472 C C . MET A 1 196 ? 7.102 -37 -26.438 1 96.5 196 MET A C 1
ATOM 1474 O O . MET A 1 196 ? 7.164 -38 -27.141 1 96.5 196 MET A O 1
ATOM 1478 N N . HIS A 1 197 ? 8.078 -36.062 -26.281 1 96.38 197 HIS A N 1
ATOM 1479 C CA . HIS A 1 197 ? 9.336 -36.219 -26.984 1 96.38 197 HIS A CA 1
ATOM 1480 C C . HIS A 1 197 ? 10.531 -36 -26.078 1 96.38 197 HIS A C 1
ATOM 1482 O O . HIS A 1 197 ? 10.539 -35.062 -25.266 1 96.38 197 HIS A O 1
ATOM 1488 N N . ALA A 1 198 ? 11.516 -36.969 -26.141 1 97.69 198 ALA A N 1
ATOM 1489 C CA . ALA A 1 198 ? 12.766 -36.844 -25.391 1 97.69 198 ALA A CA 1
ATOM 1490 C C . ALA A 1 198 ? 13.891 -37.625 -26.062 1 97.69 198 ALA A C 1
ATOM 1492 O O . ALA A 1 198 ? 13.695 -38.219 -27.109 1 97.69 198 ALA A O 1
ATOM 1493 N N . LYS A 1 199 ? 15.086 -37.406 -25.516 1 97.81 199 LYS A N 1
ATOM 1494 C CA . LYS A 1 199 ? 16.172 -38.281 -25.938 1 97.81 199 LYS A CA 1
ATOM 1495 C C . LYS A 1 199 ? 15.891 -39.75 -25.5 1 97.81 199 LYS A C 1
ATOM 1497 O O . LYS A 1 199 ? 16.094 -40.656 -26.297 1 97.81 199 LYS A O 1
ATOM 1502 N N . HIS A 1 200 ? 15.398 -39.938 -24.281 1 96.62 200 HIS A N 1
ATOM 1503 C CA . HIS A 1 200 ? 14.969 -41.219 -23.75 1 96.62 200 HIS A CA 1
ATOM 1504 C C . HIS A 1 200 ? 13.57 -41.125 -23.156 1 96.62 200 HIS A C 1
ATOM 1506 O O . HIS A 1 200 ? 13.32 -40.312 -22.266 1 96.62 200 HIS A O 1
ATOM 1512 N N . THR A 1 201 ? 12.695 -41.906 -23.688 1 96.25 201 THR A N 1
ATOM 1513 C CA . THR A 1 201 ? 11.352 -41.938 -23.141 1 96.25 201 THR A CA 1
ATOM 1514 C C . THR A 1 201 ? 11.078 -43.281 -22.469 1 96.25 201 THR A C 1
ATOM 1516 O O . THR A 1 201 ? 11.117 -44.344 -23.125 1 96.25 201 THR A O 1
ATOM 1519 N N . LEU A 1 202 ? 10.836 -43.188 -21.125 1 96.06 202 LEU A N 1
ATOM 1520 C CA . LEU A 1 202 ? 10.555 -44.406 -20.344 1 96.06 202 LEU A CA 1
ATOM 1521 C C . LEU A 1 202 ? 9.109 -44.375 -19.859 1 96.06 202 LEU A C 1
ATOM 1523 O O . LEU A 1 202 ? 8.688 -43.438 -19.172 1 96.06 202 LEU A O 1
ATOM 1527 N N . LEU A 1 203 ? 8.32 -45.344 -20.266 1 96.31 203 LEU A N 1
ATOM 1528 C CA . LEU A 1 203 ? 6.988 -45.594 -19.719 1 96.31 203 LEU A CA 1
ATOM 1529 C C . LEU A 1 203 ? 6.98 -46.875 -18.891 1 96.31 203 LEU A C 1
ATOM 1531 O O . LEU A 1 203 ? 7.082 -47.969 -19.453 1 96.31 203 LEU A O 1
ATOM 1535 N N . THR A 1 204 ? 6.879 -46.688 -17.531 1 96.25 204 THR A N 1
ATOM 1536 C CA . THR A 1 204 ? 6.93 -47.844 -16.656 1 96.25 204 THR A CA 1
ATOM 1537 C C . THR A 1 204 ? 5.695 -47.906 -15.766 1 96.25 204 THR A C 1
ATOM 1539 O O . THR A 1 204 ? 5.203 -46.875 -15.305 1 96.25 204 THR A O 1
ATOM 1542 N N . ALA A 1 205 ? 5.152 -49.125 -15.547 1 97.06 205 ALA A N 1
ATOM 1543 C CA . ALA A 1 205 ? 4.039 -49.375 -14.633 1 97.06 205 ALA A CA 1
ATOM 1544 C C . ALA A 1 205 ? 4.293 -50.594 -13.781 1 97.06 205 ALA A C 1
ATOM 1546 O O . ALA A 1 205 ? 4.922 -51.562 -14.234 1 97.06 205 ALA A O 1
ATOM 1547 N N . GLU A 1 206 ? 3.852 -50.469 -12.586 1 97.19 206 GLU A N 1
ATOM 1548 C CA . GLU A 1 206 ? 4.035 -51.625 -11.711 1 97.19 206 GLU A CA 1
ATOM 1549 C C . GLU A 1 206 ? 3.203 -52.812 -12.188 1 97.19 206 GLU A C 1
ATOM 1551 O O . GLU A 1 206 ? 3.652 -53.969 -12.109 1 97.19 206 GLU A O 1
ATOM 1556 N N . THR A 1 207 ? 2.072 -52.531 -12.688 1 96.62 207 THR A N 1
ATOM 1557 C CA . THR A 1 207 ? 1.169 -53.656 -12.977 1 96.62 207 THR A CA 1
ATOM 1558 C C . THR A 1 207 ? 0.798 -53.656 -14.461 1 96.62 207 THR A C 1
ATOM 1560 O O . THR A 1 207 ? 1.1 -54.625 -15.172 1 96.62 207 THR A O 1
ATOM 1563 N N . LEU A 1 208 ? 0.146 -52.594 -14.992 1 96.62 208 LEU A N 1
ATOM 1564 C CA . LEU A 1 208 ? -0.449 -52.656 -16.312 1 96.62 208 LEU A CA 1
ATOM 1565 C C . LEU A 1 208 ? -0.116 -51.406 -17.125 1 96.62 208 LEU A C 1
ATOM 1567 O O . LEU A 1 208 ? -0.221 -50.281 -16.609 1 96.62 208 LEU A O 1
ATOM 1571 N N . THR A 1 209 ? 0.393 -51.594 -18.266 1 96 209 THR A N 1
ATOM 1572 C CA . THR A 1 209 ? 0.377 -50.562 -19.281 1 96 209 THR A CA 1
ATOM 1573 C C . THR A 1 209 ? -0.567 -50.938 -20.422 1 96 209 THR A C 1
ATOM 1575 O O . THR A 1 209 ? -0.411 -51.969 -21.047 1 96 209 THR A O 1
ATOM 1578 N N . LYS A 1 210 ? -1.562 -50.062 -20.641 1 95.56 210 LYS A N 1
ATOM 1579 C CA . LYS A 1 210 ? -2.5 -50.281 -21.734 1 95.56 210 LYS A CA 1
ATOM 1580 C C . LYS A 1 210 ? -2.408 -49.156 -22.766 1 95.56 210 LYS A C 1
ATOM 1582 O O . LYS A 1 210 ? -2.498 -47.969 -22.406 1 95.56 210 LYS A O 1
ATOM 1587 N N . ILE A 1 211 ? -2.121 -49.438 -24.016 1 95.38 211 ILE A N 1
ATOM 1588 C CA . ILE A 1 211 ? -2.148 -48.5 -25.125 1 95.38 211 ILE A CA 1
ATOM 1589 C C . ILE A 1 211 ? -3.271 -48.875 -26.094 1 95.38 211 ILE A C 1
ATOM 1591 O O . ILE A 1 211 ? -3.23 -49.938 -26.719 1 95.38 211 ILE A O 1
ATOM 1595 N N . ASP A 1 212 ? -4.234 -47.969 -26.172 1 94.31 212 ASP A N 1
ATOM 1596 C CA . ASP A 1 212 ? -5.41 -48.219 -26.984 1 94.31 212 ASP A CA 1
ATOM 1597 C C . ASP A 1 212 ? -5.656 -47.094 -27.984 1 94.31 212 ASP A C 1
ATOM 1599 O O . ASP A 1 212 ? -5.648 -45.938 -27.625 1 94.31 212 ASP A O 1
ATOM 1603 N N . ALA A 1 213 ? -5.777 -47.469 -29.312 1 94.62 213 ALA A N 1
ATOM 1604 C CA . ALA A 1 213 ? -6.074 -46.5 -30.375 1 94.62 213 ALA A CA 1
ATOM 1605 C C . ALA A 1 213 ? -6.66 -47.219 -31.594 1 94.62 213 ALA A C 1
ATOM 1607 O O . ALA A 1 213 ? -6.52 -48.438 -31.75 1 94.62 213 ALA A O 1
ATOM 1608 N N . ALA A 1 214 ? -7.402 -46.406 -32.406 1 95.75 214 ALA A N 1
ATOM 1609 C CA . ALA A 1 214 ? -7.859 -46.969 -33.656 1 95.75 214 ALA A CA 1
ATOM 1610 C C . ALA A 1 214 ? -6.684 -47.469 -34.5 1 95.75 214 ALA A C 1
ATOM 1612 O O . ALA A 1 214 ? -6.789 -48.469 -35.219 1 95.75 214 ALA A O 1
ATOM 1613 N N . GLN A 1 215 ? -5.512 -46.719 -34.469 1 93.94 215 GLN A N 1
ATOM 1614 C CA . GLN A 1 215 ? -4.266 -47.125 -35.094 1 93.94 215 GLN A CA 1
ATOM 1615 C C . GLN A 1 215 ? -3.076 -46.938 -34.156 1 93.94 215 GLN A C 1
ATOM 1617 O O . GLN A 1 215 ? -2.949 -45.906 -33.5 1 93.94 215 GLN A O 1
ATOM 1622 N N . ILE A 1 216 ? -2.248 -47.906 -34.125 1 94.81 216 ILE A N 1
ATOM 1623 C CA . ILE A 1 216 ? -1.007 -47.844 -33.344 1 94.81 216 ILE A CA 1
ATOM 1624 C C . ILE A 1 216 ? 0.182 -48.094 -34.281 1 94.81 216 ILE A C 1
ATOM 1626 O O . ILE A 1 216 ? 0.257 -49.125 -34.938 1 94.81 216 ILE A O 1
ATOM 1630 N N . HIS A 1 217 ? 1.067 -47.188 -34.344 1 91.44 217 HIS A N 1
ATOM 1631 C CA . HIS A 1 217 ? 2.312 -47.312 -35.094 1 91.44 217 HIS A CA 1
ATOM 1632 C C . HIS A 1 217 ? 3.516 -47.375 -34.156 1 91.44 217 HIS A C 1
ATOM 1634 O O . HIS A 1 217 ? 3.74 -46.438 -33.375 1 91.44 217 HIS A O 1
ATOM 1640 N N . LEU A 1 218 ? 4.18 -48.5 -34.156 1 89.94 218 LEU A N 1
ATOM 1641 C CA . LEU A 1 218 ? 5.402 -48.656 -33.375 1 89.94 218 LEU A CA 1
ATOM 1642 C C . LEU A 1 218 ? 6.625 -48.688 -34.281 1 89.94 218 LEU A C 1
ATOM 1644 O O . LEU A 1 218 ? 6.609 -49.344 -35.312 1 89.94 218 LEU A O 1
ATOM 1648 N N . GLY A 1 219 ? 7.676 -47.75 -34.188 1 84.12 219 GLY A N 1
ATOM 1649 C CA . GLY A 1 219 ? 8.898 -47.719 -34.969 1 84.12 219 GLY A CA 1
ATOM 1650 C C . GLY A 1 219 ? 9.992 -46.875 -34.344 1 84.12 219 GLY A C 1
ATOM 1651 O O . GLY A 1 219 ? 9.734 -46.125 -33.375 1 84.12 219 GLY A O 1
ATOM 1652 N N . MET B 1 1 ? -12.289 65.375 -11.984 1 27.64 1 MET B N 1
ATOM 1653 C CA . MET B 1 1 ? -12.578 64.188 -11.195 1 27.64 1 MET B CA 1
ATOM 1654 C C . MET B 1 1 ? -11.5 63.938 -10.148 1 27.64 1 MET B C 1
ATOM 1656 O O . MET B 1 1 ? -10.344 63.656 -10.492 1 27.64 1 MET B O 1
ATOM 1660 N N . SER B 1 2 ? -11.555 64.625 -8.914 1 31.02 2 SER B N 1
ATOM 1661 C CA . SER B 1 2 ? -10.625 64.938 -7.828 1 31.02 2 SER B CA 1
ATOM 1662 C C . SER B 1 2 ? -10.203 63.625 -7.098 1 31.02 2 SER B C 1
ATOM 1664 O O . SER B 1 2 ? -11.055 62.844 -6.668 1 31.02 2 SER B O 1
ATOM 1666 N N . GLU B 1 3 ? -9.031 63.062 -7.438 1 32.38 3 GLU B N 1
ATOM 1667 C CA . GLU B 1 3 ? -8.391 61.875 -6.895 1 32.38 3 GLU B CA 1
ATOM 1668 C C . GLU B 1 3 ? -8.133 62.031 -5.398 1 32.38 3 GLU B C 1
ATOM 1670 O O . GLU B 1 3 ? -7.395 62.906 -4.977 1 32.38 3 GLU B O 1
ATOM 1675 N N . ILE B 1 4 ? -9.141 61.812 -4.492 1 33.5 4 ILE B N 1
ATOM 1676 C CA . ILE B 1 4 ? -9.07 61.906 -3.039 1 33.5 4 ILE B CA 1
ATOM 1677 C C . ILE B 1 4 ? -7.949 61 -2.518 1 33.5 4 ILE B C 1
ATOM 1679 O O . ILE B 1 4 ? -7.988 59.781 -2.688 1 33.5 4 ILE B O 1
ATOM 1683 N N . GLU B 1 5 ? -6.75 61.5 -2.445 1 31.89 5 GLU B N 1
ATOM 1684 C CA . GLU B 1 5 ? -5.574 60.875 -1.851 1 31.89 5 GLU B CA 1
ATOM 1685 C C . GLU B 1 5 ? -5.816 60.531 -0.382 1 31.89 5 GLU B C 1
ATOM 1687 O O . GLU B 1 5 ? -5.984 61.438 0.446 1 31.89 5 GLU B O 1
ATOM 1692 N N . ALA B 1 6 ? -6.609 59.531 -0.068 1 37.66 6 ALA B N 1
ATOM 1693 C CA . ALA B 1 6 ? -6.75 59.188 1.342 1 37.66 6 ALA B CA 1
ATOM 1694 C C . ALA B 1 6 ? -5.391 58.938 1.989 1 37.66 6 ALA B C 1
ATOM 1696 O O . ALA B 1 6 ? -4.629 58.062 1.547 1 37.66 6 ALA B O 1
ATOM 1697 N N . LYS B 1 7 ? -4.793 60.031 2.418 1 36.66 7 LYS B N 1
ATOM 1698 C CA . LYS B 1 7 ? -3.568 59.969 3.211 1 36.66 7 LYS B CA 1
ATOM 1699 C C . LYS B 1 7 ? -3.738 59.031 4.406 1 36.66 7 LYS B C 1
ATOM 1701 O O . LYS B 1 7 ? -4.633 59.219 5.23 1 36.66 7 LYS B O 1
ATOM 1706 N N . PRO B 1 8 ? -3.254 57.844 4.324 1 29.69 8 PRO B N 1
ATOM 1707 C CA . PRO B 1 8 ? -3.396 57 5.5 1 29.69 8 PRO B CA 1
ATOM 1708 C C . PRO B 1 8 ? -2.836 57.625 6.77 1 29.69 8 PRO B C 1
ATOM 1710 O O . PRO B 1 8 ? -1.71 58.125 6.766 1 29.69 8 PRO B O 1
ATOM 1713 N N . ASP B 1 9 ? -3.598 58.438 7.457 1 29.25 9 ASP B N 1
ATOM 1714 C CA . ASP B 1 9 ? -3.201 59.031 8.734 1 29.25 9 ASP B CA 1
ATOM 1715 C C . ASP B 1 9 ? -2.514 57.969 9.617 1 29.25 9 ASP B C 1
ATOM 1717 O O . ASP B 1 9 ? -3.133 57 10.023 1 29.25 9 ASP B O 1
ATOM 1721 N N . ILE B 1 10 ? -1.23 57.75 9.43 1 32.75 10 ILE B N 1
ATOM 1722 C CA . ILE B 1 10 ? -0.389 56.844 10.227 1 32.75 10 ILE B CA 1
ATOM 1723 C C . ILE B 1 10 ? -0.37 57.312 11.68 1 32.75 10 ILE B C 1
ATOM 1725 O O . ILE B 1 10 ? 0.477 58.125 12.062 1 32.75 10 ILE B O 1
ATOM 1729 N N . ARG B 1 11 ? -1.412 57.906 12.297 1 35.5 11 ARG B N 1
ATOM 1730 C CA . ARG B 1 11 ? -1.363 58.25 13.711 1 35.5 11 ARG B CA 1
ATOM 1731 C C . ARG B 1 11 ? -0.728 57.156 14.531 1 35.5 11 ARG B C 1
ATOM 1733 O O . ARG B 1 11 ? -0.706 55.969 14.109 1 35.5 11 ARG B O 1
ATOM 1740 N N . GLY B 1 12 ? 0.077 57.562 15.562 1 34.09 12 GLY B N 1
ATOM 1741 C CA . GLY B 1 12 ? 0.801 56.812 16.578 1 34.09 12 GLY B CA 1
ATOM 1742 C C . GLY B 1 12 ? 0.014 55.625 17.109 1 34.09 12 GLY B C 1
ATOM 1743 O O . GLY B 1 12 ? -0.917 55.781 17.906 1 34.09 12 GLY B O 1
ATOM 1744 N N . ARG B 1 13 ? -0.421 54.719 16.359 1 37.88 13 ARG B N 1
ATOM 1745 C CA . ARG B 1 13 ? -1.379 53.656 16.688 1 37.88 13 ARG B CA 1
ATOM 1746 C C . ARG B 1 13 ? -0.988 52.938 17.969 1 37.88 13 ARG B C 1
ATOM 1748 O O . ARG B 1 13 ? 0.117 52.406 18.078 1 37.88 13 ARG B O 1
ATOM 1755 N N . SER B 1 14 ? -1.358 53.562 19.141 1 37.22 14 SER B N 1
ATOM 1756 C CA . SER B 1 14 ? -1.364 52.812 20.406 1 37.22 14 SER B CA 1
ATOM 1757 C C . SER B 1 14 ? -1.622 51.344 20.203 1 37.22 14 SER B C 1
ATOM 1759 O O . SER B 1 14 ? -2.23 50.938 19.203 1 37.22 14 SER B O 1
ATOM 1761 N N . SER B 1 15 ? -0.72 50.469 20.781 1 47.59 15 SER B N 1
ATOM 1762 C CA . SER B 1 15 ? -0.856 49 20.844 1 47.59 15 SER B CA 1
ATOM 1763 C C . SER B 1 15 ? -2.316 48.594 20.984 1 47.59 15 SER B C 1
ATOM 1765 O O . SER B 1 15 ? -2.982 48.969 21.953 1 47.59 15 SER B O 1
ATOM 1767 N N . VAL B 1 16 ? -3.094 48.688 20.016 1 51.09 16 VAL B N 1
ATOM 1768 C CA . VAL B 1 16 ? -4.469 48.219 20.109 1 51.09 16 VAL B CA 1
ATOM 1769 C C . VAL B 1 16 ? -4.508 46.875 20.859 1 51.09 16 VAL B C 1
ATOM 1771 O O . VAL B 1 16 ? -3.801 45.938 20.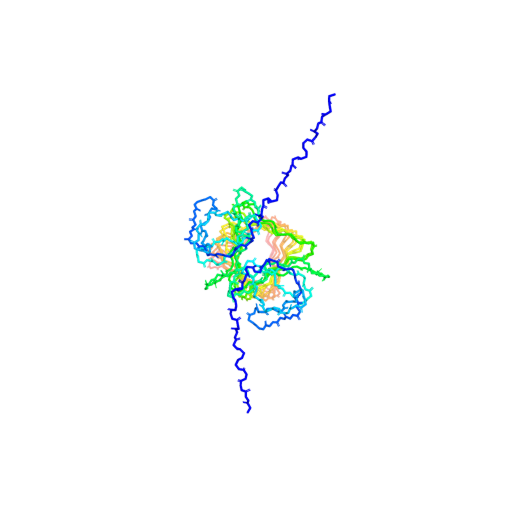484 1 51.09 16 VAL B O 1
ATOM 1774 N N . PRO B 1 17 ? -4.957 47 22.156 1 58.72 17 PRO B N 1
ATOM 1775 C CA . PRO B 1 17 ? -5.191 45.75 22.859 1 58.72 17 PRO B CA 1
ATOM 1776 C C . PRO B 1 17 ? -5.93 44.719 22.016 1 58.72 17 PRO B C 1
ATOM 1778 O O . PRO B 1 17 ? -6.566 45.062 21.016 1 58.72 17 PRO B O 1
ATOM 1781 N N . ASP B 1 18 ? -5.609 43.531 22.219 1 69.81 18 ASP B N 1
ATOM 1782 C CA . ASP B 1 18 ? -6.363 42.469 21.562 1 69.81 18 ASP B CA 1
ATOM 1783 C C . ASP B 1 18 ? -7.867 42.719 21.688 1 69.81 18 ASP B C 1
ATOM 1785 O O . ASP B 1 18 ? -8.359 43.094 22.75 1 69.81 18 ASP B O 1
ATOM 1789 N N . LYS B 1 19 ? -8.461 42.844 20.547 1 83.5 19 LYS B N 1
ATOM 1790 C CA . LYS B 1 19 ? -9.898 43.062 20.516 1 83.5 19 LYS B CA 1
ATOM 1791 C C . LYS B 1 19 ? -10.609 41.875 19.828 1 83.5 19 LYS B C 1
ATOM 1793 O O . LYS B 1 19 ? -10.039 41.25 18.938 1 83.5 19 LYS B O 1
ATOM 1798 N N . ALA B 1 20 ? -11.695 41.625 20.375 1 91.88 20 ALA B N 1
ATOM 1799 C CA . ALA B 1 20 ? -12.539 40.625 19.734 1 91.88 20 ALA B CA 1
ATOM 1800 C C . ALA B 1 20 ? -13.43 41.25 18.672 1 91.88 20 ALA B C 1
ATOM 1802 O O . ALA B 1 20 ? -13.805 42.406 18.766 1 91.88 20 ALA B O 1
ATOM 1803 N N . GLY B 1 21 ? -13.625 40.531 17.547 1 95.44 21 GLY B N 1
ATOM 1804 C CA . GLY B 1 21 ? -14.5 40.969 16.469 1 95.44 21 GLY B CA 1
ATOM 1805 C C . GLY B 1 21 ? -15.078 39.844 15.664 1 95.44 21 GLY B C 1
ATOM 1806 O O . GLY B 1 21 ? -14.906 38.688 16.016 1 95.44 21 GLY B O 1
ATOM 1807 N N . SER B 1 22 ? -15.906 40.344 14.711 1 97 22 SER B N 1
ATOM 1808 C CA . SER B 1 22 ? -16.516 39.344 13.812 1 97 22 SER B CA 1
ATOM 1809 C C . SER B 1 22 ? -16 39.531 12.383 1 97 22 SER B C 1
ATOM 1811 O O . SER B 1 22 ? -15.891 40.625 11.883 1 97 22 SER B O 1
ATOM 1813 N N . VAL B 1 23 ? -15.688 38.375 11.789 1 97.5 23 VAL B N 1
ATOM 1814 C CA . VAL B 1 23 ? -15.273 38.438 10.391 1 97.5 23 VAL B CA 1
ATOM 1815 C C . VAL B 1 23 ? -16.484 38.719 9.508 1 97.5 23 VAL B C 1
ATOM 1817 O O . VAL B 1 23 ? -17.453 37.938 9.508 1 97.5 23 VAL B O 1
ATOM 1820 N N . VAL B 1 24 ? -16.422 39.75 8.648 1 97.44 24 VAL B N 1
ATOM 1821 C CA . VAL B 1 24 ? -17.578 40.125 7.848 1 97.44 24 VAL B CA 1
ATOM 1822 C C . VAL B 1 24 ? -17.219 40.125 6.367 1 97.44 24 VAL B C 1
ATOM 1824 O O . VAL B 1 24 ? -18.094 40.25 5.504 1 97.44 24 VAL B O 1
ATOM 1827 N N . GLY B 1 25 ? -15.984 39.938 6.094 1 96.44 25 GLY B N 1
ATOM 1828 C CA . GLY B 1 25 ? -15.562 39.875 4.703 1 96.44 25 GLY B CA 1
ATOM 1829 C C . GLY B 1 25 ? -14.219 39.188 4.52 1 96.44 25 GLY B C 1
ATOM 1830 O O . GLY B 1 25 ? -13.375 39.219 5.418 1 96.44 25 GLY B O 1
ATOM 1831 N N . ALA B 1 26 ? -14.094 38.562 3.363 1 94.5 26 ALA B N 1
ATOM 1832 C CA . ALA B 1 26 ? -12.836 37.938 2.938 1 94.5 26 ALA B CA 1
ATOM 1833 C C . ALA B 1 26 ? -12.391 38.5 1.591 1 94.5 26 ALA B C 1
ATOM 1835 O O . ALA B 1 26 ? -13.125 38.438 0.602 1 94.5 26 ALA B O 1
ATOM 1836 N N . LEU B 1 27 ? -11.266 39.094 1.621 1 91.56 27 LEU B N 1
ATOM 1837 C CA . LEU B 1 27 ? -10.703 39.688 0.412 1 91.56 27 LEU B CA 1
ATOM 1838 C C . LEU B 1 27 ? -9.617 38.781 -0.176 1 91.56 27 LEU B C 1
ATOM 1840 O O . LEU B 1 27 ? -9.156 37.844 0.479 1 91.56 27 LEU B O 1
ATOM 1844 N N . PRO B 1 28 ? -9.266 39.188 -1.404 1 86.25 28 PRO B N 1
ATOM 1845 C CA . PRO B 1 28 ? -8.164 38.406 -1.985 1 86.25 28 PRO B CA 1
ATOM 1846 C C . PRO B 1 28 ? -6.859 38.562 -1.213 1 86.25 28 PRO B C 1
ATOM 1848 O O . PRO B 1 28 ? -6.719 39.5 -0.423 1 86.25 28 PRO B O 1
ATOM 1851 N N . ASP B 1 29 ? -5.926 37.688 -1.275 1 81.75 29 ASP B N 1
ATOM 1852 C CA . ASP B 1 29 ? -4.551 37.75 -0.788 1 81.75 29 ASP B CA 1
ATOM 1853 C C . ASP B 1 29 ? -4.5 37.562 0.729 1 81.75 29 ASP B C 1
ATOM 1855 O O . ASP B 1 29 ? -3.66 38.188 1.396 1 81.75 29 ASP B O 1
ATOM 1859 N N . GLY B 1 30 ? -5.547 36.969 1.326 1 83.31 30 GLY B N 1
ATOM 1860 C CA . GLY B 1 30 ? -5.504 36.594 2.73 1 83.31 30 GLY B CA 1
ATOM 1861 C C . GLY B 1 30 ? -5.883 37.719 3.664 1 83.31 30 GLY B C 1
ATOM 1862 O O . GLY B 1 30 ? -5.441 37.781 4.816 1 83.31 30 GLY B O 1
ATOM 1863 N N . VAL B 1 31 ? -6.633 38.688 3.076 1 92.56 31 VAL B N 1
ATOM 1864 C CA . VAL B 1 31 ? -7.078 39.844 3.881 1 92.56 31 VAL B CA 1
ATOM 1865 C C . VAL B 1 31 ? -8.539 39.656 4.27 1 92.56 31 VAL B C 1
ATOM 1867 O O . VAL B 1 31 ? -9.359 39.219 3.447 1 92.56 31 VAL B O 1
ATOM 1870 N N . TYR B 1 32 ? -8.781 39.938 5.547 1 96.25 32 TYR B N 1
ATOM 1871 C CA . TYR B 1 32 ? -10.141 39.812 6.07 1 96.25 32 TYR B CA 1
ATOM 1872 C C . TYR B 1 32 ? -10.633 41.125 6.664 1 96.25 32 TYR B C 1
ATOM 1874 O O . TYR B 1 32 ? -9.844 41.906 7.199 1 96.25 32 TYR B O 1
ATOM 1882 N N . VAL B 1 33 ? -11.898 41.312 6.512 1 97.06 33 VAL B N 1
ATOM 1883 C CA . VAL B 1 33 ? -12.523 42.469 7.148 1 97.06 33 VAL B CA 1
ATOM 1884 C C . VAL B 1 33 ? -13.203 42.031 8.445 1 97.06 33 VAL B C 1
ATOM 1886 O O . VAL B 1 33 ? -14.086 41.188 8.438 1 97.06 33 VAL B O 1
ATOM 1889 N N . VAL B 1 34 ? -12.695 42.594 9.523 1 96.56 34 VAL B N 1
ATOM 1890 C CA . VAL B 1 34 ? -13.211 42.219 10.844 1 96.56 34 VAL B CA 1
ATOM 1891 C C . VAL B 1 34 ? -13.891 43.438 11.469 1 96.56 34 VAL B C 1
ATOM 1893 O O . VAL B 1 34 ? -13.312 44.531 11.516 1 96.56 34 VAL B O 1
ATOM 1896 N N . GLU B 1 35 ? -15.086 43.219 11.938 1 96.25 35 GLU B N 1
ATOM 1897 C CA . GLU B 1 35 ? -15.812 44.281 12.656 1 96.25 35 GLU B CA 1
ATOM 1898 C C . GLU B 1 35 ? -15.562 44.188 14.156 1 96.25 35 GLU B C 1
ATOM 1900 O O . GLU B 1 35 ? -15.93 43.188 14.797 1 96.25 35 GLU B O 1
ATOM 1905 N N . CYS B 1 36 ? -14.891 45.188 14.625 1 91 36 CYS B N 1
ATOM 1906 C CA . CYS B 1 36 ? -14.578 45.281 16.047 1 91 36 CYS B CA 1
ATOM 1907 C C . CYS B 1 36 ? -15.211 46.531 16.656 1 91 36 CYS B C 1
ATOM 1909 O O . CYS B 1 36 ? -14.828 47.656 16.328 1 91 36 CYS B O 1
ATOM 1911 N N . GLY B 1 37 ? -16.047 46.469 17.672 1 87.12 37 GLY B N 1
ATOM 1912 C CA . GLY B 1 37 ? -16.672 47.594 18.312 1 87.12 37 GLY B CA 1
ATOM 1913 C C . GLY B 1 37 ? -17.328 48.562 17.328 1 87.12 37 GLY B C 1
ATOM 1914 O O . GLY B 1 37 ? -17.203 49.781 17.469 1 87.12 37 GLY B O 1
ATOM 1915 N N . GLY B 1 38 ? -17.828 48.062 16.25 1 86.81 38 GLY B N 1
ATOM 1916 C CA . GLY B 1 38 ? -18.516 48.875 15.266 1 86.81 38 GLY B CA 1
ATOM 1917 C C . GLY B 1 38 ? -17.609 49.312 14.125 1 86.81 38 GLY B C 1
ATOM 1918 O O . GLY B 1 38 ? -18.078 49.875 13.133 1 86.81 38 GLY B O 1
ATOM 1919 N N . ALA B 1 39 ? -16.281 49.219 14.289 1 90.94 39 ALA B N 1
ATOM 1920 C CA . ALA B 1 39 ? -15.32 49.594 13.25 1 90.94 39 ALA B CA 1
ATOM 1921 C C . ALA B 1 39 ? -14.891 48.406 12.43 1 90.94 39 ALA B C 1
ATOM 1923 O O . ALA B 1 39 ? -14.797 47.281 12.953 1 90.94 39 ALA B O 1
ATOM 1924 N N . LYS B 1 40 ? -14.727 48.75 11.141 1 93.69 40 LYS B N 1
ATOM 1925 C CA . LYS B 1 40 ? -14.234 47.688 10.258 1 93.69 40 LYS B CA 1
ATOM 1926 C C . LYS B 1 40 ? -12.727 47.812 10.062 1 93.69 40 LYS B C 1
ATOM 1928 O O . LYS B 1 40 ? -12.219 48.875 9.711 1 93.69 40 LYS B O 1
ATOM 1933 N N . LEU B 1 41 ? -12.102 46.719 10.344 1 92.62 41 LEU B N 1
ATOM 1934 C CA . LEU B 1 41 ? -10.648 46.656 10.227 1 92.62 41 LEU B CA 1
ATOM 1935 C C . LEU B 1 41 ? -10.227 45.656 9.164 1 92.62 41 LEU B C 1
ATOM 1937 O O . LEU B 1 41 ? -10.812 44.594 9.047 1 92.62 41 LEU B O 1
ATOM 1941 N N . ARG B 1 42 ? -9.258 46.094 8.398 1 93.69 42 ARG B N 1
ATOM 1942 C CA . ARG B 1 42 ? -8.602 45.156 7.504 1 93.69 42 ARG B CA 1
ATOM 1943 C C . ARG B 1 42 ? -7.508 44.375 8.242 1 93.69 42 ARG B C 1
ATOM 1945 O O . ARG B 1 42 ? -6.578 44.969 8.789 1 93.69 42 ARG B O 1
ATOM 1952 N N . CYS B 1 43 ? -7.648 43.062 8.227 1 94.88 43 CYS B N 1
ATOM 1953 C CA . CYS B 1 43 ? -6.742 42.219 8.984 1 94.88 43 CYS B CA 1
ATOM 1954 C C . CYS B 1 43 ? -6.133 41.125 8.102 1 94.88 43 CYS B C 1
ATOM 1956 O O . CYS B 1 43 ? -6.77 40.656 7.152 1 94.88 43 CYS B O 1
ATOM 1958 N N . ARG B 1 44 ? -4.934 40.844 8.453 1 93.69 44 ARG B N 1
ATOM 1959 C CA . ARG B 1 44 ? -4.312 39.656 7.844 1 93.69 44 ARG B CA 1
ATOM 1960 C C . ARG B 1 44 ? -4.34 38.469 8.797 1 93.69 44 ARG B C 1
ATOM 1962 O O . ARG B 1 44 ? -4.395 38.656 10.016 1 93.69 44 ARG B O 1
ATOM 1969 N N . ARG B 1 45 ? -4.355 37.375 8.219 1 93.62 45 ARG B N 1
ATOM 1970 C CA . ARG B 1 45 ? -4.266 36.156 9.031 1 93.62 45 ARG B CA 1
ATOM 1971 C C . ARG B 1 45 ? -2.85 35.938 9.562 1 93.62 45 ARG B C 1
ATOM 1973 O O . ARG B 1 45 ? -1.886 36 8.789 1 93.62 45 ARG B O 1
ATOM 1980 N N . ALA B 1 46 ? -2.77 35.75 10.867 1 93.62 46 ALA B N 1
ATOM 1981 C CA . ALA B 1 46 ? -1.452 35.438 11.43 1 93.62 46 ALA B CA 1
ATOM 1982 C C . ALA B 1 46 ? -0.877 34.156 10.844 1 93.62 46 ALA B C 1
ATOM 1984 O O . ALA B 1 46 ? -1.617 33.219 10.562 1 93.62 46 ALA B O 1
ATOM 1985 N N . PHE B 1 47 ? 0.443 34.125 10.781 1 93.75 47 PHE B N 1
ATOM 1986 C CA . PHE B 1 47 ? 1.132 33 10.203 1 93.75 47 PHE B CA 1
ATOM 1987 C C . PHE B 1 47 ? 0.819 31.719 10.984 1 93.75 47 PHE B C 1
ATOM 1989 O O . PHE B 1 47 ? 0.643 30.641 10.391 1 93.75 47 PHE B O 1
ATOM 1996 N N . SER B 1 48 ? 0.748 31.781 12.25 1 94.06 48 SER B N 1
ATOM 1997 C CA . SER B 1 48 ? 0.534 30.609 13.094 1 94.06 48 SER B CA 1
ATOM 1998 C C . SER B 1 48 ? -0.953 30.312 13.273 1 94.06 48 SER B C 1
ATOM 2000 O O . SER B 1 48 ? -1.328 29.375 13.977 1 94.06 48 SER B O 1
ATOM 2002 N N . CYS B 1 49 ? -1.824 31.141 12.742 1 94.31 49 CYS B N 1
ATOM 2003 C CA . CYS B 1 49 ? -3.252 30.844 12.719 1 94.31 49 CYS B CA 1
ATOM 2004 C C . CYS B 1 49 ? -3.594 29.891 11.57 1 94.31 49 CYS B C 1
ATOM 2006 O O . CYS B 1 49 ? -3.939 30.344 10.477 1 94.31 49 CYS B O 1
ATOM 2008 N N . LEU B 1 50 ? -3.674 28.578 11.875 1 94.06 50 LEU B N 1
ATOM 2009 C CA . LEU B 1 50 ? -3.754 27.578 10.812 1 94.06 50 LEU B CA 1
ATOM 2010 C C . LEU B 1 50 ? -5.199 27.344 10.391 1 94.06 50 LEU B C 1
ATOM 2012 O O . LEU B 1 50 ? -5.457 26.781 9.328 1 94.06 50 LEU B O 1
ATOM 2016 N N . VAL B 1 51 ? -6.117 27.766 11.188 1 94.31 51 VAL B N 1
ATOM 2017 C CA . VAL B 1 51 ? -7.527 27.688 10.828 1 94.31 51 VAL B CA 1
ATOM 2018 C C . VAL B 1 51 ? -7.914 28.906 9.992 1 94.31 51 VAL B C 1
ATOM 2020 O O . VAL B 1 51 ? -7.828 30.047 10.461 1 94.31 51 VAL B O 1
ATOM 2023 N N . GLU B 1 52 ? -8.336 28.641 8.805 1 92 52 GLU B N 1
ATOM 2024 C CA . GLU B 1 52 ? -8.711 29.734 7.93 1 92 52 GLU B CA 1
ATOM 2025 C C . GLU B 1 52 ? -9.977 30.438 8.43 1 92 52 GLU B C 1
ATOM 2027 O O . GLU B 1 52 ? -11.016 29.797 8.617 1 92 52 GLU B O 1
ATOM 2032 N N . PRO B 1 53 ? -9.836 31.812 8.602 1 94.88 53 PRO B N 1
ATOM 2033 C CA . PRO B 1 53 ? -11.039 32.531 9.023 1 94.88 53 PRO B CA 1
ATOM 2034 C C . PRO B 1 53 ? -12.141 32.5 7.969 1 94.88 53 PRO B C 1
ATOM 2036 O O . PRO B 1 53 ? -11.852 32.5 6.77 1 94.88 53 PRO B O 1
ATOM 2039 N N . ARG B 1 54 ? -13.367 32.469 8.445 1 94.38 54 ARG B N 1
ATOM 2040 C CA . ARG B 1 54 ? -14.539 32.531 7.586 1 94.38 54 ARG B CA 1
ATOM 2041 C C . ARG B 1 54 ? -15.508 33.625 8.031 1 94.38 54 ARG B C 1
ATOM 2043 O O . ARG B 1 54 ? -15.516 34 9.203 1 94.38 54 ARG B O 1
ATOM 2050 N N . ILE B 1 55 ? -16.203 34 7.055 1 95.62 55 ILE B N 1
ATOM 2051 C CA . ILE B 1 55 ? -17.25 34.969 7.402 1 95.62 55 ILE B CA 1
ATOM 2052 C C . ILE B 1 55 ? -18.172 34.375 8.461 1 95.62 55 ILE B C 1
ATOM 2054 O O . ILE B 1 55 ? -18.594 33.219 8.352 1 95.62 55 ILE B O 1
ATOM 2058 N N . GLY B 1 56 ? -18.375 35.125 9.523 1 95.44 56 GLY B N 1
ATOM 2059 C CA . GLY B 1 56 ? -19.219 34.656 10.617 1 95.44 56 GLY B CA 1
ATOM 2060 C C . GLY B 1 56 ? -18.422 34.281 11.844 1 95.44 56 GLY B C 1
ATOM 2061 O O . GLY B 1 56 ? -18.969 34.188 12.945 1 95.44 56 GLY B O 1
ATOM 2062 N N . ASP B 1 57 ? -17.203 34.031 11.695 1 96.62 57 ASP B N 1
ATOM 2063 C CA . ASP B 1 57 ? -16.344 33.688 12.812 1 96.62 57 ASP B CA 1
ATOM 2064 C C . ASP B 1 57 ? -16.219 34.844 13.805 1 96.62 57 ASP B C 1
ATOM 2066 O O . ASP B 1 57 ? -16.156 36 13.406 1 96.62 57 ASP B O 1
ATOM 2070 N N . ARG B 1 58 ? -16.156 34.5 15.164 1 96.62 58 ARG B N 1
ATOM 2071 C CA . ARG B 1 58 ? -15.656 35.406 16.188 1 96.62 58 ARG B CA 1
ATOM 2072 C C . ARG B 1 58 ? -14.148 35.25 16.359 1 96.62 58 ARG B C 1
ATOM 2074 O O . ARG B 1 58 ? -13.656 34.125 16.547 1 96.62 58 ARG B O 1
ATOM 2081 N N . VAL B 1 59 ? -13.453 36.406 16.203 1 96.56 59 VAL B N 1
ATOM 2082 C CA . VAL B 1 59 ? -12 36.281 16.188 1 96.56 59 VAL B CA 1
ATOM 2083 C C . VAL B 1 59 ? -11.391 37.312 17.141 1 96.56 59 VAL B C 1
ATOM 2085 O O . VAL B 1 59 ? -12.062 38.25 17.578 1 96.56 59 VAL B O 1
ATOM 2088 N N . VAL B 1 60 ? -10.125 37.031 17.625 1 93.38 60 VAL B N 1
ATOM 2089 C CA . VAL B 1 60 ? -9.289 38 18.297 1 93.38 60 VAL B CA 1
ATOM 2090 C C . VAL B 1 60 ? -8.266 38.594 17.312 1 93.38 60 VAL B C 1
ATOM 2092 O O . VAL B 1 60 ? -7.641 37.844 16.562 1 93.38 60 VAL B O 1
ATOM 2095 N N . VAL B 1 61 ? -8.289 39.906 17.281 1 92.12 61 VAL B N 1
ATOM 2096 C CA . VAL B 1 61 ? -7.309 40.562 16.406 1 92.12 61 VAL B CA 1
ATOM 2097 C C . VAL B 1 61 ? -6.238 41.219 17.266 1 92.12 61 VAL B C 1
ATOM 2099 O O . VAL B 1 61 ? -6.516 41.688 18.375 1 92.12 61 VAL B O 1
ATOM 2102 N N . CYS B 1 62 ? -5.051 41.125 16.719 1 87.25 62 CYS B N 1
ATOM 2103 C CA . CYS B 1 62 ? -3.916 41.75 17.359 1 87.25 62 CYS B CA 1
ATOM 2104 C C . CYS B 1 62 ? -3.414 42.938 16.547 1 87.25 62 CYS B C 1
ATOM 2106 O O . CYS B 1 62 ? -3.055 42.781 15.375 1 87.25 62 CYS B O 1
ATOM 2108 N N . GLY B 1 63 ? -3.514 44.094 17.172 1 80.38 63 GLY B N 1
ATOM 2109 C CA . GLY B 1 63 ? -3.01 45.281 16.531 1 80.38 63 GLY B CA 1
ATOM 2110 C C . GLY B 1 63 ? -1.655 45.719 17.062 1 80.38 63 GLY B C 1
ATOM 2111 O O . GLY B 1 63 ? -1.304 46.906 16.984 1 80.38 63 GLY B O 1
ATOM 2112 N N . ALA B 1 64 ? -0.992 44.812 17.688 1 68.12 64 ALA B N 1
ATOM 2113 C CA . ALA B 1 64 ? 0.282 45.156 18.297 1 68.12 64 ALA B CA 1
ATOM 2114 C C . ALA B 1 64 ? 1.328 45.5 17.25 1 68.12 64 ALA B C 1
ATOM 2116 O O . ALA B 1 64 ? 2.305 46.188 17.531 1 68.12 64 ALA B O 1
ATOM 2117 N N . ASP B 1 65 ? 1.063 45.031 16.031 1 70.75 65 ASP B N 1
ATOM 2118 C CA . ASP B 1 65 ? 1.987 45.344 14.945 1 70.75 65 ASP B CA 1
ATOM 2119 C C . ASP B 1 65 ? 1.564 46.594 14.203 1 70.75 65 ASP B C 1
ATOM 2121 O O . ASP B 1 65 ? 0.393 46.75 13.859 1 70.75 65 ASP B O 1
ATOM 2125 N N . SER B 1 66 ? 2.465 47.531 14.141 1 68.69 66 SER B N 1
ATOM 2126 C CA . SER B 1 66 ? 2.164 48.812 13.516 1 68.69 66 SER B CA 1
ATOM 2127 C C . SER B 1 66 ? 1.86 48.656 12.031 1 68.69 66 SER B C 1
ATOM 2129 O O . SER B 1 66 ? 1.243 49.531 11.414 1 68.69 66 SER B O 1
ATOM 2131 N N . ARG B 1 67 ? 2.219 47.625 11.445 1 72.94 67 ARG B N 1
ATOM 2132 C CA . ARG B 1 67 ? 2.133 47.438 10 1 72.94 67 ARG B CA 1
ATOM 2133 C C . ARG B 1 67 ? 0.762 46.906 9.602 1 72.94 67 ARG B C 1
ATOM 2135 O O . ARG B 1 67 ? 0.201 47.312 8.586 1 72.94 67 ARG B O 1
ATOM 2142 N N . CYS B 1 68 ? 0.354 46 10.445 1 82.62 68 CYS B N 1
ATOM 2143 C CA . CYS B 1 68 ? -0.834 45.25 10.062 1 82.62 68 CYS B CA 1
ATOM 2144 C C . CYS B 1 68 ? -1.552 44.719 11.281 1 82.62 68 CYS B C 1
ATOM 2146 O O . CYS B 1 68 ? -0.937 44.5 12.328 1 82.62 68 CYS B O 1
ATOM 2148 N N . VAL B 1 69 ? -2.895 44.719 11.133 1 90.62 69 VAL B N 1
ATOM 2149 C CA . VAL B 1 69 ? -3.676 44 12.148 1 90.62 69 VAL B CA 1
ATOM 2150 C C . VAL B 1 69 ? -3.832 42.531 11.742 1 90.62 69 VAL B C 1
ATOM 2152 O O . VAL B 1 69 ? -4.059 42.25 10.57 1 90.62 69 VAL B O 1
ATOM 2155 N N . TYR B 1 70 ? -3.623 41.656 12.734 1 94.12 70 TYR B N 1
ATOM 2156 C CA . TYR B 1 70 ? -3.656 40.219 12.422 1 94.12 70 TYR B CA 1
ATOM 2157 C C . TYR B 1 70 ? -4.789 39.531 13.172 1 94.12 70 TYR B C 1
ATOM 2159 O O . TYR B 1 70 ? -5.043 39.844 14.336 1 94.12 70 TYR B O 1
ATOM 2167 N N . VAL B 1 71 ? -5.441 38.656 12.461 1 94.56 71 VAL B N 1
ATOM 2168 C CA . VAL B 1 71 ? -6.281 37.688 13.156 1 94.56 71 VAL B CA 1
ATOM 2169 C C . VAL B 1 71 ? -5.406 36.625 13.797 1 94.56 71 VAL B C 1
ATOM 2171 O O . VAL B 1 71 ? -4.727 35.844 13.102 1 94.56 71 VAL B O 1
ATOM 2174 N N . ILE B 1 72 ? -5.484 36.438 15.086 1 92.81 72 ILE B N 1
ATOM 2175 C CA . ILE B 1 72 ? -4.543 35.531 15.766 1 92.81 72 ILE B CA 1
ATOM 2176 C C . ILE B 1 72 ? -5.238 34.219 16.109 1 92.81 72 ILE B C 1
ATOM 2178 O O . ILE B 1 72 ? -4.594 33.188 16.203 1 92.81 72 ILE B O 1
ATOM 2182 N N . ALA B 1 73 ? -6.551 34.375 16.391 1 94.06 73 ALA B N 1
ATOM 2183 C CA . ALA B 1 73 ? -7.281 33.156 16.75 1 94.06 73 ALA B CA 1
ATOM 2184 C C . ALA B 1 73 ? -8.766 33.281 16.422 1 94.06 73 ALA B C 1
ATOM 2186 O O . ALA B 1 73 ? -9.328 34.375 16.5 1 94.06 73 ALA B O 1
ATOM 2187 N N . ILE B 1 74 ? -9.328 32.156 15.992 1 95.94 74 ILE B N 1
ATOM 2188 C CA . ILE B 1 74 ? -10.781 32.062 15.906 1 95.94 74 ILE B CA 1
ATOM 2189 C C . ILE B 1 74 ? -11.344 31.656 17.266 1 95.94 74 ILE B C 1
ATOM 2191 O O . ILE B 1 74 ? -11 30.594 17.812 1 95.94 74 ILE B O 1
ATOM 2195 N N . LEU B 1 75 ? -12.211 32.469 17.781 1 95.06 75 LEU B N 1
ATOM 2196 C CA . LEU B 1 75 ? -12.766 32.25 19.109 1 95.06 75 LEU B CA 1
ATOM 2197 C C . LEU B 1 75 ? -13.984 31.344 19.047 1 95.06 75 LEU B C 1
ATOM 2199 O O . LEU B 1 75 ? -14.133 30.438 19.859 1 95.06 75 LEU B O 1
ATOM 2203 N N . ALA B 1 76 ? -14.766 31.625 18.188 1 96.31 76 ALA B N 1
ATOM 2204 C CA . ALA B 1 76 ? -15.992 30.844 18.031 1 96.31 76 ALA B CA 1
ATOM 2205 C C . ALA B 1 76 ? -16.438 30.797 16.562 1 96.31 76 ALA B C 1
ATOM 2207 O O . ALA B 1 76 ? -16.281 31.781 15.836 1 96.31 76 ALA B O 1
ATOM 2208 N N . ARG B 1 77 ? -16.938 29.703 16.062 1 95.75 77 ARG B N 1
ATOM 2209 C CA . ARG B 1 77 ? -17.547 29.484 14.75 1 95.75 77 ARG B CA 1
ATOM 2210 C C . ARG B 1 77 ? -18.906 28.812 14.891 1 95.75 77 ARG B C 1
ATOM 2212 O O . ARG B 1 77 ? -18.984 27.594 15.047 1 95.75 77 ARG B O 1
ATOM 2219 N N . PRO B 1 78 ? -19.828 29.609 14.781 1 90.62 78 PRO B N 1
ATOM 2220 C CA . PRO B 1 78 ? -21.156 29.016 14.898 1 90.62 78 PRO B CA 1
ATOM 2221 C C . PRO B 1 78 ? -21.406 27.938 13.852 1 90.62 78 PRO B C 1
ATOM 2223 O O . PRO B 1 78 ? -20.984 28.078 12.703 1 90.62 78 PRO B O 1
ATOM 2226 N N . ASN B 1 79 ? -22 26.797 14.164 1 89.31 79 ASN B N 1
ATOM 2227 C CA . ASN B 1 79 ? -22.406 25.688 13.312 1 89.31 79 ASN B CA 1
ATOM 2228 C C . ASN B 1 79 ? -21.219 25.031 12.609 1 89.31 79 ASN B C 1
ATOM 2230 O O . ASN B 1 79 ? -21.312 24.656 11.438 1 89.31 79 ASN B O 1
ATOM 2234 N N . ALA B 1 80 ? -20.125 25.047 13.266 1 88.75 80 ALA B N 1
ATOM 2235 C CA . ALA B 1 80 ? -18.938 24.453 12.68 1 88.75 80 ALA B CA 1
ATOM 2236 C C . ALA B 1 80 ? -19.125 22.969 12.438 1 88.75 80 ALA B C 1
ATOM 2238 O O . ALA B 1 80 ? -19.672 22.25 13.289 1 88.75 80 ALA B O 1
ATOM 2239 N N . ASP B 1 81 ? -18.828 22.484 11.234 1 88.94 81 ASP B N 1
ATOM 2240 C CA . ASP B 1 81 ? -18.906 21.078 10.906 1 88.94 81 ASP B CA 1
ATOM 2241 C C . ASP B 1 81 ? -17.516 20.438 10.898 1 88.94 81 ASP B C 1
ATOM 2243 O O . ASP B 1 81 ? -17.375 19.25 10.555 1 88.94 81 ASP B O 1
ATOM 2247 N N . GLY B 1 82 ? -16.578 21.172 11.258 1 92.31 82 GLY B N 1
ATOM 2248 C CA . GLY B 1 82 ? -15.203 20.688 11.289 1 92.31 82 GLY B CA 1
ATOM 2249 C C . GLY B 1 82 ? -14.172 21.812 11.25 1 92.31 82 GLY B C 1
ATOM 2250 O O . GLY B 1 82 ? -14.523 22.984 11.359 1 92.31 82 GLY B O 1
ATOM 2251 N N . VAL B 1 83 ? -12.922 21.406 11.281 1 93.94 83 VAL B N 1
ATOM 2252 C CA . VAL B 1 83 ? -11.805 22.344 11.211 1 93.94 83 VAL B CA 1
ATOM 2253 C C . VAL B 1 83 ? -11.008 22.094 9.93 1 93.94 83 VAL B C 1
ATOM 2255 O O . VAL B 1 83 ? -10.742 20.938 9.57 1 93.94 83 VAL B O 1
ATOM 2258 N N . GLN B 1 84 ? -10.789 23.141 9.266 1 93.69 84 GLN B N 1
ATOM 2259 C CA . GLN B 1 84 ? -9.93 23.047 8.086 1 93.69 84 GLN B CA 1
ATOM 2260 C C . GLN B 1 84 ? -8.656 23.875 8.281 1 93.69 84 GLN B C 1
ATOM 2262 O O . GLN B 1 84 ? -8.711 25.078 8.539 1 93.69 84 GLN B O 1
ATOM 2267 N N . LEU B 1 85 ? -7.539 23.141 8.273 1 94.12 85 LEU B N 1
ATOM 2268 C CA . LEU B 1 85 ? -6.238 23.797 8.25 1 94.12 85 LEU B CA 1
ATOM 2269 C C . LEU B 1 85 ? -5.762 24 6.816 1 94.12 85 LEU B C 1
ATOM 2271 O O . LEU B 1 85 ? -5.773 23.062 6.016 1 94.12 85 LEU B O 1
ATOM 2275 N N . ARG B 1 86 ? -5.418 25.188 6.512 1 90.5 86 ARG B N 1
ATOM 2276 C CA . ARG B 1 86 ? -4.914 25.484 5.176 1 90.5 86 ARG B CA 1
ATOM 2277 C C . ARG B 1 86 ? -3.553 26.172 5.246 1 90.5 86 ARG B C 1
ATOM 2279 O O . ARG B 1 86 ? -3.383 27.141 5.98 1 90.5 86 ARG B O 1
ATOM 2286 N N . VAL B 1 87 ? -2.59 25.594 4.48 1 92.19 87 VAL B N 1
ATOM 2287 C CA . VAL B 1 87 ? -1.229 26.125 4.477 1 92.19 87 VAL B CA 1
ATOM 2288 C C . VAL B 1 87 ? -0.778 26.375 3.041 1 92.19 87 VAL B C 1
ATOM 2290 O O . VAL B 1 87 ? -0.981 25.547 2.158 1 92.19 87 VAL B O 1
ATOM 2293 N N . GLU B 1 88 ? -0.338 27.562 2.891 1 87.69 88 GLU B N 1
ATOM 2294 C CA . GLU B 1 88 ? 0.374 27.812 1.642 1 87.69 88 GLU B CA 1
ATOM 2295 C C . GLU B 1 88 ? 1.808 27.297 1.707 1 87.69 88 GLU B C 1
ATOM 2297 O O . GLU B 1 88 ? 2.533 27.578 2.662 1 87.69 88 GLU B O 1
ATOM 2302 N N . GLY B 1 89 ? 2.215 26.422 0.775 1 92.69 89 GLY B N 1
ATOM 2303 C CA . GLY B 1 89 ? 3.521 25.781 0.813 1 92.69 89 GLY B CA 1
ATOM 2304 C C . GLY B 1 89 ? 3.502 24.422 1.482 1 92.69 89 GLY B C 1
ATOM 2305 O O . GLY B 1 89 ? 2.502 23.703 1.411 1 92.69 89 GLY B O 1
ATOM 2306 N N . ASP B 1 90 ? 4.594 24.062 2.152 1 94.94 90 ASP B N 1
ATOM 2307 C CA . ASP B 1 90 ? 4.73 22.75 2.764 1 94.94 90 ASP B CA 1
ATOM 2308 C C . ASP B 1 90 ? 4.109 22.719 4.16 1 94.94 90 ASP B C 1
ATOM 2310 O O . ASP B 1 90 ? 4.148 23.719 4.879 1 94.94 90 ASP B O 1
ATOM 2314 N N . LEU B 1 91 ? 3.533 21.672 4.48 1 96.06 91 LEU B N 1
ATOM 2315 C CA . LEU B 1 91 ? 3.111 21.375 5.848 1 96.06 91 LEU B CA 1
ATOM 2316 C C . LEU B 1 91 ? 3.869 20.172 6.41 1 96.06 91 LEU B C 1
ATOM 2318 O O . LEU B 1 91 ? 3.828 19.094 5.832 1 96.06 91 LEU B O 1
ATOM 2322 N N . VAL B 1 92 ? 4.602 20.406 7.395 1 96.44 92 VAL B N 1
ATOM 2323 C CA . VAL B 1 92 ? 5.352 19.328 8.047 1 96.44 92 VAL B CA 1
ATOM 2324 C C . VAL B 1 92 ? 4.824 19.125 9.461 1 96.44 92 VAL B C 1
ATOM 2326 O O . VAL B 1 92 ? 4.773 20.062 10.258 1 96.44 92 VAL B O 1
ATOM 2329 N N . LEU B 1 93 ? 4.336 17.969 9.75 1 96.31 93 LEU B N 1
ATOM 2330 C CA . LEU B 1 93 ? 3.977 17.547 11.094 1 96.31 93 LEU B CA 1
ATOM 2331 C C . LEU B 1 93 ? 5.027 16.594 11.664 1 96.31 93 LEU B C 1
ATOM 2333 O O . LEU B 1 93 ? 5.238 15.5 11.125 1 96.31 93 LEU B O 1
ATOM 2337 N N . GLU B 1 94 ? 5.645 16.969 12.703 1 95.5 94 GLU B N 1
ATOM 2338 C CA . GLU B 1 94 ? 6.715 16.141 13.266 1 95.5 94 GLU B CA 1
ATOM 2339 C C . GLU B 1 94 ? 6.551 16 14.781 1 95.5 94 GLU B C 1
ATOM 2341 O O . GLU B 1 94 ? 6.23 16.969 15.477 1 95.5 94 GLU B O 1
ATOM 2346 N N . ALA B 1 95 ? 6.691 14.75 15.289 1 96.06 95 ALA B N 1
ATOM 2347 C CA . ALA B 1 95 ? 6.723 14.445 16.719 1 96.06 95 ALA B CA 1
ATOM 2348 C C . ALA B 1 95 ? 7.961 13.625 17.078 1 96.06 95 ALA B C 1
ATOM 2350 O O . ALA B 1 95 ? 8.43 12.812 16.281 1 96.06 95 ALA B O 1
ATOM 2351 N N . THR B 1 96 ? 8.5 13.852 18.281 1 92.88 96 THR B N 1
ATOM 2352 C CA . THR B 1 96 ? 9.711 13.141 18.672 1 92.88 96 THR B CA 1
ATOM 2353 C C . THR B 1 96 ? 9.398 11.688 19.031 1 92.88 96 THR B C 1
ATOM 2355 O O . THR B 1 96 ? 10.297 10.844 19.031 1 92.88 96 THR B O 1
ATOM 2358 N N . ARG B 1 97 ? 8.164 11.383 19.328 1 95.56 97 ARG B N 1
ATOM 2359 C CA . ARG B 1 97 ? 7.789 10.008 19.656 1 95.56 97 ARG B CA 1
ATOM 2360 C C . ARG B 1 97 ? 6.742 9.477 18.672 1 95.56 97 ARG B C 1
ATOM 2362 O O . ARG B 1 97 ? 7.074 9.109 17.547 1 95.56 97 ARG B O 1
ATOM 2369 N N . ARG B 1 98 ? 5.441 9.531 19.062 1 95.31 98 ARG B N 1
ATOM 2370 C CA . ARG B 1 98 ? 4.438 8.93 18.188 1 95.31 98 ARG B CA 1
ATOM 2371 C C . ARG B 1 98 ? 3.539 10 17.578 1 95.31 98 ARG B C 1
ATOM 2373 O O . ARG B 1 98 ? 3.254 11.016 18.219 1 95.31 98 ARG B O 1
ATOM 2380 N N . VAL B 1 99 ? 3.154 9.812 16.297 1 97.44 99 VAL B N 1
ATOM 2381 C CA . VAL B 1 99 ? 2.064 10.547 15.656 1 97.44 99 VAL B CA 1
ATOM 2382 C C . VAL B 1 99 ? 0.88 9.609 15.422 1 97.44 99 VAL B C 1
ATOM 2384 O O . VAL B 1 99 ? 1.041 8.523 14.859 1 97.44 99 VAL B O 1
ATOM 2387 N N . CYS B 1 100 ? -0.237 9.914 15.922 1 97.88 100 CYS B N 1
ATOM 2388 C CA . CYS B 1 100 ? -1.455 9.141 15.711 1 97.88 100 CYS B CA 1
ATOM 2389 C C . CYS B 1 100 ? -2.541 9.992 15.062 1 97.88 100 CYS B C 1
ATOM 2391 O O . CYS B 1 100 ? -2.826 11.102 15.531 1 97.88 100 CYS B O 1
ATOM 2393 N N . VAL B 1 101 ? -3.07 9.547 13.977 1 97.94 101 VAL B N 1
ATOM 2394 C CA . VAL B 1 101 ? -4.223 10.164 13.32 1 97.94 101 VAL B CA 1
ATOM 2395 C C . VAL B 1 101 ? -5.41 9.203 13.352 1 97.94 101 VAL B C 1
ATOM 2397 O O . VAL B 1 101 ? -5.328 8.086 12.836 1 97.94 101 VAL B O 1
ATOM 2400 N N . THR B 1 102 ? -6.469 9.594 13.953 1 97.31 102 THR B N 1
ATOM 2401 C CA . THR B 1 102 ? -7.625 8.719 14.102 1 97.31 102 THR B CA 1
ATOM 2402 C C . THR B 1 102 ? -8.906 9.453 13.727 1 97.31 102 THR B C 1
ATOM 2404 O O . THR B 1 102 ? -9.023 10.664 13.93 1 97.31 102 THR B O 1
ATOM 2407 N N . SER B 1 103 ? -9.82 8.711 13.078 1 97.75 103 SER B N 1
ATOM 2408 C CA . SER B 1 103 ? -11.125 9.25 12.711 1 97.75 103 SER B CA 1
ATOM 2409 C C . SER B 1 103 ? -12.242 8.266 13.047 1 97.75 103 SER B C 1
ATOM 2411 O O . SER B 1 103 ? -12.023 7.055 13.078 1 97.75 103 SER B O 1
ATOM 2413 N N . GLY B 1 104 ? -13.414 8.828 13.281 1 94.56 104 GLY B N 1
ATOM 2414 C CA . GLY B 1 104 ? -14.562 7.984 13.57 1 94.56 104 GLY B CA 1
ATOM 2415 C C . GLY B 1 104 ? -15.117 7.289 12.344 1 94.56 104 GLY B C 1
ATOM 2416 O O . GLY B 1 104 ? -15.438 6.098 12.391 1 94.56 104 GLY B O 1
ATOM 2417 N N . ASP B 1 105 ? -15.125 8.016 11.242 1 94.38 105 ASP B N 1
ATOM 2418 C CA . ASP B 1 105 ? -15.789 7.512 10.039 1 94.38 105 ASP B CA 1
ATOM 2419 C C . ASP B 1 105 ? -14.773 7.184 8.953 1 94.38 105 ASP B C 1
ATOM 2421 O O . ASP B 1 105 ? -14.742 6.059 8.445 1 94.38 105 ASP B O 1
ATOM 2425 N N . ALA B 1 106 ? -14.117 8.148 8.578 1 97 106 ALA B N 1
ATOM 2426 C CA . ALA B 1 106 ? -13.234 7.941 7.438 1 97 106 ALA B CA 1
ATOM 2427 C C . ALA B 1 106 ? -11.938 8.727 7.605 1 97 106 ALA B C 1
ATOM 2429 O O . ALA B 1 106 ? -11.938 9.836 8.141 1 97 106 ALA B O 1
ATOM 2430 N N . LEU B 1 107 ? -10.805 8.164 7.184 1 98.38 107 LEU B N 1
ATOM 2431 C CA . LEU B 1 107 ? -9.516 8.82 7.027 1 98.38 107 LEU B CA 1
ATOM 2432 C C . LEU B 1 107 ? -9.055 8.789 5.574 1 98.38 107 LEU B C 1
ATOM 2434 O O . LEU B 1 107 ? -8.938 7.711 4.984 1 98.38 107 LEU B O 1
ATOM 2438 N N . ARG B 1 108 ? -8.891 9.922 4.98 1 98.31 108 ARG B N 1
ATOM 2439 C CA . ARG B 1 108 ? -8.5 10.008 3.576 1 98.31 108 ARG B CA 1
ATOM 2440 C C . ARG B 1 108 ? -7.145 10.688 3.43 1 98.31 108 ARG B C 1
ATOM 2442 O O . ARG B 1 108 ? -6.926 11.781 3.965 1 98.31 108 ARG B O 1
ATOM 2449 N N . LEU B 1 109 ? -6.215 10.07 2.82 1 98.31 109 LEU B N 1
ATOM 2450 C CA . LEU B 1 109 ? -4.941 10.625 2.377 1 98.31 109 LEU B CA 1
ATOM 2451 C C . LEU B 1 109 ? -4.902 10.75 0.857 1 98.31 109 LEU B C 1
ATOM 2453 O O . LEU B 1 109 ? -5.086 9.758 0.146 1 98.31 109 LEU B O 1
ATOM 2457 N N . ALA B 1 110 ? -4.699 11.93 0.338 1 97.75 110 ALA B N 1
ATOM 2458 C CA . ALA B 1 110 ? -4.734 12.102 -1.111 1 97.75 110 ALA B CA 1
ATOM 2459 C C . ALA B 1 110 ? -3.691 13.117 -1.566 1 97.75 110 ALA B C 1
ATOM 2461 O O . ALA B 1 110 ? -3.482 14.141 -0.907 1 97.75 110 ALA B O 1
ATOM 2462 N N . SER B 1 111 ? -3.008 12.82 -2.625 1 97.69 111 SER B N 1
ATOM 2463 C CA . SER B 1 111 ? -2.08 13.719 -3.307 1 97.69 111 SER B CA 1
ATOM 2464 C C . SER B 1 111 ? -2.281 13.672 -4.816 1 97.69 111 SER B C 1
ATOM 2466 O O . SER B 1 111 ? -2.547 12.617 -5.387 1 97.69 111 SER B O 1
ATOM 2468 N N . ARG B 1 112 ? -2.131 14.781 -5.418 1 93.75 112 ARG B N 1
ATOM 2469 C CA . ARG B 1 112 ? -2.336 14.828 -6.863 1 93.75 112 ARG B CA 1
ATOM 2470 C C . ARG B 1 112 ? -1.23 14.078 -7.598 1 93.75 112 ARG B C 1
ATOM 2472 O O . ARG B 1 112 ? -1.495 13.367 -8.57 1 93.75 112 ARG B O 1
ATOM 2479 N N . GLU B 1 113 ? -0.062 14.117 -7.066 1 95.06 113 GLU B N 1
ATOM 2480 C CA . GLU B 1 113 ? 1.05 13.555 -7.824 1 95.06 113 GLU B CA 1
ATOM 2481 C C . GLU B 1 113 ? 1.616 12.312 -7.141 1 95.06 113 GLU B C 1
ATOM 2483 O O . GLU B 1 113 ? 1.696 11.242 -7.75 1 95.06 113 GLU B O 1
ATOM 2488 N N . GLN B 1 114 ? 2.031 12.547 -5.883 1 97.38 114 GLN B N 1
ATOM 2489 C CA . GLN B 1 114 ? 2.732 11.422 -5.266 1 97.38 114 GLN B CA 1
ATOM 2490 C C . GLN B 1 114 ? 2.361 11.289 -3.791 1 97.38 114 GLN B C 1
ATOM 2492 O O . GLN B 1 114 ? 2.229 12.289 -3.084 1 97.38 114 GLN B O 1
ATOM 2497 N N . LEU B 1 115 ? 2.17 10.062 -3.307 1 98.25 115 LEU B N 1
ATOM 2498 C CA . LEU B 1 115 ? 2.066 9.68 -1.903 1 98.25 115 LEU B CA 1
ATOM 2499 C C . LEU B 1 115 ? 3.104 8.625 -1.551 1 98.25 115 LEU B C 1
ATOM 2501 O O . LEU B 1 115 ? 3.205 7.598 -2.23 1 98.25 115 LEU B O 1
ATOM 2505 N N . SER B 1 116 ? 3.924 8.883 -0.606 1 98.44 116 SER B N 1
ATOM 2506 C CA . SER B 1 116 ? 4.949 7.926 -0.211 1 98.44 116 SER B CA 1
ATOM 2507 C C . SER B 1 116 ? 4.832 7.566 1.267 1 98.44 116 SER B C 1
ATOM 2509 O O . SER B 1 116 ? 4.527 8.43 2.098 1 98.44 116 SER B O 1
ATOM 2511 N N . ILE B 1 117 ? 5.02 6.328 1.585 1 98.5 117 ILE B N 1
ATOM 2512 C CA . ILE B 1 117 ? 5.055 5.789 2.939 1 98.5 117 ILE B CA 1
ATOM 2513 C C . ILE B 1 117 ? 6.398 5.105 3.188 1 98.5 117 ILE B C 1
ATOM 2515 O O . ILE B 1 117 ? 6.809 4.23 2.422 1 98.5 117 ILE B O 1
ATOM 2519 N N . GLU B 1 118 ? 7.082 5.516 4.227 1 98.25 118 GLU B N 1
ATOM 2520 C CA . GLU B 1 118 ? 8.398 4.957 4.531 1 98.25 118 GLU B CA 1
ATOM 2521 C C . GLU B 1 118 ? 8.531 4.641 6.016 1 98.25 118 GLU B C 1
ATOM 2523 O O . GLU B 1 118 ? 8.297 5.504 6.863 1 98.25 118 GLU B O 1
ATOM 2528 N N . ALA B 1 119 ? 8.953 3.363 6.316 1 98.38 119 ALA B N 1
ATOM 2529 C CA . ALA B 1 119 ? 9.188 2.928 7.691 1 98.38 119 ALA B CA 1
ATOM 2530 C C . ALA B 1 119 ? 10.078 1.689 7.73 1 98.38 119 ALA B C 1
ATOM 2532 O O . ALA B 1 119 ? 10.266 1.021 6.711 1 98.38 119 ALA B O 1
ATOM 2533 N N . GLN B 1 120 ? 10.68 1.425 8.875 1 98.19 120 GLN B N 1
ATOM 2534 C CA . GLN B 1 120 ? 11.359 0.149 9.062 1 98.19 120 GLN B CA 1
ATOM 2535 C C . GLN B 1 120 ? 10.367 -1.01 9.078 1 98.19 120 GLN B C 1
ATOM 2537 O O . GLN B 1 120 ? 10.633 -2.07 8.508 1 98.19 120 GLN B O 1
ATOM 2542 N N . ARG B 1 121 ? 9.305 -0.77 9.727 1 98.5 121 ARG B N 1
ATOM 2543 C CA . ARG B 1 121 ? 8.211 -1.738 9.766 1 98.5 121 ARG B CA 1
ATOM 2544 C C . ARG B 1 121 ? 6.887 -1.085 9.383 1 98.5 121 ARG B C 1
ATOM 2546 O O . ARG B 1 121 ? 6.496 -0.072 9.969 1 98.5 121 ARG B O 1
ATOM 2553 N N . LEU B 1 122 ? 6.219 -1.572 8.422 1 98.56 122 LEU B N 1
ATOM 2554 C CA . LEU B 1 122 ? 4.898 -1.127 7.98 1 98.56 122 LEU B CA 1
ATOM 2555 C C . LEU B 1 122 ? 3.861 -2.227 8.18 1 98.56 122 LEU B C 1
ATOM 2557 O O . LEU B 1 122 ? 4.031 -3.344 7.684 1 98.56 122 LEU B O 1
ATOM 2561 N N . THR B 1 123 ? 2.871 -1.981 8.93 1 98.69 123 THR B N 1
ATOM 2562 C CA . THR B 1 123 ? 1.772 -2.928 9.102 1 98.69 123 THR B CA 1
ATOM 2563 C C . THR B 1 123 ? 0.449 -2.303 8.664 1 98.69 123 THR B C 1
ATOM 2565 O O . THR B 1 123 ? 0.154 -1.157 9.016 1 98.69 123 THR B O 1
ATOM 2568 N N . MET B 1 124 ? -0.282 -3.02 7.891 1 98.56 124 MET B N 1
ATOM 2569 C CA . MET B 1 124 ? -1.636 -2.65 7.484 1 98.56 124 MET B CA 1
ATOM 2570 C C . MET B 1 124 ? -2.633 -3.74 7.863 1 98.56 124 MET B C 1
ATOM 2572 O O . MET B 1 124 ? -2.42 -4.914 7.559 1 98.56 124 MET B O 1
ATOM 2576 N N . SER B 1 125 ? -3.648 -3.369 8.539 1 98.56 125 SER B N 1
ATOM 2577 C CA . SER B 1 125 ? -4.676 -4.324 8.945 1 98.56 125 SER B CA 1
ATOM 2578 C C . SER B 1 125 ? -6.074 -3.795 8.633 1 98.56 125 SER B C 1
ATOM 2580 O O . SER B 1 125 ? -6.406 -2.66 8.977 1 98.56 125 SER B O 1
ATOM 2582 N N . ALA B 1 126 ? -6.887 -4.609 7.926 1 98.62 126 ALA B N 1
ATOM 2583 C CA . ALA B 1 126 ? -8.266 -4.258 7.582 1 98.62 126 ALA B CA 1
ATOM 2584 C C . ALA B 1 126 ? -9.133 -5.508 7.465 1 98.62 126 ALA B C 1
ATOM 2586 O O . ALA B 1 126 ? -8.625 -6.602 7.199 1 98.62 126 ALA B O 1
ATOM 2587 N N . ARG B 1 127 ? -10.391 -5.363 7.715 1 98.31 127 ARG B N 1
ATOM 2588 C CA . ARG B 1 127 ? -11.305 -6.453 7.391 1 98.31 127 ARG B CA 1
ATOM 2589 C C . ARG B 1 127 ? -11.43 -6.637 5.883 1 98.31 127 ARG B C 1
ATOM 2591 O O . ARG B 1 127 ? -11.469 -7.766 5.391 1 98.31 127 ARG B O 1
ATOM 2598 N N . GLN B 1 128 ? -11.547 -5.527 5.227 1 98.5 128 GLN B N 1
ATOM 2599 C CA . GLN B 1 128 ? -11.539 -5.508 3.768 1 98.5 128 GLN B CA 1
ATOM 2600 C C . GLN B 1 128 ? -10.492 -4.535 3.236 1 98.5 128 GLN B C 1
ATOM 2602 O O . GLN B 1 128 ? -10.422 -3.387 3.682 1 98.5 128 GLN B O 1
ATOM 2607 N N . ALA B 1 129 ? -9.664 -4.961 2.352 1 98.38 129 ALA B N 1
ATOM 2608 C CA . ALA B 1 129 ? -8.648 -4.129 1.724 1 98.38 129 ALA B CA 1
ATOM 2609 C C . ALA B 1 129 ? -8.711 -4.234 0.203 1 98.38 129 ALA B C 1
ATOM 2611 O O . ALA B 1 129 ? -8.922 -5.32 -0.341 1 98.38 129 ALA B O 1
ATOM 2612 N N . ALA B 1 130 ? -8.602 -3.146 -0.479 1 98.56 130 ALA B N 1
ATOM 2613 C CA . ALA B 1 130 ? -8.594 -3.145 -1.939 1 98.56 130 ALA B CA 1
ATOM 2614 C C . ALA B 1 130 ? -7.531 -2.193 -2.48 1 98.56 130 ALA B C 1
ATOM 2616 O O . ALA B 1 130 ? -7.352 -1.089 -1.961 1 98.56 130 ALA B O 1
ATOM 2617 N N . LEU B 1 131 ? -6.797 -2.623 -3.43 1 98.31 131 LEU B N 1
ATOM 2618 C CA . LEU B 1 131 ? -5.844 -1.814 -4.184 1 98.31 131 LEU B CA 1
ATOM 2619 C C . LEU B 1 131 ? -6.219 -1.767 -5.66 1 98.31 131 LEU B C 1
ATOM 2621 O O . LEU B 1 131 ? -6.375 -2.809 -6.301 1 98.31 131 LEU B O 1
ATOM 2625 N N . THR B 1 132 ? -6.418 -0.577 -6.234 1 98.56 132 THR B N 1
ATOM 2626 C CA . THR B 1 132 ? -6.68 -0.377 -7.656 1 98.56 132 THR B CA 1
ATOM 2627 C C . THR B 1 132 ? -5.598 0.492 -8.289 1 98.56 132 THR B C 1
ATOM 2629 O O . THR B 1 132 ? -5.309 1.585 -7.801 1 98.56 132 THR B O 1
ATOM 2632 N N . SER B 1 133 ? -5.012 0.017 -9.391 1 98.69 133 SER B N 1
ATOM 2633 C CA . SER B 1 133 ? -3.945 0.749 -10.07 1 98.69 133 SER B CA 1
ATOM 2634 C C . SER B 1 133 ? -3.859 0.361 -11.539 1 98.69 133 SER B C 1
ATOM 2636 O O . SER B 1 133 ? -4.387 -0.676 -11.945 1 98.69 133 SER B O 1
ATOM 2638 N N . GLU B 1 134 ? -3.268 1.221 -12.312 1 98.44 134 GLU B N 1
ATOM 2639 C CA . GLU B 1 134 ? -2.936 0.856 -13.68 1 98.44 134 GLU B CA 1
ATOM 2640 C C . GLU B 1 134 ? -1.69 -0.025 -13.734 1 98.44 134 GLU B C 1
ATOM 2642 O O . GLU B 1 134 ? -1.625 -0.972 -14.523 1 98.44 134 GLU B O 1
ATOM 2647 N N . LYS B 1 135 ? -0.765 0.362 -12.953 1 98.56 135 LYS B N 1
ATOM 2648 C CA . LYS B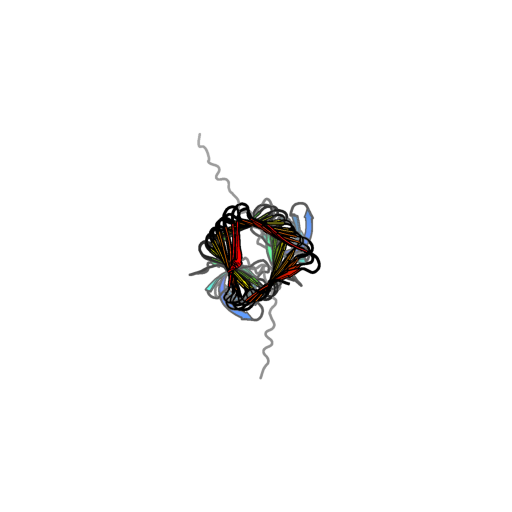 1 135 ? 0.469 -0.408 -12.828 1 98.56 135 LYS B CA 1
ATOM 2649 C C . LYS B 1 135 ? 0.884 -0.554 -11.367 1 98.56 135 LYS B C 1
ATOM 2651 O O . LYS B 1 135 ? 0.876 0.422 -10.617 1 98.56 135 LYS B O 1
ATOM 2656 N N . THR B 1 136 ? 1.215 -1.773 -10.977 1 98.25 136 THR B N 1
ATOM 2657 C CA . THR B 1 136 ? 1.703 -2.076 -9.633 1 98.25 136 THR B CA 1
ATOM 2658 C C . THR B 1 136 ? 3.045 -2.799 -9.695 1 98.25 136 THR B C 1
ATOM 2660 O O . THR B 1 136 ? 3.209 -3.752 -10.461 1 98.25 136 THR B O 1
ATOM 2663 N N . THR B 1 137 ? 3.988 -2.289 -8.977 1 98.5 137 THR B N 1
ATOM 2664 C CA . THR B 1 137 ? 5.273 -2.969 -8.852 1 98.5 137 THR B CA 1
ATOM 2665 C C . THR B 1 137 ? 5.531 -3.365 -7.398 1 98.5 137 THR B C 1
ATOM 2667 O O . THR B 1 137 ? 5.477 -2.523 -6.5 1 98.5 137 THR B O 1
ATOM 2670 N N . LEU B 1 138 ? 5.715 -4.617 -7.199 1 98.25 138 LEU B N 1
ATOM 2671 C CA . LEU B 1 138 ? 6.102 -5.148 -5.898 1 98.25 138 LEU B CA 1
ATOM 2672 C C . LEU B 1 138 ? 7.52 -5.707 -5.938 1 98.25 138 LEU B C 1
ATOM 2674 O O . LEU B 1 138 ? 7.812 -6.617 -6.715 1 98.25 138 LEU B O 1
ATOM 2678 N N . THR B 1 139 ? 8.438 -5.16 -5.148 1 98.56 139 THR B N 1
ATOM 2679 C CA . THR B 1 139 ? 9.797 -5.664 -4.996 1 98.56 139 THR B CA 1
ATOM 2680 C C . THR B 1 139 ? 10.078 -6.051 -3.547 1 98.56 139 THR B C 1
ATOM 2682 O O . THR B 1 139 ? 10.055 -5.203 -2.656 1 98.56 139 THR B O 1
ATOM 2685 N N . SER B 1 140 ? 10.344 -7.316 -3.307 1 98.56 140 SER B N 1
ATOM 2686 C CA . SER B 1 140 ? 10.602 -7.84 -1.968 1 98.56 140 SER B CA 1
ATOM 2687 C C . SER B 1 140 ? 11.633 -8.961 -1.999 1 98.56 140 SER B C 1
ATOM 2689 O O . SER B 1 140 ? 11.586 -9.828 -2.873 1 98.56 140 SER B O 1
ATOM 2691 N N . ALA B 1 141 ? 12.547 -8.945 -1.039 1 98.25 141 ALA B N 1
ATOM 2692 C CA . ALA B 1 141 ? 13.492 -10.055 -0.953 1 98.25 141 ALA B CA 1
ATOM 2693 C C . ALA B 1 141 ? 12.789 -11.352 -0.563 1 98.25 141 ALA B C 1
ATOM 2695 O O . ALA B 1 141 ? 13.141 -12.43 -1.046 1 98.25 141 ALA B O 1
ATOM 2696 N N . ALA B 1 142 ? 11.914 -11.195 0.341 1 98.25 142 ALA B N 1
ATOM 2697 C CA . ALA B 1 142 ? 11.094 -12.336 0.749 1 98.25 142 ALA B CA 1
ATOM 2698 C C . ALA B 1 142 ? 9.617 -11.953 0.816 1 98.25 142 ALA B C 1
ATOM 2700 O O . ALA B 1 142 ? 9.273 -10.852 1.267 1 98.25 142 ALA B O 1
ATOM 2701 N N . PHE B 1 143 ? 8.75 -12.859 0.217 1 98 143 PHE B N 1
ATOM 2702 C CA . PHE B 1 143 ? 7.301 -12.695 0.278 1 98 143 PHE B CA 1
ATOM 2703 C C . PHE B 1 143 ? 6.637 -13.922 0.889 1 98 143 PHE B C 1
ATOM 2705 O O . PHE B 1 143 ? 6.738 -15.023 0.344 1 98 143 PHE B O 1
ATOM 2712 N N . ASP B 1 144 ? 5.992 -13.734 2.066 1 98.44 144 ASP B N 1
ATOM 2713 C CA . ASP B 1 144 ? 5.25 -14.805 2.725 1 98.44 144 ASP B CA 1
ATOM 2714 C C . ASP B 1 144 ? 3.752 -14.523 2.723 1 98.44 144 ASP B C 1
ATOM 2716 O O . ASP B 1 144 ? 3.295 -13.57 3.361 1 98.44 144 ASP B O 1
ATOM 2720 N N . GLY B 1 145 ? 3.016 -15.391 2.07 1 98 145 GLY B N 1
ATOM 2721 C CA . GLY B 1 145 ? 1.568 -15.266 2.016 1 98 145 GLY B CA 1
ATOM 2722 C C . GLY B 1 145 ? 0.842 -16.391 2.732 1 98 145 GLY B C 1
ATOM 2723 O O . GLY B 1 145 ? 1.155 -17.562 2.535 1 98 145 GLY B O 1
ATOM 2724 N N . ARG B 1 146 ? -0.102 -16.016 3.637 1 98.38 146 ARG B N 1
ATOM 2725 C CA . ARG B 1 146 ? -1.083 -16.938 4.207 1 98.38 146 ARG B CA 1
ATOM 2726 C C . ARG B 1 146 ? -2.498 -16.562 3.781 1 98.38 146 ARG B C 1
ATOM 2728 O O . ARG B 1 146 ? -3.168 -15.781 4.461 1 98.38 146 ARG B O 1
ATOM 2735 N N . LEU B 1 147 ? -2.916 -17.234 2.68 1 97.81 147 LEU B N 1
ATOM 2736 C CA . LEU B 1 147 ? -4.152 -16.859 2 1 97.81 147 LEU B CA 1
ATOM 2737 C C . LEU B 1 147 ? -5.145 -18.016 2.002 1 97.81 147 LEU B C 1
ATOM 2739 O O . LEU B 1 147 ? -4.812 -19.125 1.57 1 97.81 147 LEU B O 1
ATOM 2743 N N . GLY B 1 148 ? -6.34 -17.781 2.49 1 97.75 148 GLY B N 1
ATOM 2744 C CA . GLY B 1 148 ? -7.367 -18.797 2.535 1 97.75 148 GLY B CA 1
ATOM 2745 C C . GLY B 1 148 ? -7.848 -19.219 1.159 1 97.75 148 GLY B C 1
ATOM 2746 O O . GLY B 1 148 ? -7.812 -20.406 0.818 1 97.75 148 GLY B O 1
ATOM 2747 N N . LYS B 1 149 ? -8.336 -18.312 0.42 1 98.5 149 LYS B N 1
ATOM 2748 C CA . LYS B 1 149 ? -8.781 -18.5 -0.96 1 98.5 149 LYS B CA 1
ATOM 2749 C C . LYS B 1 149 ? -8.188 -17.422 -1.868 1 98.5 149 LYS B C 1
ATOM 2751 O O . LYS B 1 149 ? -8.211 -16.234 -1.537 1 98.5 149 LYS B O 1
ATOM 2756 N N . ILE B 1 150 ? -7.609 -17.922 -3.035 1 98.31 150 ILE B N 1
ATOM 2757 C CA . ILE B 1 150 ? -7.02 -17 -4.004 1 98.31 150 ILE B CA 1
ATOM 2758 C C . ILE B 1 150 ? -7.727 -17.156 -5.348 1 98.31 150 ILE B C 1
ATOM 2760 O O . ILE B 1 150 ? -7.832 -18.25 -5.887 1 98.31 150 ILE B O 1
ATOM 2764 N N . ARG B 1 151 ? -8.25 -16.094 -5.82 1 98.44 151 ARG B N 1
ATOM 2765 C CA . ARG B 1 151 ? -8.773 -16.031 -7.184 1 98.44 151 ARG B CA 1
ATOM 2766 C C . ARG B 1 151 ? -8.055 -14.961 -8 1 98.44 151 ARG B C 1
ATOM 2768 O O . ARG B 1 151 ? -8.148 -13.773 -7.691 1 98.44 151 ARG B O 1
ATOM 2775 N N . LEU B 1 152 ? -7.332 -15.406 -9 1 98 152 LEU B N 1
ATOM 2776 C CA . LEU B 1 152 ? -6.613 -14.508 -9.898 1 98 152 LEU B CA 1
ATOM 2777 C C . LEU B 1 152 ? -7.184 -14.586 -11.312 1 98 152 LEU B C 1
ATOM 2779 O O . LEU B 1 152 ? -7.184 -15.648 -11.93 1 98 152 LEU B O 1
ATOM 2783 N N . ILE B 1 153 ? -7.699 -13.453 -11.82 1 98.5 153 ILE B N 1
ATOM 2784 C CA . ILE B 1 153 ? -8.258 -13.352 -13.164 1 98.5 153 ILE B CA 1
ATOM 2785 C C . ILE B 1 153 ? -7.496 -12.297 -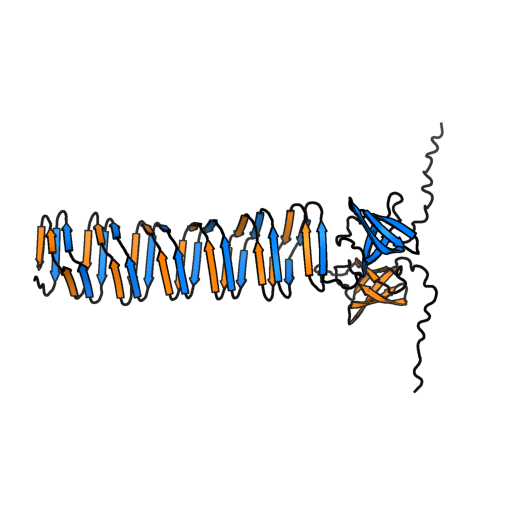13.953 1 98.5 153 ILE B C 1
ATOM 2787 O O . ILE B 1 153 ? -7.273 -11.188 -13.469 1 98.5 153 ILE B O 1
ATOM 2791 N N . GLY B 1 154 ? -7.086 -12.703 -15.18 1 98 154 GLY B N 1
ATOM 2792 C CA . GLY B 1 154 ? -6.363 -11.75 -16 1 98 154 GLY B CA 1
ATOM 2793 C C . GLY B 1 154 ? -6.07 -12.266 -17.406 1 98 154 GLY B C 1
ATOM 2794 O O . GLY B 1 154 ? -6.668 -13.25 -17.844 1 98 154 GLY B O 1
ATOM 2795 N N . ARG B 1 155 ? -5.172 -11.445 -18.078 1 98 155 ARG B N 1
ATOM 2796 C CA . ARG B 1 155 ? -4.898 -11.758 -19.469 1 98 155 ARG B CA 1
ATOM 2797 C C . ARG B 1 155 ? -3.588 -12.516 -19.609 1 98 155 ARG B C 1
ATOM 2799 O O . ARG B 1 155 ? -3.492 -13.453 -20.422 1 98 155 ARG B O 1
ATOM 2806 N N . LEU B 1 156 ? -2.604 -12.109 -18.891 1 98.25 156 LEU B N 1
ATOM 2807 C CA . LEU B 1 156 ? -1.268 -12.68 -19.047 1 98.25 156 LEU B CA 1
ATOM 2808 C C . LEU B 1 156 ? -0.62 -12.922 -17.688 1 98.25 156 LEU B C 1
ATOM 2810 O O . LEU B 1 156 ? -0.648 -12.047 -16.812 1 98.25 156 LEU B O 1
ATOM 2814 N N . LEU B 1 157 ? -0.096 -14.141 -17.5 1 98 157 LEU B N 1
ATOM 2815 C CA . LEU B 1 157 ? 0.737 -14.484 -16.359 1 98 157 LEU B CA 1
ATOM 2816 C C . LEU B 1 157 ? 2.107 -14.977 -16.812 1 98 157 LEU B C 1
ATOM 2818 O O . LEU B 1 157 ? 2.221 -16.047 -17.406 1 98 157 LEU B O 1
ATOM 2822 N N . GLU B 1 158 ? 3.119 -14.156 -16.562 1 98.19 158 GLU B N 1
ATOM 2823 C CA . GLU B 1 158 ? 4.504 -14.539 -16.812 1 98.19 158 GLU B CA 1
ATOM 2824 C C . GLU B 1 158 ? 5.27 -14.742 -15.516 1 98.19 158 GLU B C 1
ATOM 2826 O O . GLU B 1 158 ? 5.344 -13.836 -14.688 1 98.19 158 GLU B O 1
ATOM 2831 N N . THR B 1 159 ? 5.863 -15.938 -15.359 1 97.81 159 THR B N 1
ATOM 2832 C CA . THR B 1 159 ? 6.684 -16.25 -14.188 1 97.81 159 THR B CA 1
ATOM 2833 C C . THR B 1 159 ? 8.086 -16.672 -14.617 1 97.81 159 THR B C 1
ATOM 2835 O O . THR B 1 159 ? 8.25 -17.531 -15.477 1 97.81 159 THR B O 1
ATOM 2838 N N . VAL B 1 160 ? 9.141 -16.031 -14.078 1 98.5 160 VAL B N 1
ATOM 2839 C CA . VAL B 1 160 ? 10.547 -16.406 -14.25 1 98.5 160 VAL B CA 1
ATOM 2840 C C . VAL B 1 160 ? 11.18 -16.656 -12.883 1 98.5 160 VAL B C 1
ATOM 2842 O O . VAL B 1 160 ? 11.391 -15.719 -12.109 1 98.5 160 VAL B O 1
ATOM 2845 N N . MET B 1 161 ? 11.523 -17.938 -12.617 1 98.19 161 MET B N 1
ATOM 2846 C CA . MET B 1 161 ? 11.992 -18.344 -11.297 1 98.19 161 MET B CA 1
ATOM 2847 C C . MET B 1 161 ? 13.164 -19.312 -11.422 1 98.19 161 MET B C 1
ATOM 2849 O O . MET B 1 161 ? 13.25 -20.078 -12.375 1 98.19 161 MET B O 1
ATOM 2853 N N . GLU B 1 162 ? 14.031 -19.281 -10.445 1 98.31 162 GLU B N 1
ATOM 2854 C CA . GLU B 1 162 ? 15.07 -20.297 -10.383 1 98.31 162 GLU B CA 1
ATOM 2855 C C . GLU B 1 162 ? 14.508 -21.641 -9.938 1 98.31 162 GLU B C 1
ATOM 2857 O O . GLU B 1 162 ? 14.852 -22.688 -10.5 1 98.31 162 GLU B O 1
ATOM 2862 N N . HIS B 1 163 ? 13.664 -21.578 -8.922 1 98.31 163 HIS B N 1
ATOM 2863 C CA . HIS B 1 163 ? 13.047 -22.797 -8.391 1 98.31 163 HIS B CA 1
ATOM 2864 C C . HIS B 1 163 ? 11.555 -22.594 -8.172 1 98.31 163 HIS B C 1
ATOM 2866 O O . HIS B 1 163 ? 11.117 -21.562 -7.664 1 98.31 163 HIS B O 1
ATOM 2872 N N . VAL B 1 164 ? 10.766 -23.641 -8.633 1 98.06 164 VAL B N 1
ATOM 2873 C CA . VAL B 1 164 ? 9.328 -23.672 -8.383 1 98.06 164 VAL B CA 1
ATOM 2874 C C . VAL B 1 164 ? 8.953 -24.969 -7.691 1 98.06 164 VAL B C 1
ATOM 2876 O O . VAL B 1 164 ? 9.336 -26.047 -8.141 1 98.06 164 VAL B O 1
ATOM 2879 N N . ALA B 1 165 ? 8.32 -24.859 -6.57 1 98.44 165 ALA B N 1
ATOM 2880 C CA . ALA B 1 165 ? 7.777 -26.016 -5.863 1 98.44 165 ALA B CA 1
ATOM 2881 C C . ALA B 1 165 ? 6.309 -25.812 -5.508 1 98.44 165 ALA B C 1
ATOM 2883 O O . ALA B 1 165 ? 5.953 -24.797 -4.906 1 98.44 165 ALA B O 1
ATOM 2884 N N . GLN B 1 166 ? 5.477 -26.766 -5.941 1 97.62 166 GLN B N 1
ATOM 2885 C CA . GLN B 1 166 ? 4.051 -26.703 -5.641 1 97.62 166 GLN B CA 1
ATOM 2886 C C . GLN B 1 166 ? 3.561 -27.984 -4.977 1 97.62 166 GLN B C 1
ATOM 2888 O O . GLN B 1 166 ? 3.816 -29.078 -5.473 1 97.62 166 GLN B O 1
ATOM 2893 N N . SER B 1 167 ? 2.949 -27.828 -3.832 1 98.5 167 SER B N 1
ATOM 2894 C CA . SER B 1 167 ? 2.279 -28.938 -3.16 1 98.5 167 SER B CA 1
ATOM 2895 C C . SER B 1 167 ? 0.788 -28.672 -2.996 1 98.5 167 SER B C 1
ATOM 2897 O O . SER B 1 167 ? 0.395 -27.594 -2.514 1 98.5 167 SER B O 1
ATOM 2899 N N . CYS B 1 168 ? 0.002 -29.641 -3.404 1 98.25 168 CYS B N 1
ATOM 2900 C CA . CYS B 1 168 ? -1.441 -29.469 -3.285 1 98.25 168 CYS B CA 1
ATOM 2901 C C . CYS B 1 168 ? -2.145 -30.812 -3.164 1 98.25 168 CYS B C 1
ATOM 2903 O O . CYS B 1 168 ? -1.552 -31.859 -3.449 1 98.25 168 CYS B O 1
ATOM 2905 N N . ARG B 1 169 ? -3.377 -30.781 -2.654 1 98.25 169 ARG B N 1
ATOM 2906 C CA . ARG B 1 169 ? -4.18 -32 -2.582 1 98.25 169 ARG B CA 1
ATOM 2907 C C . ARG B 1 169 ? -4.734 -32.375 -3.953 1 98.25 169 ARG B C 1
ATOM 2909 O O . ARG B 1 169 ? -4.703 -33.531 -4.344 1 98.25 169 ARG B O 1
ATOM 2916 N N . SER B 1 170 ? -5.289 -31.438 -4.617 1 98.31 170 SER B N 1
ATOM 2917 C CA . SER B 1 170 ? -5.77 -31.641 -5.98 1 98.31 170 SER B CA 1
ATOM 2918 C C . SER B 1 170 ? -5.383 -30.469 -6.887 1 98.31 170 SER B C 1
ATOM 2920 O O . SER B 1 170 ? -5.281 -29.328 -6.43 1 98.31 170 SER B O 1
ATOM 2922 N N . SER B 1 171 ? -5.141 -30.812 -8.211 1 98.19 171 SER B N 1
ATOM 2923 C CA . SER B 1 171 ? -4.785 -29.812 -9.203 1 98.19 171 SER B CA 1
ATOM 2924 C C . SER B 1 171 ? -5.535 -30.031 -10.508 1 98.19 171 SER B C 1
ATOM 2926 O O . SER B 1 171 ? -5.496 -31.125 -11.07 1 98.19 171 SER B O 1
ATOM 2928 N N . PHE B 1 172 ? -6.27 -29.016 -10.914 1 98.25 172 PHE B N 1
ATOM 2929 C CA . PHE B 1 172 ? -6.977 -29.031 -12.188 1 98.25 172 PHE B CA 1
ATOM 2930 C C . PHE B 1 172 ? -6.488 -27.922 -13.102 1 98.25 172 PHE B C 1
ATOM 2932 O O . PHE B 1 172 ? -6.449 -26.75 -12.695 1 98.25 172 PHE B O 1
ATOM 2939 N N . ARG B 1 173 ? -6.09 -28.391 -14.344 1 97.56 173 ARG B N 1
ATOM 2940 C CA . ARG B 1 173 ? -5.684 -27.406 -15.336 1 97.56 173 ARG B CA 1
ATOM 2941 C C . ARG B 1 173 ? -6.465 -27.578 -16.641 1 97.56 173 ARG B C 1
ATOM 2943 O O . ARG B 1 173 ? -6.602 -28.688 -17.141 1 97.56 173 ARG B O 1
ATOM 2950 N N . THR B 1 174 ? -7.031 -26.5 -17.062 1 98.25 174 THR B N 1
ATOM 2951 C CA . THR B 1 174 ? -7.695 -26.484 -18.359 1 98.25 174 THR B CA 1
ATOM 2952 C C . THR B 1 174 ? -7.051 -25.453 -19.281 1 98.25 174 THR B C 1
ATOM 2954 O O . THR B 1 174 ? -6.965 -24.281 -18.938 1 98.25 174 THR B O 1
ATOM 2957 N N . VAL B 1 175 ? -6.621 -25.875 -20.469 1 98.38 175 VAL B N 1
ATOM 2958 C CA . VAL B 1 175 ? -5.98 -25.016 -21.469 1 98.38 175 VAL B CA 1
ATOM 2959 C C . VAL B 1 175 ? -6.742 -25.094 -22.797 1 98.38 175 VAL B C 1
ATOM 2961 O O . VAL B 1 175 ? -6.953 -26.188 -23.328 1 98.38 175 VAL B O 1
ATOM 2964 N N . GLU B 1 176 ? -7.09 -24.016 -23.297 1 98.06 176 GLU B N 1
ATOM 2965 C CA . GLU B 1 176 ? -7.988 -23.984 -24.438 1 98.06 176 GLU B CA 1
ATOM 2966 C C . GLU B 1 176 ? -7.27 -24.406 -25.719 1 98.06 176 GLU B C 1
ATOM 2968 O O . GLU B 1 176 ? -7.84 -25.109 -26.562 1 98.06 176 GLU B O 1
ATOM 2973 N N . THR B 1 177 ? -6.039 -24.031 -25.906 1 97.56 177 THR B N 1
ATOM 2974 C CA . THR B 1 177 ? -5.406 -24.234 -27.203 1 97.56 177 THR B CA 1
ATOM 2975 C C . THR B 1 177 ? -4.195 -25.156 -27.078 1 97.56 177 THR B C 1
ATOM 2977 O O . THR B 1 177 ? -4.258 -26.328 -27.438 1 97.56 177 THR B O 1
ATOM 2980 N N . VAL B 1 178 ? -3.115 -24.594 -26.375 1 97.94 178 VAL B N 1
ATOM 2981 C CA . VAL B 1 178 ? -1.899 -25.406 -26.344 1 97.94 178 VAL B CA 1
ATOM 2982 C C . VAL B 1 178 ? -1.284 -25.359 -24.953 1 97.94 178 VAL B C 1
ATOM 2984 O O . VAL B 1 178 ? -1.252 -24.297 -24.312 1 97.94 178 VAL B O 1
ATOM 2987 N N . GLU B 1 179 ? -0.868 -26.594 -24.469 1 96.88 179 GLU B N 1
ATOM 2988 C CA . GLU B 1 179 ? 0 -26.766 -23.312 1 96.88 179 GLU B CA 1
ATOM 2989 C C . GLU B 1 179 ? 1.392 -27.234 -23.734 1 96.88 179 GLU B C 1
ATOM 2991 O O . GLU B 1 179 ? 1.55 -28.344 -24.25 1 96.88 179 GLU B O 1
ATOM 2996 N N . HIS B 1 180 ? 2.373 -26.359 -23.562 1 97.31 180 HIS B N 1
ATOM 2997 C CA . HIS B 1 180 ? 3.748 -26.641 -23.953 1 97.31 180 HIS B CA 1
ATOM 2998 C C . HIS B 1 180 ? 4.664 -26.75 -22.734 1 97.31 180 HIS B C 1
ATOM 3000 O O . HIS B 1 180 ? 4.711 -25.844 -21.906 1 97.31 180 HIS B O 1
ATOM 3006 N N . LEU B 1 181 ? 5.312 -27.906 -22.625 1 97.81 181 LEU B N 1
ATOM 3007 C CA . LEU B 1 181 ? 6.328 -28.109 -21.594 1 97.81 181 LEU B CA 1
ATOM 3008 C C . LEU B 1 181 ? 7.656 -28.531 -22.219 1 97.81 181 LEU B C 1
ATOM 3010 O O . LEU B 1 181 ? 7.719 -29.5 -22.953 1 97.81 181 LEU B O 1
ATOM 3014 N N . ARG B 1 182 ? 8.664 -27.688 -22 1 97.94 182 ARG B N 1
ATOM 3015 C CA . ARG B 1 182 ? 10.031 -28.016 -22.406 1 97.94 182 ARG B CA 1
ATOM 3016 C C . ARG B 1 182 ? 10.953 -28.062 -21.188 1 97.94 182 ARG B C 1
ATOM 3018 O O . ARG B 1 182 ? 11.062 -27.094 -20.438 1 97.94 182 ARG B O 1
ATOM 3025 N N . ALA B 1 183 ? 11.633 -29.25 -21 1 98.31 183 ALA B N 1
ATOM 3026 C CA . ALA B 1 183 ? 12.547 -29.422 -19.875 1 98.31 183 ALA B CA 1
ATOM 3027 C C . ALA B 1 183 ? 13.703 -30.344 -20.25 1 98.31 183 ALA B C 1
ATOM 3029 O O . ALA B 1 183 ? 13.617 -31.094 -21.234 1 98.31 183 ALA B O 1
ATOM 3030 N N . SER B 1 184 ? 14.789 -30.203 -19.5 1 98.06 184 SER B N 1
ATOM 3031 C CA . SER B 1 184 ? 15.859 -31.172 -19.688 1 98.06 184 SER B CA 1
ATOM 3032 C C . SER B 1 184 ? 15.422 -32.562 -19.281 1 98.06 184 SER B C 1
ATOM 3034 O O . SER B 1 184 ? 15.719 -33.562 -19.984 1 98.06 184 SER B O 1
ATOM 3036 N N . HIS B 1 185 ? 14.75 -32.688 -18.094 1 97.75 185 HIS B N 1
ATOM 3037 C CA . HIS B 1 185 ? 14.203 -33.938 -17.609 1 97.75 185 HIS B CA 1
ATOM 3038 C C . HIS B 1 185 ? 12.758 -33.781 -17.156 1 97.75 185 HIS B C 1
ATOM 3040 O O . HIS B 1 185 ? 12.414 -32.781 -16.5 1 97.75 185 HIS B O 1
ATOM 3046 N N . ILE B 1 186 ? 11.922 -34.688 -17.594 1 97.94 186 ILE B N 1
ATOM 3047 C CA . ILE B 1 186 ? 10.547 -34.75 -17.109 1 97.94 186 ILE B CA 1
ATOM 3048 C C . ILE B 1 186 ? 10.32 -36.062 -16.375 1 97.94 186 ILE B C 1
ATOM 3050 O O . ILE B 1 186 ? 10.562 -37.156 -16.922 1 97.94 186 ILE B O 1
ATOM 3054 N N . ASP B 1 187 ? 9.984 -36 -15.109 1 98 187 ASP B N 1
ATOM 3055 C CA . ASP B 1 187 ? 9.703 -37.156 -14.281 1 98 187 ASP B CA 1
ATOM 3056 C C . ASP B 1 187 ? 8.305 -37.062 -13.672 1 98 187 ASP B C 1
ATOM 3058 O O . ASP B 1 187 ? 8.117 -36.469 -12.617 1 98 187 ASP B O 1
ATOM 3062 N N . HIS B 1 188 ? 7.324 -37.75 -14.305 1 97.94 188 HIS B N 1
ATOM 3063 C CA . HIS B 1 188 ? 5.949 -37.844 -13.828 1 97.94 188 HIS B CA 1
ATOM 3064 C C . HIS B 1 188 ? 5.625 -39.219 -13.289 1 97.94 188 HIS B C 1
ATOM 3066 O O . HIS B 1 188 ? 5.797 -40.219 -13.992 1 97.94 188 HIS B O 1
ATOM 3072 N N . ALA B 1 189 ? 5.207 -39.219 -12.039 1 97.81 189 ALA B N 1
ATOM 3073 C CA . ALA B 1 189 ? 4.863 -40.5 -11.438 1 97.81 189 ALA B CA 1
ATOM 3074 C C . ALA B 1 189 ? 3.539 -40.438 -10.688 1 97.81 189 ALA B C 1
ATOM 3076 O O . ALA B 1 189 ? 3.268 -39.438 -10 1 97.81 189 ALA B O 1
ATOM 3077 N N . ALA B 1 190 ? 2.664 -41.438 -10.828 1 98.19 190 ALA B N 1
ATOM 3078 C CA . ALA B 1 190 ? 1.409 -41.594 -10.094 1 98.19 190 ALA B CA 1
ATOM 3079 C C . ALA B 1 190 ? 1.422 -42.812 -9.211 1 98.19 190 ALA B C 1
ATOM 3081 O O . ALA B 1 190 ? 1.863 -43.906 -9.648 1 98.19 190 ALA B O 1
ATOM 3082 N N . ALA B 1 191 ? 0.961 -42.656 -8.023 1 98 191 ALA B N 1
ATOM 3083 C CA . ALA B 1 191 ? 0.937 -43.781 -7.109 1 98 191 ALA B CA 1
ATOM 3084 C C . ALA B 1 191 ? -0.065 -44.844 -7.57 1 98 191 ALA B C 1
ATOM 3086 O O . ALA B 1 191 ? 0.141 -46.031 -7.359 1 98 191 ALA B O 1
ATOM 3087 N N . GLU B 1 192 ? -1.095 -44.406 -8.227 1 98 192 GLU B N 1
ATOM 3088 C CA . GLU B 1 192 ? -2.17 -45.312 -8.57 1 98 192 GLU B CA 1
ATOM 3089 C C . GLU B 1 192 ? -2.33 -45.438 -10.086 1 98 192 GLU B C 1
ATOM 3091 O O . GLU B 1 192 ? -2.182 -46.531 -10.648 1 98 192 GLU B O 1
ATOM 3096 N N . SER B 1 193 ? -2.719 -44.344 -10.727 1 97.44 193 SER B N 1
ATOM 3097 C CA . SER B 1 193 ? -2.957 -44.438 -12.164 1 97.44 193 SER B CA 1
ATOM 3098 C C . SER B 1 193 ? -2.49 -43.156 -12.883 1 97.44 193 SER B C 1
ATOM 3100 O O . SER B 1 193 ? -2.541 -42.062 -12.32 1 97.44 193 SER B O 1
ATOM 3102 N N . MET B 1 194 ? -1.968 -43.406 -14.141 1 97.38 194 MET B N 1
ATOM 3103 C CA . MET B 1 194 ? -1.649 -42.344 -15.07 1 97.38 194 MET B CA 1
ATOM 3104 C C . MET B 1 194 ? -2.338 -42.562 -16.422 1 97.38 194 MET B C 1
ATOM 3106 O O . MET B 1 194 ? -2.195 -43.625 -17.016 1 97.38 194 MET B O 1
ATOM 3110 N N . ARG B 1 195 ? -3.08 -41.625 -16.828 1 97.12 195 ARG B N 1
ATOM 3111 C CA . ARG B 1 195 ? -3.811 -41.719 -18.078 1 97.12 195 ARG B CA 1
ATOM 3112 C C . ARG B 1 195 ? -3.443 -40.594 -19.031 1 97.12 195 ARG B C 1
ATOM 3114 O O . ARG B 1 195 ? -3.393 -39.438 -18.609 1 97.12 195 ARG B O 1
ATOM 3121 N N . MET B 1 196 ? -3.072 -40.906 -20.25 1 96.81 196 MET B N 1
ATOM 3122 C CA . MET B 1 196 ? -2.883 -39.969 -21.359 1 96.81 196 MET B CA 1
ATOM 3123 C C . MET B 1 196 ? -3.855 -40.25 -22.5 1 96.81 196 MET B C 1
ATOM 3125 O O . MET B 1 196 ? -3.873 -41.375 -23.031 1 96.81 196 MET B O 1
ATOM 3129 N N . HIS B 1 197 ? -4.66 -39.281 -22.797 1 96.81 197 HIS B N 1
ATOM 3130 C CA . HIS B 1 197 ? -5.691 -39.531 -23.797 1 96.81 197 HIS B CA 1
ATOM 3131 C C . HIS B 1 197 ? -5.766 -38.375 -24.797 1 96.81 197 HIS B C 1
ATOM 3133 O O . HIS B 1 197 ? -5.773 -37.219 -24.406 1 96.81 197 HIS B O 1
ATOM 3139 N N . ALA B 1 198 ? -5.773 -38.656 -26.125 1 98.06 198 ALA B N 1
ATOM 3140 C CA . ALA B 1 198 ? -5.934 -37.688 -27.188 1 98.06 198 ALA B CA 1
ATOM 3141 C C . ALA B 1 198 ? -6.426 -38.344 -28.469 1 98.06 198 ALA B C 1
ATOM 3143 O O . ALA B 1 198 ? -6.531 -39.562 -28.547 1 98.06 198 ALA B O 1
ATOM 3144 N N . LYS B 1 199 ? -6.855 -37.469 -29.422 1 97.5 199 LYS B N 1
ATOM 3145 C CA . LYS B 1 199 ? -7.137 -38.031 -30.75 1 97.5 199 LYS B CA 1
ATOM 3146 C C . LYS B 1 199 ? -5.887 -38.656 -31.359 1 97.5 199 LYS B C 1
ATOM 3148 O O . LYS B 1 199 ? -5.953 -39.719 -31.969 1 97.5 199 LYS B O 1
ATOM 3153 N N . HIS B 1 200 ? -4.742 -38 -31.219 1 96.5 200 HIS B N 1
ATOM 3154 C CA . HIS B 1 200 ? -3.443 -38.5 -31.656 1 96.5 200 HIS B CA 1
ATOM 3155 C C . HIS B 1 200 ? -2.412 -38.406 -30.531 1 96.5 200 HIS B C 1
ATOM 3157 O O . HIS B 1 200 ? -2.129 -37.312 -30.031 1 96.5 200 HIS B O 1
ATOM 3163 N N . THR B 1 201 ? -1.915 -39.5 -30.141 1 95.81 201 THR B N 1
ATOM 3164 C CA . THR B 1 201 ? -0.857 -39.531 -29.141 1 95.81 201 THR B CA 1
ATOM 3165 C C . THR B 1 201 ? 0.467 -39.969 -29.766 1 95.81 201 THR B C 1
ATOM 3167 O O . THR B 1 201 ? 0.551 -41.031 -30.359 1 95.81 201 THR B O 1
ATOM 3170 N N . LEU B 1 202 ? 1.45 -39.125 -29.688 1 95.94 202 LEU B N 1
ATOM 3171 C CA . LEU B 1 202 ? 2.773 -39.438 -30.219 1 95.94 202 LEU B CA 1
ATOM 3172 C C . LEU B 1 202 ? 3.801 -39.531 -29.094 1 95.94 202 LEU B C 1
ATOM 3174 O O . LEU B 1 202 ? 3.979 -38.562 -28.328 1 95.94 202 LEU B O 1
ATOM 3178 N N . LEU B 1 203 ? 4.336 -40.688 -28.859 1 95.75 203 LEU B N 1
ATOM 3179 C CA . LEU B 1 203 ? 5.477 -40.875 -27.969 1 95.75 203 LEU B CA 1
ATOM 3180 C C . LEU B 1 203 ? 6.746 -41.156 -28.781 1 95.75 203 LEU B C 1
ATOM 3182 O O . LEU B 1 203 ? 6.855 -42.188 -29.453 1 95.75 203 LEU B O 1
ATOM 3186 N N . THR B 1 204 ? 7.676 -40.156 -28.734 1 94.75 204 THR B N 1
ATOM 3187 C CA . THR B 1 204 ? 8.875 -40.281 -29.547 1 94.75 204 THR B CA 1
ATOM 3188 C C . THR B 1 204 ? 10.133 -40.094 -28.703 1 94.75 204 THR B C 1
ATOM 3190 O O . THR B 1 204 ? 10.109 -39.344 -27.719 1 94.75 204 THR B O 1
ATOM 3193 N N . ALA B 1 205 ? 11.266 -40.781 -29.094 1 96.38 205 ALA B N 1
ATOM 3194 C CA . ALA B 1 205 ? 12.57 -40.625 -28.453 1 96.38 205 ALA B CA 1
ATOM 3195 C C . ALA B 1 205 ? 13.688 -40.594 -29.484 1 96.38 205 ALA B C 1
ATOM 3197 O O . ALA B 1 205 ? 13.57 -41.188 -30.562 1 96.38 205 ALA B O 1
ATOM 3198 N N . GLU B 1 206 ? 14.711 -39.875 -29.188 1 96.62 206 GLU B N 1
ATOM 3199 C CA . GLU B 1 206 ? 15.859 -39.844 -30.094 1 96.62 206 GLU B CA 1
ATOM 3200 C C . GLU B 1 206 ? 16.641 -41.156 -30.031 1 96.62 206 GLU B C 1
ATOM 3202 O O . GLU B 1 206 ? 17.141 -41.625 -31.062 1 96.62 206 GLU B O 1
ATOM 3207 N N . THR B 1 207 ? 16.734 -41.781 -28.891 1 96.69 207 THR B N 1
ATOM 3208 C CA . THR B 1 207 ? 17.625 -42.906 -28.719 1 96.69 207 THR B CA 1
ATOM 3209 C C . THR B 1 207 ? 16.828 -44.125 -28.219 1 96.69 207 THR B C 1
ATOM 3211 O O . THR B 1 207 ? 16.969 -45.219 -28.766 1 96.69 207 THR B O 1
ATOM 3214 N N . LEU B 1 208 ? 16.125 -43.906 -27.094 1 95.31 208 LEU B N 1
ATOM 3215 C CA . LEU B 1 208 ? 15.492 -45.094 -26.484 1 95.31 208 LEU B CA 1
ATOM 3216 C C . LEU B 1 208 ? 14.07 -44.781 -26.047 1 95.31 208 LEU B C 1
ATOM 3218 O O . LEU B 1 208 ? 13.812 -43.75 -25.422 1 95.31 208 LEU B O 1
ATOM 3222 N N . THR B 1 209 ? 13.141 -45.594 -26.484 1 94.56 209 THR B N 1
ATOM 3223 C CA . THR B 1 209 ? 11.828 -45.688 -25.859 1 94.56 209 THR B CA 1
ATOM 3224 C C . THR B 1 209 ? 11.656 -47.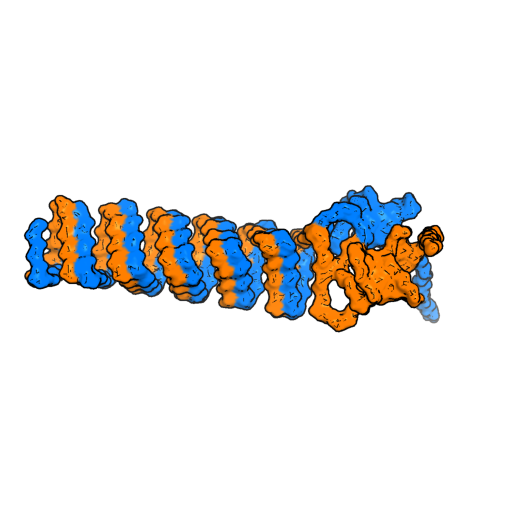031 -25.141 1 94.56 209 THR B C 1
ATOM 3226 O O . THR B 1 209 ? 11.852 -48.094 -25.734 1 94.56 209 THR B O 1
ATOM 3229 N N . LYS B 1 210 ? 11.406 -46.969 -23.844 1 94.31 210 LYS B N 1
ATOM 3230 C CA . LYS B 1 210 ? 11.18 -48.188 -23.078 1 94.31 210 LYS B CA 1
ATOM 3231 C C . LYS B 1 210 ? 9.781 -48.188 -22.469 1 94.31 210 LYS B C 1
ATOM 3233 O O . LYS B 1 210 ? 9.367 -47.219 -21.828 1 94.31 210 LYS B O 1
ATOM 3238 N N . ILE B 1 211 ? 8.953 -49.219 -22.766 1 94.62 211 ILE B N 1
ATOM 3239 C CA . ILE B 1 211 ? 7.676 -49.469 -22.109 1 94.62 211 ILE B CA 1
ATOM 3240 C C . ILE B 1 211 ? 7.785 -50.75 -21.266 1 94.62 211 ILE B C 1
ATOM 3242 O O . ILE B 1 211 ? 7.992 -51.844 -21.812 1 94.62 211 ILE B O 1
ATOM 3246 N N . ASP B 1 212 ? 7.695 -50.531 -19.953 1 93.88 212 ASP B N 1
ATOM 3247 C CA . ASP B 1 212 ? 7.871 -51.688 -19.047 1 93.88 212 ASP B CA 1
ATOM 3248 C C . ASP B 1 212 ? 6.703 -51.781 -18.062 1 93.88 212 ASP B C 1
ATOM 3250 O O . ASP B 1 212 ? 6.328 -50.781 -17.438 1 93.88 212 ASP B O 1
ATOM 3254 N N . ALA B 1 213 ? 6.059 -53.031 -17.891 1 96.56 213 ALA B N 1
ATOM 3255 C CA . ALA B 1 213 ? 4.977 -53.312 -16.953 1 96.56 213 ALA B CA 1
ATOM 3256 C C . ALA B 1 213 ? 4.82 -54.812 -16.766 1 96.56 213 ALA B C 1
ATOM 3258 O O . ALA B 1 213 ? 5.336 -55.625 -17.547 1 96.56 213 ALA B O 1
ATOM 3259 N N . ALA B 1 214 ? 4.141 -55.156 -15.602 1 97.44 214 ALA B N 1
ATOM 3260 C CA . ALA B 1 214 ? 3.838 -56.562 -15.445 1 97.44 214 ALA B CA 1
ATOM 3261 C C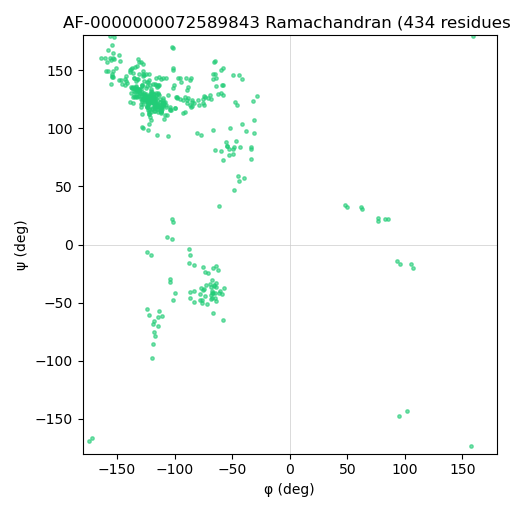 . ALA B 1 214 ? 2.986 -57.062 -16.609 1 97.44 214 ALA B C 1
ATOM 3263 O O . ALA B 1 214 ? 3.174 -58.188 -17.078 1 97.44 214 ALA B O 1
ATOM 3264 N N . GLN B 1 215 ? 1.985 -56.25 -17.016 1 95.94 215 GLN B N 1
ATOM 3265 C CA . GLN B 1 215 ? 1.175 -56.531 -18.203 1 95.94 215 GLN B CA 1
ATOM 3266 C C . GLN B 1 215 ? 1.141 -55.312 -19.141 1 95.94 215 GLN B C 1
ATOM 3268 O O . GLN B 1 215 ? 1.03 -54.188 -18.703 1 95.94 215 GLN B O 1
ATOM 3273 N N . ILE B 1 216 ? 1.281 -55.531 -20.453 1 96.31 216 ILE B N 1
ATOM 3274 C CA . ILE B 1 216 ? 1.183 -54.531 -21.484 1 96.31 216 ILE B CA 1
ATOM 3275 C C . ILE B 1 216 ? 0.097 -54.906 -22.5 1 96.31 216 ILE B C 1
ATOM 3277 O O . ILE B 1 216 ? 0.164 -55.969 -23.125 1 96.31 216 ILE B O 1
ATOM 3281 N N . HIS B 1 217 ? -0.879 -54.125 -22.578 1 94.62 217 HIS B N 1
ATOM 3282 C CA . HIS B 1 217 ? -1.943 -54.312 -23.562 1 94.62 217 HIS B CA 1
ATOM 3283 C C . HIS B 1 217 ? -1.867 -53.281 -24.672 1 94.62 217 HIS B C 1
ATOM 3285 O O . HIS B 1 217 ? -1.911 -52.062 -24.406 1 94.62 217 HIS B O 1
ATOM 3291 N N . LEU B 1 218 ? -1.668 -53.688 -25.906 1 92.75 218 LEU B N 1
ATOM 3292 C CA . LEU B 1 218 ? -1.703 -52.812 -27.078 1 92.75 218 LEU B CA 1
ATOM 3293 C C . LEU B 1 218 ? -2.895 -53.156 -27.969 1 92.75 218 LEU B C 1
ATOM 3295 O O . LEU B 1 218 ? -3.125 -54.312 -28.297 1 92.75 218 LEU B O 1
ATOM 3299 N N . GLY B 1 219 ? -3.869 -52.25 -28.312 1 87.69 219 GLY B N 1
ATOM 3300 C CA . GLY B 1 219 ? -4.98 -52.531 -29.203 1 87.69 219 GLY B CA 1
ATOM 3301 C C . GLY B 1 219 ? -5.766 -51.281 -29.578 1 87.69 219 GLY B C 1
ATOM 3302 O O . GLY B 1 219 ? -5.617 -50.25 -28.938 1 87.69 219 GLY B O 1
#

Foldseek 3Di:
DPPPPPPPCPPPPPFPPWFKFFFADDDPPQWTWTQTPNDTFIEHADPPAQFRDDGGFIFIWTCNDVVGIYGDYTDDHPPDPDTDGDDDDDDDDDDPDDDDDDDDPDDDDDDPPDDDDDDPDDDDDDPDDDDDDPDDDDDDPDDDDDDDDDDDDDDDDDDDDPDDDDDDDDDDDDDDPDDDDDDPDDDDDDPPDDDDDDPDDDDDDPPDDDDDDPDDDDD/DDPPPPPPPLPPPDFPPWFKWFFADDDPPQWTWTQTPNDTFIAHEDPPAQFRDDGGFIFIWGPNDSVGIYTDYTDDHPPDPDTDGDDDDDDDDDDPDDDDDDDDPDDDDDDPPDDDDDDPDDDDDDPDDDDDDPDDDDDDPDDDDDDDDDDDDDDDDDDDDPDDDDDDPDDDDDDDPDDDDDDPDDDDDDPPDDDDDDPDDDDDDPPDDDDDDPDDDDD

Organism: Burkholderia pseudomallei (strain K96243) (NCBI:txid272560)

Solvent-accessible surface area (backbone atoms only — not comparable to full-atom values): 25946 Å² total; per-residue (Å²): 137,82,78,74,76,73,68,77,75,77,68,76,70,75,56,45,66,63,38,36,27,33,28,73,38,79,48,80,93,61,31,30,32,30,39,35,94,88,39,78,39,72,24,32,65,30,89,84,36,44,53,68,87,47,73,64,24,31,29,35,32,37,40,64,46,91,87,47,33,25,36,56,42,41,44,40,52,81,88,60,65,42,49,53,37,62,40,88,40,70,40,77,48,76,35,80,42,64,40,76,49,74,35,76,53,62,38,78,48,75,34,85,51,66,43,80,47,79,40,63,67,41,78,46,78,39,65,68,42,78,47,80,44,63,69,43,77,48,78,36,68,66,44,81,41,84,43,60,73,44,78,47,76,54,56,75,46,80,46,81,42,63,70,45,79,47,77,44,58,63,46,83,43,79,37,83,51,73,45,77,45,82,39,56,64,42,82,47,75,34,89,51,64,39,79,47,77,39,58,62,34,78,46,74,35,85,52,64,38,76,48,77,48,99,72,83,86,88,131,136,86,80,78,74,78,69,78,78,78,62,85,72,64,64,39,65,74,39,63,29,35,30,74,37,78,48,80,95,60,31,30,33,30,39,38,94,88,39,78,39,73,24,33,60,13,61,58,36,43,60,68,86,46,73,65,25,30,28,36,33,38,32,38,40,90,86,48,32,24,36,58,43,80,71,43,55,81,87,64,88,71,84,59,74,66,71,74,66,45,75,43,83,47,43,75,61,45,76,45,78,48,43,60,70,41,75,47,80,47,39,74,70,36,73,47,78,48,47,74,38,76,44,77,48,50,80,41,74,48,79,48,58,79,40,77,45,80,46,55,78,35,79,48,75,52,64,67,40,80,45,82,43,68,76,43,82,44,77,49,62,76,39,79,46,80,46,59,75,43,79,46,78,46,59,71,72,44,82,44,80,46,53,71,38,79,49,78,48,44,77,72,42,75,46,81,46,42,74,40,73,44,82,45,46,75,77,39,73,45,80,47,43,74,37,75,45,77,76

pLDDT: mean 90.53, std 16.28, range [27.64, 98.69]

Radius of gyration: 37.86 Å; Cα contacts (8 Å, |Δi|>4): 875; chains: 2; bounding box: 41×122×103 Å

Sequence (438 aa):
MSEIEAKPDIRGRSSVPDKAGSVVGALPDGVYVVECGGAKLRCRRAFSCLVEPRIGDRVVVCGADSRCVYVIAILARPNADGVQLRVEGDLVLEATRRVCVTSGDALRLASREQLSIEAQRLTMSARQAALTSEKTTLTSAAFDGRLGKIRLIGRLLETVMEHVAQSCRSSFRTVETVEHLRASHIDHAAAESMRMHAKHTLLTAETLTKIDAAQIHLGMSEIEAKPDIRGRSSVPDKAGSVVGALPDGVYVVECGGAKLRCRRAFSCLVEPRIGDRVVVCGADSRCVYVIAILARPNADGVQLRVEGDLVLEATRRVCVTSGDALRLASREQLSIEAQRLTMSARQAALTSEKTTLTSAAFDGRLGKIRLIGRLLETVMEHVAQSCRSSFRTVETVEHLRASHIDHAAAESMRMHAKHTLLTAETLTKIDAAQIHLG

Secondary structure (DSSP, 8-state):
---------------EEEEEEEEEEEEGGGEEEEEETTEEEEEEEPTT--BPP-TT-EEEEEE-SSS-EEEEEEEE-TT--EEEEEESS-EEEEESSEEEEEESSEEEEE-SSEEEEEEEEEEEEEEEEEEEEEEEEEEEEEEEEEEEEEEEEEEEEEEEEEEEEEEEEEEEEEEEEEEEEEEEEEEEE-SSEEEEEEEEEEEE-SSEEEE--S-----/---------------EEEEEEEEEEEEGGGEEEEEETTEEEEEEEPTT--BPP-TT-EEEEEE-SSS-EEEEEEEE-TT-----B--SSEEEEEESS-EEEEESSEEEEEESSEEEEE-SEEEEEEEEEEEEEEEEEEEEEEEEEEEEEEEEEEEEEEEEEEEEEEEEEEEEEEEEEEEEEEEEEEEEEEEEEEEEE-SEEEEEEEEEEEEE-SEEEE-